Protein AF-0000000086529085 (afdb_homodimer)

pLDDT: mean 93.52, std 12.47, range [33.03, 98.88]

Foldseek 3Di:
DPPPPPPPPPPVVLLLLLLQQQLVQCLVQNLVRRDPVSSCVSRVDDPVVCCVRQNDSVSSPVSSVLVLLVVLLVVLLVLCPDDDANLVSLLVNLLVLLVCCADPSVQSFRSLLRCCVVPVVPDVVSVVVSVVSLVSQLVSQLVSLVVCCVVVNFPDDDSSVLSNVSSVLSNVSRVNSSVHDHSVNSNVSSVVNSVNRD/DPPPPPPPPPPVVLLLLLLQQQLVQCLVQNLVRRDPVSSCVSRVDDPVVCCVRQNDSVSSPLSSVLVLLVVLLVVLLVLCPDDDANLVSLLVSLLVLLVCCADPSVQSFRSLLRCCVVPVVPDVVSVVVSVVSLVSQLVSQLVSLVVCCVVVNFPDDDSSVLSNVSSVLSNVSRVNSSVHDHSVNSNVSSVVNSVNRD

InterPro domains:
  IPR001647 DNA-binding HTH domain, TetR-type [PF00440] (22-64)
  IPR001647 DNA-binding HTH domain, TetR-type [PS50977] (12-72)
  IPR009057 Homedomain-like superfamily [SSF46689] (8-86)
  IPR011075 Tetracyclin repressor-like, C-terminal domain [PF16925] (103-173)
  IPR023772 DNA-binding HTH domain, TetR-type, conserved site [PS01081] (30-61)
  IPR036271 Tetracyclin repressor-like, C-terminal domain superfamily [SSF48498] (84-197)

Nearest PDB structures (foldseek):
  6nsr-assembly1_B  TM=8.463E-01  e=3.121E-08  Pseudomonas aeruginosa
  6nsm-assembly1_B  TM=8.639E-01  e=7.058E-08  Pseudomonas aeruginosa UCBPP-PA14
  3eup-assembly1_B  TM=8.330E-01  e=4.738E-07  Cytophaga hutchinsonii ATCC 33406
  3qbm-assembly1_B  TM=8.470E-01  e=2.316E-06  Chloroflexus aurantiacus J-10-fl
  3on4-assembly2_H  TM=8.375E-01  e=5.101E-04  Legionella pneumophila subsp. pneumophila str. Philadelphia 1

Organism: NCBI:txid488447

Solvent-accessible surface area (backbone atoms only — not comparable to full-atom values): 20339 Å² total; per-residue (Å²): 129,83,76,74,78,74,81,69,77,55,71,65,57,50,48,52,50,39,24,52,32,37,34,55,42,37,58,74,43,33,72,74,52,43,45,69,70,52,41,28,68,53,44,71,42,52,72,68,55,49,35,72,73,40,57,47,72,66,48,39,47,52,51,16,49,50,51,53,51,50,54,53,49,49,55,46,50,54,39,54,66,46,87,75,55,49,67,58,21,51,50,52,42,48,49,50,49,36,57,47,11,19,65,70,48,0,28,68,39,48,60,65,60,38,47,39,60,72,34,15,67,82,31,66,66,52,18,50,52,47,34,50,49,55,50,49,52,22,48,52,44,20,52,40,44,48,52,18,35,75,74,64,71,21,65,88,64,66,37,63,50,55,15,45,46,51,48,20,36,50,48,8,41,32,58,51,6,27,43,65,44,49,62,68,58,40,51,48,34,46,58,56,57,54,56,72,47,98,130,81,76,74,81,73,81,69,77,56,70,67,58,50,49,51,51,39,26,52,30,36,33,54,41,38,58,75,42,35,73,75,52,43,44,70,70,52,42,27,67,53,46,70,41,54,72,68,56,48,34,72,73,41,56,46,72,66,50,39,48,51,50,16,48,50,52,54,51,49,54,52,49,50,54,45,50,54,39,54,65,46,88,75,55,49,67,57,20,52,49,50,42,48,49,51,49,38,57,46,12,20,63,71,48,0,28,68,40,48,60,64,59,37,48,39,61,72,34,15,67,85,30,65,67,53,17,50,52,47,35,50,48,54,50,49,52,22,47,53,44,20,53,41,43,48,53,19,34,75,73,64,72,21,66,88,65,67,37,64,51,54,15,45,46,52,48,19,36,50,48,8,41,33,58,52,6,28,43,64,42,51,62,68,58,40,50,50,37,48,58,57,58,54,55,73,49,97

Secondary structure (DSSP, 8-state):
----------HHHHHHHHHHHHHHHHHHH-TTT--HHHHHHHHT--HHHHHHHHSSHHHHHHHHHHHHHHHHHHHHHHHHTSSS-HHHHHHHHHHHHHHTTSHHHHHH--HHHHHHHHHTTT-HHHHHHHHHHHHHHHHHHHHHHHHHHHTTSS-SS-HHHHHHHHHHHHHHHHHHHTTT--HHHHHHHHHHHHGGG-/----------HHHHHHHHHHHHHHHHHHH-TTT--HHHHHHHHT--HHHHHHHHSSHHHHHHHHHHHHHHHHHHHHHHHHTSSS-HHHHHHHHHHHHHHTTSHHHHHH--HHHHHHHHHTTT-HHHHHHHHHHHHHHHHHHHHHHHHHHHTTSS-SS-HHHHHHHHHHHHHHHHHHHTTT--HHHHHHHHHHHHGGG-

Structure (mmCIF, N/CA/C/O backbone):
data_AF-0000000086529085-model_v1
#
loop_
_entity.id
_entity.type
_entity.pdbx_description
1 polymer 'TetR family transcriptional regulator'
#
loop_
_atom_site.group_PDB
_atom_site.id
_atom_site.type_symbol
_atom_site.label_atom_id
_atom_site.label_alt_id
_atom_site.label_comp_id
_atom_site.label_asym_id
_atom_site.label_entity_id
_atom_site.label_seq_id
_atom_site.pdbx_PDB_ins_code
_atom_site.Cartn_x
_atom_site.Cartn_y
_atom_site.Cartn_z
_atom_site.occupancy
_atom_site.B_iso_or_equiv
_atom_site.auth_seq_id
_atom_site.auth_comp_id
_atom_site.auth_asym_id
_atom_site.auth_atom_id
_atom_site.pdbx_PDB_model_num
ATOM 1 N N . MET A 1 1 ? 53.938 12.156 20.516 1 33.03 1 MET A N 1
ATOM 2 C CA . MET A 1 1 ? 53.531 12.164 19.109 1 33.03 1 MET A CA 1
ATOM 3 C C . MET A 1 1 ? 52.156 12.789 18.953 1 33.03 1 MET A C 1
ATOM 5 O O . MET A 1 1 ? 51.25 12.523 19.734 1 33.03 1 MET A O 1
ATOM 9 N N . ALA A 1 2 ? 52.031 14.008 18.297 1 38.19 2 ALA A N 1
ATOM 10 C CA . ALA A 1 2 ? 50.781 14.766 18.156 1 38.19 2 ALA A CA 1
ATOM 11 C C . ALA A 1 2 ? 49.656 13.883 17.594 1 38.19 2 ALA A C 1
ATOM 13 O O . ALA A 1 2 ? 49.906 12.992 16.781 1 38.19 2 ALA A O 1
ATOM 14 N N . ASN A 1 3 ? 48.5 13.609 18.266 1 39.66 3 ASN A N 1
ATOM 15 C CA . ASN A 1 3 ? 47.344 12.883 17.812 1 39.66 3 ASN A CA 1
ATOM 16 C C . ASN A 1 3 ? 46.906 13.336 16.422 1 39.66 3 ASN A C 1
ATOM 18 O O . ASN A 1 3 ? 46.625 14.523 16.203 1 39.66 3 ASN A O 1
ATOM 22 N N . PRO A 1 4 ? 47.312 12.766 15.25 1 43.22 4 PRO A N 1
ATOM 23 C CA . PRO A 1 4 ? 47 13.328 13.93 1 43.22 4 PRO A CA 1
ATOM 24 C C . PRO A 1 4 ? 45.594 13.906 13.859 1 43.22 4 PRO A C 1
ATOM 26 O O . PRO A 1 4 ? 44.688 13.477 14.602 1 43.22 4 PRO A O 1
ATOM 29 N N . ALA A 1 5 ? 45.375 15.109 13.656 1 41.62 5 ALA A N 1
ATOM 30 C CA . ALA A 1 5 ? 44.156 15.891 13.445 1 41.62 5 ALA A CA 1
ATOM 31 C C . ALA A 1 5 ? 43.125 15.094 12.633 1 41.62 5 ALA A C 1
ATOM 33 O O . ALA A 1 5 ? 43.469 14.5 11.602 1 41.62 5 ALA A O 1
ATOM 34 N N . GLY A 1 6 ? 42.125 14.383 13.188 1 42 6 GLY A N 1
ATOM 35 C CA . GLY A 1 6 ? 41.125 13.422 12.695 1 42 6 GLY A CA 1
ATOM 36 C C . GLY A 1 6 ? 40.594 13.773 11.328 1 42 6 GLY A C 1
ATOM 37 O O . GLY A 1 6 ? 40.25 14.938 11.062 1 42 6 GLY A O 1
ATOM 38 N N . VAL A 1 7 ? 41 13.219 10.219 1 45.03 7 VAL A N 1
ATOM 39 C CA . VAL A 1 7 ? 40.5 13.344 8.852 1 45.03 7 VAL A CA 1
ATOM 40 C C . VAL A 1 7 ? 38.969 13.5 8.875 1 45.03 7 VAL A C 1
ATOM 42 O O . VAL A 1 7 ? 38.25 12.609 9.344 1 45.03 7 VAL A O 1
ATOM 45 N N . GLY A 1 8 ? 38.406 14.656 9.039 1 47.47 8 GLY A N 1
ATOM 46 C CA . GLY A 1 8 ? 37 15.008 8.969 1 47.47 8 GLY A CA 1
ATOM 47 C C . GLY A 1 8 ? 36.25 14.242 7.902 1 47.47 8 GLY A C 1
ATOM 48 O O . GLY A 1 8 ? 36.812 13.852 6.883 1 47.47 8 GLY A O 1
ATOM 49 N N . ARG A 1 9 ? 35.25 13.383 8.172 1 54.47 9 ARG A N 1
ATOM 50 C CA . ARG A 1 9 ? 34.406 12.711 7.191 1 54.47 9 ARG A CA 1
ATOM 51 C C . ARG A 1 9 ? 34.156 13.586 5.961 1 54.47 9 ARG A C 1
ATOM 53 O O . ARG A 1 9 ? 33.875 14.773 6.09 1 54.47 9 ARG A O 1
ATOM 60 N N . PRO A 1 10 ? 34.562 13.062 4.68 1 56.53 10 PRO A N 1
ATOM 61 C CA . PRO A 1 10 ? 34.312 13.844 3.469 1 56.53 10 PRO A CA 1
ATOM 62 C C . PRO A 1 10 ? 32.906 14.383 3.391 1 56.53 10 PRO A C 1
ATOM 64 O O . PRO A 1 10 ? 31.969 13.766 3.936 1 56.53 10 PRO A O 1
ATOM 67 N N . ARG A 1 11 ? 32.719 15.57 2.949 1 61.91 11 ARG A N 1
ATOM 68 C CA . ARG A 1 11 ? 31.469 16.328 2.795 1 61.91 11 ARG A CA 1
ATOM 69 C C . ARG A 1 11 ? 30.359 15.445 2.232 1 61.91 11 ARG A C 1
ATOM 71 O O . ARG A 1 11 ? 29.203 15.555 2.65 1 61.91 11 ARG A O 1
ATOM 78 N N . GLU A 1 12 ? 30.719 14.547 1.349 1 62.16 12 GLU A N 1
ATOM 79 C CA . GLU A 1 12 ? 29.734 13.648 0.754 1 62.16 12 GLU A CA 1
ATOM 80 C C . GLU A 1 12 ? 29.188 12.664 1.788 1 62.16 12 GLU A C 1
ATOM 82 O O . GLU A 1 12 ? 27.984 12.383 1.808 1 62.16 12 GLU A O 1
ATOM 87 N N . PHE A 1 13 ? 30.016 12.164 2.59 1 64.12 13 PHE A N 1
ATOM 88 C CA . PHE A 1 13 ? 29.594 11.242 3.639 1 64.12 13 PHE A CA 1
ATOM 89 C C . PHE A 1 13 ? 28.656 11.938 4.625 1 64.12 13 PHE A C 1
ATOM 91 O O . PHE A 1 13 ? 27.641 11.375 5.02 1 64.12 13 PHE A O 1
ATOM 98 N N . GLU A 1 14 ? 28.953 13.125 4.648 1 77.31 14 GLU A N 1
ATOM 99 C CA . GLU A 1 14 ? 28.156 13.906 5.59 1 77.31 14 GLU A CA 1
ATOM 100 C C . GLU A 1 14 ? 26.75 14.164 5.051 1 77.31 14 GLU A C 1
ATOM 102 O O . GLU A 1 14 ? 25.781 14.102 5.793 1 77.31 14 GLU A O 1
ATOM 107 N N . LEU A 1 15 ? 26.75 14.211 3.713 1 85.62 15 LEU A N 1
ATOM 108 C CA . LEU A 1 15 ? 25.453 14.5 3.117 1 85.62 15 LEU A CA 1
ATOM 109 C C . LEU A 1 15 ? 24.578 13.25 3.109 1 85.62 15 LEU A C 1
ATOM 111 O O . LEU A 1 15 ? 23.359 13.344 3.322 1 85.62 15 LEU A O 1
ATOM 115 N N . GLU A 1 16 ? 25.25 12.133 2.893 1 91.75 16 GLU A N 1
ATOM 116 C CA . GLU A 1 16 ? 24.5 10.875 2.92 1 91.75 16 GLU A CA 1
ATOM 117 C C . GLU A 1 16 ? 23.969 10.578 4.32 1 91.75 16 GLU A C 1
ATOM 119 O O . GLU A 1 16 ? 22.844 10.117 4.484 1 91.75 16 GLU A O 1
ATOM 124 N N . ASP A 1 17 ? 24.781 10.844 5.27 1 93.25 17 ASP A N 1
ATOM 125 C CA . ASP A 1 17 ? 24.344 10.641 6.652 1 93.25 17 ASP A CA 1
ATOM 126 C C . ASP A 1 17 ? 23.172 11.547 7 1 93.25 17 ASP A C 1
ATOM 128 O O . ASP A 1 17 ? 22.219 11.117 7.664 1 93.25 17 ASP A O 1
ATOM 132 N N . ALA A 1 18 ? 23.312 12.758 6.543 1 92.88 18 ALA A N 1
ATOM 133 C CA . ALA A 1 18 ? 22.234 13.711 6.789 1 92.88 18 ALA A CA 1
ATOM 134 C C . ALA A 1 18 ? 20.938 13.258 6.109 1 92.88 18 ALA A C 1
ATOM 136 O O . ALA A 1 18 ? 19.859 13.359 6.691 1 92.88 18 ALA A O 1
ATOM 137 N N . ALA A 1 19 ? 21.109 12.766 4.93 1 95.44 19 ALA A N 1
ATOM 138 C CA . ALA A 1 19 ? 19.938 12.266 4.199 1 95.44 19 ALA A CA 1
ATOM 139 C C . ALA A 1 19 ? 19.328 11.055 4.898 1 95.44 19 ALA A C 1
ATOM 141 O O . ALA A 1 19 ? 18.094 10.922 4.965 1 95.44 19 ALA A O 1
ATOM 142 N N . ARG A 1 20 ? 20.141 10.227 5.453 1 96.75 20 ARG A N 1
ATOM 143 C CA . ARG A 1 20 ? 19.656 9.055 6.18 1 96.75 20 ARG A CA 1
ATOM 144 C C . ARG A 1 20 ? 18.953 9.461 7.465 1 96.75 20 ARG A C 1
ATOM 146 O O . ARG A 1 20 ? 17.922 8.883 7.824 1 96.75 20 ARG A O 1
ATOM 153 N N . ASP A 1 21 ? 19.531 10.398 8.086 1 96.69 21 ASP A N 1
ATOM 154 C CA . ASP A 1 21 ? 18.875 10.906 9.289 1 96.69 21 ASP A CA 1
ATOM 155 C C . ASP A 1 21 ? 17.531 11.539 8.961 1 96.69 21 ASP A C 1
ATOM 157 O O . ASP A 1 21 ? 16.547 11.344 9.688 1 96.69 21 ASP A O 1
ATOM 161 N N . ALA A 1 22 ? 17.516 12.305 7.887 1 97.19 22 ALA A N 1
ATOM 162 C CA . ALA A 1 22 ? 16.25 12.906 7.449 1 97.19 22 ALA A CA 1
ATOM 163 C C . ALA A 1 22 ? 15.242 11.836 7.055 1 97.19 22 ALA A C 1
ATOM 165 O O . ALA A 1 22 ? 14.039 12.008 7.258 1 97.19 22 ALA A O 1
ATOM 166 N N . MET A 1 23 ? 15.727 10.766 6.461 1 98 23 MET A N 1
ATOM 167 C CA . MET A 1 23 ? 14.891 9.625 6.094 1 98 23 MET A CA 1
ATOM 168 C C . MET A 1 23 ? 14.062 9.148 7.281 1 98 23 MET A C 1
ATOM 170 O O . MET A 1 23 ? 12.859 8.922 7.152 1 98 23 MET A O 1
ATOM 174 N N . ALA A 1 24 ? 14.695 9.039 8.422 1 97.69 24 ALA A N 1
ATOM 175 C CA . ALA A 1 24 ? 14.008 8.57 9.617 1 97.69 24 ALA A CA 1
ATOM 176 C C . ALA A 1 24 ? 12.898 9.539 10.023 1 97.69 24 ALA A C 1
ATOM 178 O O . ALA A 1 24 ? 11.82 9.109 10.453 1 97.69 24 ALA A O 1
ATOM 179 N N . VAL A 1 25 ? 13.125 10.828 9.875 1 97.38 25 VAL A N 1
ATOM 180 C CA . VAL A 1 25 ? 12.148 11.844 10.234 1 97.38 25 VAL A CA 1
ATOM 181 C C . VAL A 1 25 ? 10.945 11.758 9.297 1 97.38 25 VAL A C 1
ATOM 183 O O . VAL A 1 25 ? 9.797 11.719 9.75 1 97.38 25 VAL A O 1
ATOM 186 N N . PHE A 1 26 ? 11.234 11.68 7.961 1 97.5 26 PHE A N 1
ATOM 187 C CA . PHE A 1 26 ? 10.156 11.562 6.984 1 97.5 26 PHE A CA 1
ATOM 188 C C . PHE A 1 26 ? 9.391 10.258 7.18 1 97.5 26 PHE A C 1
ATOM 190 O O . PHE A 1 26 ? 8.18 10.211 6.988 1 97.5 26 PHE A O 1
ATOM 197 N N . TRP A 1 27 ? 10.117 9.242 7.551 1 96.88 27 TRP A N 1
ATOM 198 C CA . TRP A 1 27 ? 9.523 7.922 7.746 1 96.88 27 TRP A CA 1
ATOM 199 C C . TRP A 1 27 ? 8.555 7.934 8.922 1 96.88 27 TRP A C 1
ATOM 201 O O . TRP A 1 27 ? 7.473 7.34 8.852 1 96.88 27 TRP A O 1
ATOM 211 N N . ASP A 1 28 ? 8.852 8.664 9.938 1 94 28 ASP A N 1
ATOM 212 C CA . ASP A 1 28 ? 8.07 8.672 11.164 1 94 28 ASP A CA 1
ATOM 213 C C . ASP A 1 28 ? 6.906 9.656 11.07 1 94 28 ASP A C 1
ATOM 215 O O . ASP A 1 28 ? 5.828 9.406 11.602 1 94 28 ASP A O 1
ATOM 219 N N . HIS A 1 29 ? 7.113 10.742 10.273 1 94.19 29 HIS A N 1
ATOM 220 C CA . HIS A 1 29 ? 6.148 11.828 10.367 1 94.19 29 HIS A CA 1
ATOM 221 C C . HIS A 1 29 ? 5.402 12.016 9.047 1 94.19 29 HIS A C 1
ATOM 223 O O . HIS A 1 29 ? 4.371 12.688 9 1 94.19 29 HIS A O 1
ATOM 229 N N . GLY A 1 30 ? 5.945 11.383 8 1 95.38 30 GLY A N 1
ATOM 230 C CA . GLY A 1 30 ? 5.465 11.766 6.684 1 95.38 30 GLY A CA 1
ATOM 231 C C . GLY A 1 30 ? 6.059 13.07 6.184 1 95.38 30 GLY A C 1
ATOM 232 O O . GLY A 1 30 ? 6.805 13.734 6.902 1 95.38 30 GLY A O 1
ATOM 233 N N . TYR A 1 31 ? 5.781 13.391 4.949 1 96.5 31 TYR A N 1
ATOM 234 C CA . TYR A 1 31 ? 6.297 14.625 4.359 1 96.5 31 TYR A CA 1
ATOM 235 C C . TYR A 1 31 ? 5.594 15.844 4.945 1 96.5 31 TYR A C 1
ATOM 237 O O . TYR A 1 31 ? 6.25 16.781 5.414 1 96.5 31 TYR A O 1
ATOM 245 N N . GLU A 1 32 ? 4.293 15.805 4.93 1 92.88 32 GLU A N 1
ATOM 246 C CA . GLU A 1 32 ? 3.533 16.953 5.418 1 92.88 32 GLU A CA 1
ATOM 247 C C . GLU A 1 32 ? 3.674 17.109 6.93 1 92.88 32 GLU A C 1
ATOM 249 O O . GLU A 1 32 ? 3.689 18.219 7.449 1 92.88 32 GLU A O 1
ATOM 254 N N . GLY A 1 33 ? 3.877 16.031 7.59 1 93.31 33 GLY A N 1
ATOM 255 C CA . GLY A 1 33 ? 3.936 16.047 9.039 1 93.31 33 GLY A CA 1
ATOM 256 C C . GLY A 1 33 ? 5.305 16.422 9.578 1 93.31 33 GLY A C 1
ATOM 257 O O . GLY A 1 33 ? 5.438 16.812 10.742 1 93.31 33 GLY A O 1
ATOM 258 N N . ALA A 1 34 ? 6.289 16.266 8.75 1 95.75 34 ALA A N 1
ATOM 259 C CA . ALA A 1 34 ? 7.641 16.625 9.172 1 95.75 34 ALA A CA 1
ATOM 260 C C . ALA A 1 34 ? 7.867 18.125 9.07 1 95.75 34 ALA A C 1
ATOM 262 O O . ALA A 1 34 ? 7.754 18.703 7.988 1 95.75 34 ALA A O 1
ATOM 263 N N . SER A 1 35 ? 8.25 18.75 10.203 1 95.19 35 SER A N 1
ATOM 264 C CA . SER A 1 35 ? 8.555 20.172 10.211 1 95.19 35 SER A CA 1
ATOM 265 C C . SER A 1 35 ? 10.062 20.406 10.109 1 95.19 35 SER A C 1
ATOM 267 O O . SER A 1 35 ? 10.859 19.484 10.258 1 95.19 35 SER A O 1
ATOM 269 N N . LEU A 1 36 ? 10.367 21.625 9.797 1 94.88 36 LEU A N 1
ATOM 270 C CA . LEU A 1 36 ? 11.781 21.984 9.75 1 94.88 36 LEU A CA 1
ATOM 271 C C . LEU A 1 36 ? 12.445 21.75 11.102 1 94.88 36 LEU A C 1
ATOM 273 O O . LEU A 1 36 ? 13.531 21.172 11.164 1 94.88 36 LEU A O 1
ATOM 277 N N . PRO A 1 37 ? 11.781 22.125 12.258 1 96.62 37 PRO A N 1
ATOM 278 C CA . PRO A 1 37 ? 12.375 21.781 13.555 1 96.62 37 PRO A CA 1
ATOM 279 C C . PRO A 1 37 ? 12.586 20.281 13.734 1 96.62 37 PRO A C 1
ATOM 281 O O . PRO A 1 37 ? 13.602 19.859 14.289 1 96.62 37 PRO A O 1
ATOM 284 N N . ASP A 1 38 ? 11.688 19.453 13.273 1 96.75 38 ASP A N 1
ATOM 285 C CA . ASP A 1 38 ? 11.852 18 13.328 1 96.75 38 ASP A CA 1
ATOM 286 C C . ASP A 1 38 ? 13.094 17.562 12.562 1 96.75 38 ASP A C 1
ATOM 288 O O . ASP A 1 38 ? 13.867 16.734 13.039 1 96.75 38 ASP A O 1
ATOM 292 N N . LEU A 1 39 ? 13.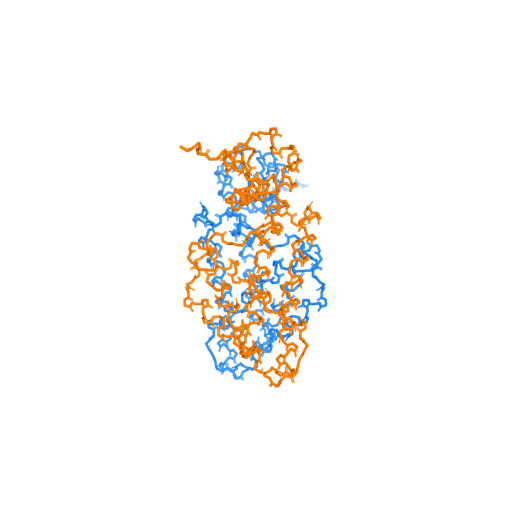266 18.109 11.32 1 97 39 LEU A N 1
ATOM 293 C CA . LEU A 1 39 ? 14.391 17.75 10.461 1 97 39 LEU A CA 1
ATOM 294 C C . LEU A 1 39 ? 15.711 18.219 11.07 1 97 39 LEU A C 1
ATOM 296 O O . LEU A 1 39 ? 16.719 17.5 11.016 1 97 39 LEU A O 1
ATOM 300 N N . MET A 1 40 ? 15.648 19.422 11.633 1 96.06 40 MET A N 1
ATOM 301 C CA . MET A 1 40 ? 16.859 19.938 12.281 1 96.06 40 MET A CA 1
ATOM 302 C C . MET A 1 40 ? 17.234 19.062 13.477 1 96.06 40 MET A C 1
ATOM 304 O O . MET A 1 40 ? 18.406 18.703 13.625 1 96.06 40 MET A O 1
ATOM 308 N N . ALA A 1 41 ? 16.312 18.75 14.312 1 96.62 41 ALA A N 1
ATOM 309 C CA . ALA A 1 41 ? 16.547 17.906 15.484 1 96.62 41 ALA A CA 1
ATOM 310 C C . ALA A 1 41 ? 17.031 16.516 15.062 1 96.62 41 ALA A C 1
ATOM 312 O O . ALA A 1 41 ? 17.969 15.977 15.664 1 96.62 41 ALA A O 1
ATOM 313 N N . GLY A 1 42 ? 16.5 15.992 14.039 1 95.56 42 GLY A N 1
ATOM 314 C CA . GLY A 1 42 ? 16.828 14.648 13.586 1 95.56 42 GLY A CA 1
ATOM 315 C C . GLY A 1 42 ? 18.188 14.555 12.906 1 95.56 42 GLY A C 1
ATOM 316 O O . GLY A 1 42 ? 18.859 13.523 12.984 1 95.56 42 GLY A O 1
ATOM 317 N N . THR A 1 43 ? 18.547 15.602 12.227 1 94.44 43 THR A N 1
ATOM 318 C CA . THR A 1 43 ? 19.797 15.555 11.461 1 94.44 43 THR A CA 1
ATOM 319 C C . THR A 1 43 ? 20.938 16.156 12.266 1 94.44 43 THR A C 1
ATOM 321 O O . THR A 1 43 ? 22.109 15.93 11.938 1 94.44 43 THR A O 1
ATOM 324 N N . GLY A 1 44 ? 20.578 17 13.156 1 93.62 44 GLY A N 1
ATOM 325 C CA . GLY A 1 44 ? 21.594 17.734 13.898 1 93.62 44 GLY A CA 1
ATOM 326 C C . GLY A 1 44 ? 22.172 18.906 13.125 1 93.62 44 GLY A C 1
ATOM 327 O O . GLY A 1 44 ? 23.219 19.438 13.484 1 93.62 44 GLY A O 1
ATOM 328 N N . LEU A 1 45 ? 21.516 19.281 12.062 1 93.19 45 LEU A N 1
ATOM 329 C CA . LEU A 1 45 ? 21.984 20.375 11.211 1 93.19 45 LEU A CA 1
ATOM 330 C C . LEU A 1 45 ? 21.156 21.641 11.422 1 93.19 45 LEU A C 1
ATOM 332 O O . LEU A 1 45 ? 19.969 21.547 11.75 1 93.19 45 LEU A O 1
ATOM 336 N N . SER A 1 46 ? 21.844 22.734 11.195 1 93.12 46 SER A N 1
ATOM 337 C CA . SER A 1 46 ? 21.125 24 11.219 1 93.12 46 SER A CA 1
ATOM 338 C C . SER A 1 46 ? 20.281 24.172 9.953 1 93.12 46 SER A C 1
ATOM 340 O O . SER A 1 46 ? 20.484 23.484 8.961 1 93.12 46 SER A O 1
ATOM 342 N N . ARG A 1 47 ? 19.344 25.078 10.016 1 90.81 47 ARG A N 1
ATOM 343 C CA . ARG A 1 47 ? 18.516 25.406 8.859 1 90.81 47 ARG A CA 1
ATOM 344 C C . ARG A 1 47 ? 19.375 25.781 7.66 1 90.81 47 ARG A C 1
ATOM 346 O O . ARG A 1 47 ? 19.172 25.266 6.559 1 90.81 47 ARG A O 1
ATOM 353 N N . GLY A 1 48 ? 20.359 26.641 7.871 1 90.5 48 GLY A N 1
ATOM 354 C CA . GLY A 1 48 ? 21.25 27.078 6.805 1 90.5 48 GLY A CA 1
ATOM 355 C C . GLY A 1 48 ? 22.031 25.938 6.168 1 90.5 48 GLY A C 1
ATOM 356 O O . GLY A 1 48 ? 22.156 25.875 4.945 1 90.5 48 GLY A O 1
ATOM 357 N N . SER A 1 49 ? 22.469 25.031 6.953 1 90.38 49 SER A N 1
ATOM 358 C CA . SER A 1 49 ? 23.219 23.875 6.465 1 90.38 49 SER A CA 1
ATOM 359 C C . SER A 1 49 ? 22.344 22.953 5.625 1 90.38 49 SER A C 1
ATOM 361 O O . SER A 1 49 ? 22.781 22.453 4.59 1 90.38 49 SER A O 1
ATOM 363 N N . LEU A 1 50 ? 21.078 22.719 6.062 1 90.75 50 LEU A N 1
ATOM 364 C CA . LEU A 1 50 ? 20.141 21.859 5.332 1 90.75 50 LEU A CA 1
ATOM 365 C C . LEU A 1 50 ? 19.844 22.438 3.955 1 90.75 50 LEU A C 1
ATOM 367 O O . LEU A 1 50 ? 19.875 21.719 2.951 1 90.75 50 LEU A O 1
ATOM 371 N N . TYR A 1 51 ? 19.641 23.688 3.941 1 87.06 51 TYR A N 1
ATOM 372 C CA . TYR A 1 51 ? 19.25 24.344 2.697 1 87.06 51 TYR A CA 1
ATOM 373 C C . TYR A 1 51 ? 20.438 24.469 1.755 1 87.06 51 TYR A C 1
ATOM 375 O O . TYR A 1 51 ? 20.297 24.391 0.535 1 87.06 51 TYR A O 1
ATOM 383 N N . LYS A 1 52 ? 21.594 24.719 2.287 1 90.56 52 LYS A N 1
ATOM 384 C CA . LYS A 1 52 ? 22.797 24.766 1.468 1 90.56 52 LYS A CA 1
ATOM 385 C C . LYS A 1 52 ? 23.094 23.406 0.838 1 90.56 52 LYS A C 1
ATOM 387 O O . LYS A 1 52 ? 23.484 23.328 -0.326 1 90.56 52 LYS A O 1
ATOM 392 N N . ALA A 1 53 ? 22.812 22.438 1.618 1 90 53 ALA A N 1
ATOM 393 C CA . ALA A 1 53 ? 23.172 21.094 1.186 1 90 53 ALA A CA 1
ATOM 394 C C . ALA A 1 53 ? 22.109 20.516 0.26 1 90 53 ALA A C 1
ATOM 396 O O . ALA A 1 53 ? 22.422 19.828 -0.711 1 90 53 ALA A O 1
ATOM 397 N N . PHE A 1 54 ? 20.781 20.781 0.542 1 93 54 PHE A N 1
ATOM 398 C CA . PHE A 1 54 ? 19.766 20.031 -0.163 1 93 54 PHE A CA 1
ATOM 399 C C . PHE A 1 54 ? 18.797 20.969 -0.875 1 93 54 PHE A C 1
ATOM 401 O O . PHE A 1 54 ? 18 20.531 -1.711 1 93 54 PHE A O 1
ATOM 408 N N . GLY A 1 55 ? 18.922 22.188 -0.577 1 92.44 55 GLY A N 1
ATOM 409 C CA . GLY A 1 55 ? 18.016 23.141 -1.187 1 92.44 55 GLY A CA 1
ATOM 410 C C . GLY A 1 55 ? 16.734 23.344 -0.399 1 92.44 55 GLY A C 1
ATOM 411 O O . GLY A 1 55 ? 16.562 24.375 0.262 1 92.44 55 GLY A O 1
ATOM 412 N N . ASP A 1 56 ? 15.766 22.469 -0.518 1 94.19 56 ASP A N 1
ATOM 413 C CA . ASP A 1 56 ? 14.508 22.594 0.208 1 94.19 56 ASP A CA 1
ATOM 414 C C . ASP A 1 56 ? 14.047 21.25 0.757 1 94.19 56 ASP A C 1
ATOM 416 O O . ASP A 1 56 ? 14.742 20.234 0.603 1 94.19 56 ASP A O 1
ATOM 420 N N . LYS A 1 57 ? 12.992 21.281 1.449 1 95.38 57 LYS A N 1
ATOM 421 C CA . LYS A 1 57 ? 12.461 20.094 2.107 1 95.38 57 LYS A CA 1
ATOM 422 C C . LYS A 1 57 ? 12.211 18.969 1.102 1 95.38 57 LYS A C 1
ATOM 424 O O . LYS A 1 57 ? 12.523 17.812 1.367 1 95.38 57 LYS A O 1
ATOM 429 N N . LYS A 1 58 ? 11.672 19.297 -0.038 1 96.56 58 LYS A N 1
ATOM 430 C CA . LYS A 1 58 ? 11.367 18.312 -1.065 1 96.56 58 LYS A CA 1
ATOM 431 C C . LYS A 1 58 ? 12.641 17.656 -1.588 1 96.56 58 LYS A C 1
ATOM 433 O O . LYS A 1 58 ? 12.703 16.422 -1.717 1 96.56 58 LYS A O 1
ATOM 438 N N . ALA A 1 59 ? 13.578 18.422 -1.869 1 96.25 59 ALA A N 1
ATOM 439 C CA . ALA A 1 59 ? 14.844 17.891 -2.363 1 96.25 59 ALA A CA 1
ATOM 440 C C . ALA A 1 59 ? 15.484 16.953 -1.337 1 96.25 59 ALA A C 1
ATOM 442 O O . ALA A 1 59 ? 16.078 15.938 -1.698 1 96.25 59 ALA A O 1
ATOM 443 N N . LEU A 1 60 ? 15.422 17.375 -0.043 1 96.19 60 LEU A N 1
ATOM 444 C CA . LEU A 1 60 ? 15.93 16.531 1.029 1 96.19 60 LEU A CA 1
ATOM 445 C C . LEU A 1 60 ? 15.172 15.203 1.074 1 96.19 60 LEU A C 1
ATOM 447 O O . LEU A 1 60 ? 15.789 14.148 1.216 1 96.19 60 LEU A O 1
ATOM 451 N N . LEU A 1 61 ? 13.883 15.227 0.937 1 97.69 61 LEU A N 1
ATOM 452 C CA . LEU A 1 61 ? 13.086 14.008 0.892 1 97.69 61 LEU A CA 1
ATOM 453 C C . LEU A 1 61 ? 13.516 13.117 -0.267 1 97.69 61 LEU A C 1
ATOM 455 O O . LEU A 1 61 ? 13.68 11.906 -0.1 1 97.69 61 LEU A O 1
ATOM 459 N N . LEU A 1 62 ? 13.664 13.719 -1.438 1 97.75 62 LEU A N 1
ATOM 460 C CA . LEU A 1 62 ? 14.016 12.938 -2.621 1 97.75 62 LEU A CA 1
ATOM 461 C C . LEU A 1 62 ? 15.367 12.266 -2.447 1 97.75 62 LEU A C 1
ATOM 463 O O . LEU A 1 62 ? 15.555 11.117 -2.857 1 97.75 62 LEU A O 1
ATOM 467 N N . ALA A 1 63 ? 16.25 12.945 -1.807 1 96.81 63 ALA A N 1
ATOM 468 C CA . ALA A 1 63 ? 17.562 12.352 -1.522 1 96.81 63 ALA A CA 1
ATOM 469 C C . ALA A 1 63 ? 17.422 11.172 -0.568 1 96.81 63 ALA A C 1
ATOM 471 O O . ALA A 1 63 ? 18.031 10.117 -0.779 1 96.81 63 ALA A O 1
ATOM 472 N N . ALA A 1 64 ? 16.672 11.352 0.488 1 97.56 64 ALA A N 1
ATOM 473 C CA . ALA A 1 64 ? 16.406 10.289 1.455 1 97.56 64 ALA A CA 1
ATOM 474 C C . ALA A 1 64 ? 15.727 9.102 0.792 1 97.56 64 ALA A C 1
ATOM 476 O O . ALA A 1 64 ? 16.094 7.949 1.024 1 97.56 64 ALA A O 1
ATOM 477 N N . LEU A 1 65 ? 14.781 9.391 -0.043 1 98.25 65 LEU A N 1
ATOM 478 C CA . LEU A 1 65 ? 14 8.375 -0.734 1 98.25 65 LEU A CA 1
ATOM 479 C C . LEU A 1 65 ? 14.867 7.582 -1.702 1 98.25 65 LEU A C 1
ATOM 481 O O . LEU A 1 65 ? 14.766 6.355 -1.772 1 98.25 65 LEU A O 1
ATOM 485 N N . ASP A 1 66 ? 15.711 8.258 -2.434 1 98 66 ASP A N 1
ATOM 486 C CA . ASP A 1 66 ? 16.641 7.602 -3.355 1 98 66 ASP A CA 1
ATOM 487 C C . ASP A 1 66 ? 17.547 6.629 -2.617 1 98 66 ASP A C 1
ATOM 489 O O . ASP A 1 66 ? 17.781 5.512 -3.086 1 98 66 ASP A O 1
ATOM 493 N N . LEU A 1 67 ? 18.047 7.074 -1.463 1 97.75 67 LEU A N 1
ATOM 494 C CA . LEU A 1 67 ? 18.906 6.215 -0.666 1 97.75 67 LEU A CA 1
ATOM 495 C C . LEU A 1 67 ? 18.156 4.973 -0.194 1 97.75 67 LEU A C 1
ATOM 497 O O . LEU A 1 67 ? 18.672 3.857 -0.305 1 97.75 67 LEU A O 1
ATOM 501 N N . TYR A 1 68 ? 17 5.184 0.325 1 98.5 68 TYR A N 1
ATOM 502 C CA . TYR A 1 68 ? 16.172 4.086 0.813 1 98.5 68 TYR A CA 1
ATOM 503 C C . TYR A 1 68 ? 15.922 3.062 -0.286 1 98.5 68 TYR A C 1
ATOM 505 O O . TYR A 1 68 ? 16.094 1.86 -0.075 1 98.5 68 TYR A O 1
ATOM 513 N N . MET A 1 69 ? 15.508 3.516 -1.459 1 98.5 69 MET A N 1
ATOM 514 C CA . MET A 1 69 ? 15.141 2.65 -2.576 1 98.5 69 MET A CA 1
ATOM 515 C C . MET A 1 69 ? 16.375 1.938 -3.137 1 98.5 69 MET A C 1
ATOM 517 O O . MET A 1 69 ? 16.312 0.754 -3.473 1 98.5 69 MET A O 1
ATOM 521 N N . ALA A 1 70 ? 17.484 2.662 -3.213 1 98.19 70 ALA A N 1
ATOM 522 C CA . ALA A 1 70 ? 18.734 2.053 -3.688 1 98.19 70 ALA A CA 1
ATOM 523 C C . ALA A 1 70 ? 19.156 0.902 -2.781 1 98.19 70 ALA A C 1
ATOM 525 O O . ALA A 1 70 ? 19.547 -0.162 -3.262 1 98.19 70 ALA A O 1
ATOM 526 N N . ASP A 1 71 ? 19.062 1.11 -1.472 1 98.06 71 ASP A N 1
ATOM 527 C CA . ASP A 1 71 ? 19.422 0.073 -0.507 1 98.06 71 ASP A CA 1
ATOM 528 C C . ASP A 1 71 ? 18.516 -1.151 -0.667 1 98.06 71 ASP A C 1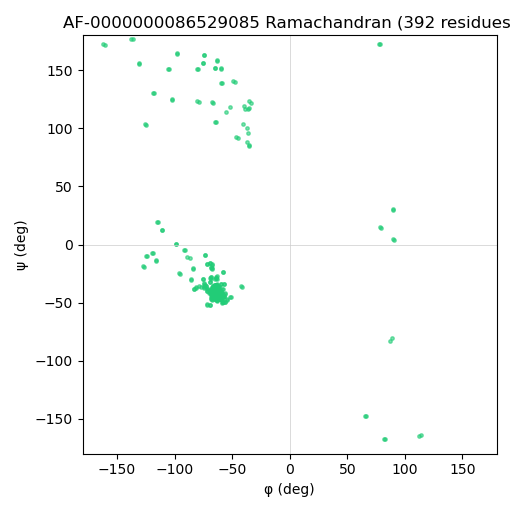
ATOM 530 O O . ASP A 1 71 ? 19 -2.287 -0.627 1 98.06 71 ASP A O 1
ATOM 534 N N . GLY A 1 72 ? 17.203 -0.933 -0.819 1 98.44 72 GLY A N 1
ATOM 535 C CA . GLY A 1 72 ? 16.266 -2.027 -1.001 1 98.44 72 GLY A CA 1
ATOM 536 C C . GLY A 1 72 ? 16.5 -2.807 -2.281 1 98.44 72 GLY A C 1
ATOM 537 O O . GLY A 1 72 ? 16.469 -4.039 -2.275 1 98.44 72 GLY A O 1
ATOM 538 N N . LEU A 1 73 ? 16.734 -2.072 -3.379 1 98.75 73 LEU A N 1
ATOM 539 C CA . LEU A 1 73 ? 16.984 -2.709 -4.668 1 98.75 73 LEU A CA 1
ATOM 540 C C . LEU A 1 73 ? 18.281 -3.52 -4.629 1 98.75 73 LEU A C 1
ATOM 542 O O . LEU A 1 73 ? 18.328 -4.633 -5.16 1 98.75 73 LEU A O 1
ATOM 546 N N . LYS A 1 74 ? 19.297 -2.953 -3.996 1 98.75 74 LYS A N 1
ATOM 547 C CA . LYS A 1 74 ? 20.562 -3.664 -3.881 1 98.75 74 LYS A CA 1
ATOM 548 C C . LYS A 1 74 ? 20.406 -4.953 -3.082 1 98.75 74 LYS A C 1
ATOM 550 O O . LYS A 1 74 ? 20.938 -5.996 -3.459 1 98.75 74 LYS A O 1
ATOM 555 N N . ALA A 1 75 ? 19.703 -4.891 -1.95 1 98.75 75 ALA A N 1
ATOM 556 C CA . ALA A 1 75 ? 19.469 -6.078 -1.131 1 98.75 75 ALA A CA 1
ATOM 557 C C . ALA A 1 75 ? 18.75 -7.16 -1.931 1 98.75 75 ALA A C 1
ATOM 559 O O . ALA A 1 75 ? 19.125 -8.336 -1.864 1 98.75 75 ALA A O 1
ATOM 560 N N . THR A 1 76 ? 17.734 -6.754 -2.729 1 98.81 76 THR A N 1
ATOM 561 C CA . THR A 1 76 ? 17 -7.707 -3.545 1 98.81 76 THR A CA 1
ATOM 562 C C . THR A 1 76 ? 17.875 -8.289 -4.641 1 98.81 76 THR A C 1
ATOM 564 O O . THR A 1 76 ? 17.891 -9.5 -4.859 1 98.81 76 THR A O 1
ATOM 567 N N . ALA A 1 77 ? 18.625 -7.43 -5.316 1 98.88 77 ALA A N 1
ATOM 568 C CA . ALA A 1 77 ? 19.531 -7.875 -6.371 1 98.88 77 ALA A CA 1
ATOM 569 C C . ALA A 1 77 ? 20.547 -8.875 -5.836 1 98.88 77 ALA A C 1
ATOM 571 O O . ALA A 1 77 ? 20.828 -9.891 -6.477 1 98.88 77 ALA A O 1
ATOM 572 N N . ASP A 1 78 ? 21.094 -8.586 -4.652 1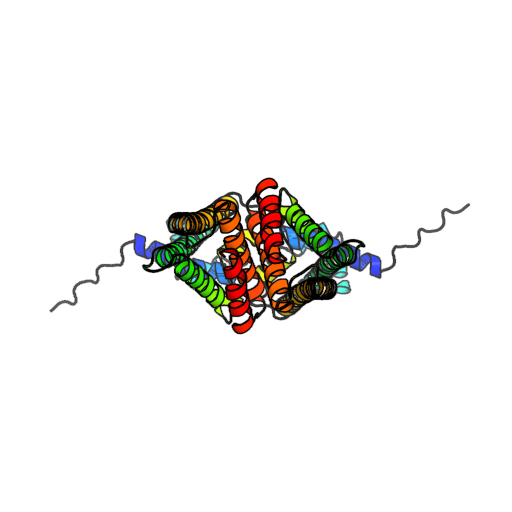 98.81 78 ASP A N 1
ATOM 573 C CA . ASP A 1 78 ? 22.094 -9.461 -4.035 1 98.81 78 ASP A CA 1
ATOM 574 C C . ASP A 1 78 ? 21.5 -10.844 -3.748 1 98.81 78 ASP A C 1
ATOM 576 O O . ASP A 1 78 ? 22.141 -11.859 -4.008 1 98.81 78 ASP A O 1
ATOM 580 N N . ILE A 1 79 ? 20.297 -10.898 -3.256 1 98.81 79 ILE A N 1
ATOM 581 C CA . ILE A 1 79 ? 19.656 -12.164 -2.918 1 98.81 79 ILE A CA 1
ATOM 582 C C . ILE A 1 79 ? 19.375 -12.953 -4.191 1 98.81 79 ILE A C 1
ATOM 584 O O . ILE A 1 79 ? 19.625 -14.156 -4.262 1 98.81 79 ILE A O 1
ATOM 588 N N . LEU A 1 80 ? 18.859 -12.266 -5.25 1 98.69 80 LEU A N 1
ATOM 589 C CA . LEU A 1 80 ? 18.438 -12.93 -6.477 1 98.69 80 LEU A CA 1
ATOM 590 C C . LEU A 1 80 ? 19.641 -13.43 -7.273 1 98.69 80 LEU A C 1
ATOM 592 O O . LEU A 1 80 ? 19.484 -14.266 -8.164 1 98.69 80 LEU A O 1
ATOM 596 N N . SER A 1 81 ? 20.844 -12.898 -6.945 1 97.5 81 SER A N 1
ATOM 597 C CA . SER A 1 81 ? 22.047 -13.266 -7.676 1 97.5 81 SER A CA 1
ATOM 598 C C . SER A 1 81 ? 22.844 -14.328 -6.926 1 97.5 81 SER A C 1
ATOM 600 O O . SER A 1 81 ? 23.922 -14.742 -7.371 1 97.5 81 SER A O 1
ATOM 602 N N . GLN A 1 82 ? 22.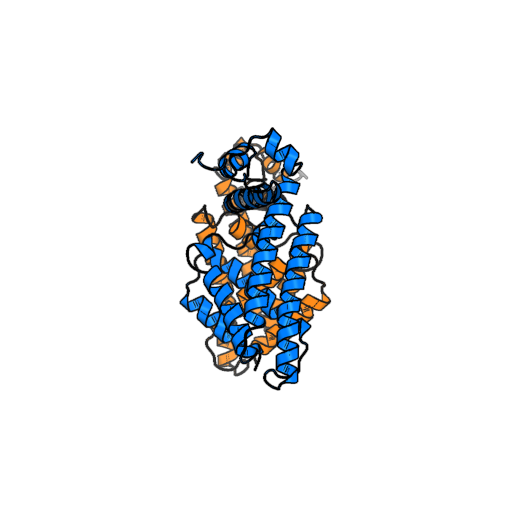391 -14.758 -5.809 1 96.31 82 GLN A N 1
ATOM 603 C CA . GLN A 1 82 ? 23.094 -15.758 -5.012 1 96.31 82 GLN A CA 1
ATOM 604 C C . GLN A 1 82 ? 23.156 -17.094 -5.746 1 96.31 82 GLN A C 1
ATOM 606 O O . GLN A 1 82 ? 22.281 -17.422 -6.547 1 96.31 82 GLN A O 1
ATOM 611 N N . PRO A 1 83 ? 24.203 -17.891 -5.457 1 95.44 83 PRO A N 1
ATOM 612 C CA . PRO A 1 83 ? 24.266 -19.219 -6.039 1 95.44 83 PRO A CA 1
ATOM 613 C C . PRO A 1 83 ? 23.109 -20.125 -5.586 1 95.44 83 PRO A C 1
ATOM 615 O O . PRO A 1 83 ? 22.5 -19.875 -4.539 1 95.44 83 PRO A O 1
ATOM 618 N N . GLY A 1 84 ? 22.828 -21.109 -6.324 1 96.19 84 GLY A N 1
ATOM 619 C CA . GLY A 1 84 ? 21.703 -22 -6.051 1 96.19 84 GLY A CA 1
ATOM 620 C C . GLY A 1 84 ? 20.609 -21.922 -7.094 1 96.19 84 GLY A C 1
ATOM 621 O O . GLY A 1 84 ? 20.828 -21.422 -8.203 1 96.19 84 GLY A O 1
ATOM 622 N N . THR A 1 85 ? 19.453 -22.438 -6.746 1 97.38 85 THR A N 1
ATOM 623 C CA . THR A 1 85 ? 18.359 -22.391 -7.707 1 97.38 85 THR A CA 1
ATOM 624 C C . THR A 1 85 ? 17.688 -21.031 -7.707 1 97.38 85 THR A C 1
ATOM 626 O O . THR A 1 85 ? 17.688 -20.328 -6.691 1 97.38 85 THR A O 1
ATOM 629 N N . VAL A 1 86 ? 17.156 -20.656 -8.812 1 97.81 86 VAL A N 1
ATOM 630 C CA . VAL A 1 86 ? 16.453 -19.391 -8.969 1 97.81 86 VAL A CA 1
ATOM 631 C C . VAL A 1 86 ? 15.234 -19.359 -8.047 1 97.81 86 VAL A C 1
ATOM 633 O O . VAL A 1 86 ? 14.953 -18.328 -7.418 1 97.81 86 VAL A O 1
ATOM 636 N N . LYS A 1 87 ? 14.547 -20.438 -7.891 1 97.62 87 LYS A N 1
ATOM 637 C CA . LYS A 1 87 ? 13.367 -20.516 -7.027 1 97.62 87 LYS A CA 1
ATOM 638 C C . LYS A 1 87 ? 13.742 -20.25 -5.574 1 97.62 87 LYS A C 1
ATOM 640 O O . LYS A 1 87 ? 13.031 -19.516 -4.871 1 97.62 87 LYS A O 1
ATOM 645 N N . ALA A 1 88 ? 14.875 -20.797 -5.141 1 98.06 88 ALA A N 1
ATOM 646 C CA . ALA A 1 88 ? 15.336 -20.547 -3.775 1 98.06 88 ALA A CA 1
ATOM 647 C C . ALA A 1 88 ? 15.664 -19.078 -3.559 1 98.06 88 ALA A C 1
ATOM 649 O O . ALA A 1 88 ? 15.359 -18.516 -2.502 1 98.06 88 ALA A O 1
ATOM 650 N N . ALA A 1 89 ? 16.297 -18.469 -4.543 1 98.62 89 ALA A N 1
ATOM 651 C CA . ALA A 1 89 ? 16.641 -17.047 -4.445 1 98.62 89 ALA A CA 1
ATOM 652 C C . ALA A 1 89 ? 15.398 -16.172 -4.375 1 98.62 89 ALA A C 1
ATOM 654 O O . ALA A 1 89 ? 15.336 -15.234 -3.58 1 98.62 89 ALA A O 1
ATOM 655 N N . ILE A 1 90 ? 14.391 -16.5 -5.203 1 98.69 90 ILE A N 1
ATOM 656 C CA . ILE A 1 90 ? 13.148 -15.742 -5.188 1 98.69 90 ILE A CA 1
ATOM 657 C C . ILE A 1 90 ? 12.445 -15.922 -3.844 1 98.69 90 ILE A C 1
ATOM 659 O O . ILE A 1 90 ? 11.961 -14.953 -3.254 1 98.69 90 ILE A O 1
ATOM 663 N N . ARG A 1 91 ? 12.445 -17.125 -3.363 1 98.56 91 ARG A N 1
ATOM 664 C CA . ARG A 1 91 ? 11.852 -17.375 -2.053 1 98.56 91 ARG A CA 1
ATOM 665 C C . ARG A 1 91 ? 12.555 -16.562 -0.967 1 98.56 91 ARG A C 1
ATOM 667 O O . ARG A 1 91 ? 11.906 -15.969 -0.112 1 98.56 91 ARG A O 1
ATOM 674 N N . ASP A 1 92 ? 13.867 -16.578 -1.002 1 98.75 92 ASP A N 1
ATOM 675 C CA . ASP A 1 92 ? 14.633 -15.844 -0.003 1 98.75 92 ASP A CA 1
ATOM 676 C C . ASP A 1 92 ? 14.336 -14.344 -0.07 1 98.75 92 ASP A C 1
ATOM 678 O O . ASP A 1 92 ? 14.281 -13.672 0.96 1 98.75 92 ASP A O 1
ATOM 682 N N . SER A 1 93 ? 14.211 -13.852 -1.251 1 98.88 93 SER A N 1
ATOM 683 C CA . SER A 1 93 ? 13.852 -12.445 -1.423 1 98.88 93 SER A CA 1
ATOM 684 C C . SER A 1 93 ? 12.477 -12.148 -0.824 1 98.88 93 SER A C 1
ATOM 686 O O . SER A 1 93 ? 12.312 -11.164 -0.1 1 98.88 93 SER A O 1
ATOM 688 N N . LEU A 1 94 ? 11.477 -13.023 -1.099 1 98.81 94 LEU A N 1
ATOM 689 C CA . LEU A 1 94 ? 10.133 -12.836 -0.556 1 98.81 94 LEU A CA 1
ATOM 690 C C . LEU A 1 94 ? 10.141 -12.961 0.963 1 98.81 94 LEU A C 1
ATOM 692 O O . LEU A 1 94 ? 9.398 -12.258 1.653 1 98.81 94 LEU A O 1
ATOM 696 N N . LEU A 1 95 ? 10.977 -13.836 1.502 1 98.81 95 LEU A N 1
ATOM 697 C CA . LEU A 1 95 ? 11.094 -14 2.947 1 98.81 95 LEU A CA 1
ATOM 698 C C . LEU A 1 95 ? 11.672 -12.742 3.592 1 98.81 95 LEU A C 1
ATOM 700 O O . LEU A 1 95 ? 11.289 -12.375 4.703 1 98.81 95 LEU A O 1
ATOM 704 N N . ARG A 1 96 ? 12.617 -12.141 2.938 1 98.81 96 ARG A N 1
ATOM 705 C CA . ARG A 1 96 ? 13.109 -10.859 3.434 1 98.81 96 ARG A CA 1
ATOM 706 C C . ARG A 1 96 ? 11.984 -9.844 3.549 1 98.81 96 ARG A C 1
ATOM 708 O O . ARG A 1 96 ? 11.859 -9.156 4.566 1 98.81 96 ARG A O 1
ATOM 715 N N . TYR A 1 97 ? 11.141 -9.75 2.549 1 98.81 97 TYR A N 1
ATOM 716 C CA . TYR A 1 97 ? 10.031 -8.797 2.588 1 98.81 97 TYR A CA 1
ATOM 717 C C . TYR A 1 97 ? 8.992 -9.219 3.623 1 98.81 97 TYR A C 1
ATOM 719 O O . TYR A 1 97 ? 8.359 -8.367 4.25 1 98.81 97 TYR A O 1
ATOM 727 N N . ALA A 1 98 ? 8.844 -10.547 3.812 1 98.81 98 ALA A N 1
ATOM 728 C CA . ALA A 1 98 ? 7.984 -11.016 4.895 1 98.81 98 ALA A CA 1
ATOM 729 C C . ALA A 1 98 ? 8.484 -10.523 6.25 1 98.81 98 ALA A C 1
ATOM 731 O O . ALA A 1 98 ? 7.711 -10.023 7.066 1 98.81 98 ALA A O 1
ATOM 732 N N . ARG A 1 99 ? 9.773 -10.586 6.465 1 98.31 99 ARG A N 1
ATOM 733 C CA . ARG A 1 99 ? 10.375 -10.133 7.715 1 98.31 99 ARG A CA 1
ATOM 734 C C . ARG A 1 99 ? 10.211 -8.625 7.891 1 98.31 99 ARG A C 1
ATOM 736 O O . ARG A 1 99 ? 9.969 -8.148 9 1 98.31 99 ARG A O 1
ATOM 743 N N . LEU A 1 100 ? 10.281 -7.938 6.809 1 98.5 100 LEU A N 1
ATOM 744 C CA . LEU A 1 100 ? 10.109 -6.488 6.836 1 98.5 100 LEU A CA 1
ATOM 745 C C . LEU A 1 100 ? 8.648 -6.117 7.055 1 98.5 100 LEU A C 1
ATOM 747 O O . LEU A 1 100 ? 8.32 -4.949 7.27 1 98.5 100 LEU A O 1
ATOM 751 N N . SER A 1 101 ? 7.758 -7.117 6.996 1 98.62 101 SER A N 1
ATOM 752 C CA . SER A 1 101 ? 6.324 -6.848 7.047 1 98.62 101 SER A CA 1
ATOM 753 C C . SER A 1 101 ? 5.715 -7.348 8.352 1 98.62 101 SER A C 1
ATOM 755 O O . SER A 1 101 ? 4.492 -7.453 8.477 1 98.62 101 SER A O 1
ATOM 757 N N . VAL A 1 102 ? 6.523 -7.711 9.367 1 98.38 102 VAL A N 1
ATOM 758 C CA . VAL A 1 102 ? 5.996 -8.188 10.641 1 98.38 102 VAL A CA 1
ATOM 759 C C . VAL A 1 102 ? 6.672 -7.453 11.797 1 98.38 102 VAL A C 1
ATOM 761 O O . VAL A 1 102 ? 7.742 -6.859 11.617 1 98.38 102 VAL A O 1
ATOM 764 N N . GLY A 1 103 ? 5.988 -7.398 12.945 1 97.38 103 GLY A N 1
ATOM 765 C CA . GLY A 1 103 ? 6.555 -6.758 14.117 1 97.38 103 GLY A CA 1
ATOM 766 C C . GLY A 1 103 ? 6.758 -5.266 13.945 1 97.38 103 GLY A C 1
ATOM 767 O O . GLY A 1 103 ? 5.957 -4.598 13.289 1 97.38 103 GLY A O 1
ATOM 768 N N . GLU A 1 104 ? 7.77 -4.754 14.578 1 97.06 104 GLU A N 1
ATOM 769 C CA . GLU A 1 104 ? 8.039 -3.318 14.539 1 97.06 104 GLU A CA 1
ATOM 770 C C . GLU A 1 104 ? 8.375 -2.855 13.125 1 97.06 104 GLU A C 1
ATOM 772 O O . GLU A 1 104 ? 7.949 -1.779 12.703 1 97.06 104 GLU A O 1
ATOM 777 N N . ALA A 1 105 ? 9.109 -3.697 12.43 1 97.25 105 ALA A N 1
ATOM 778 C CA . ALA A 1 105 ? 9.445 -3.361 11.047 1 97.25 105 ALA A CA 1
ATOM 779 C C . ALA A 1 105 ? 8.188 -3.25 10.188 1 97.25 105 ALA A C 1
ATOM 781 O O . ALA A 1 105 ? 8.07 -2.342 9.359 1 97.25 105 ALA A O 1
ATOM 782 N N . GLY A 1 106 ? 7.262 -4.176 10.406 1 97.94 106 GLY A N 1
ATOM 783 C CA . GLY A 1 106 ? 5.996 -4.137 9.688 1 97.94 106 GLY A CA 1
ATOM 784 C C . GLY A 1 106 ? 5.172 -2.904 10.008 1 97.94 106 GLY A C 1
ATOM 785 O O . GLY A 1 106 ? 4.625 -2.27 9.102 1 97.94 106 GLY A O 1
ATOM 786 N N . ARG A 1 107 ? 5.16 -2.562 11.234 1 96.94 107 ARG A N 1
ATOM 787 C CA . ARG A 1 107 ? 4.383 -1.402 11.664 1 96.94 107 ARG A CA 1
ATOM 788 C C . ARG A 1 107 ? 4.973 -0.113 11.102 1 96.94 107 ARG A C 1
ATOM 790 O O . ARG A 1 107 ? 4.234 0.813 10.75 1 96.94 107 ARG A O 1
ATOM 797 N N . ARG A 1 108 ? 6.301 -0.071 11.055 1 96.88 108 ARG A N 1
ATOM 798 C CA . ARG A 1 108 ? 6.938 1.1 10.469 1 96.88 108 ARG A CA 1
ATOM 799 C C . ARG A 1 108 ? 6.625 1.2 8.977 1 96.88 108 ARG A C 1
ATOM 801 O O . ARG A 1 108 ? 6.414 2.297 8.453 1 96.88 108 ARG A O 1
ATOM 808 N N . GLY A 1 109 ? 6.637 0.034 8.289 1 97.81 109 GLY A N 1
ATOM 809 C CA . GLY A 1 109 ? 6.219 -0.039 6.898 1 97.81 109 GLY A CA 1
ATOM 810 C C . GLY A 1 109 ? 7.312 0.354 5.926 1 97.81 109 GLY A C 1
ATOM 811 O O . GLY A 1 109 ? 8.484 0.417 6.297 1 97.81 109 GLY A O 1
ATOM 812 N N . CYS A 1 110 ? 6.973 0.557 4.746 1 98.38 110 CYS A N 1
ATOM 813 C CA . CYS A 1 110 ? 7.867 0.874 3.641 1 98.38 110 CYS A CA 1
ATOM 814 C C . CYS A 1 110 ? 7.832 2.363 3.318 1 98.38 110 CYS A C 1
ATOM 816 O O . CYS A 1 110 ? 6.777 2.904 2.984 1 98.38 110 CYS A O 1
ATOM 818 N N . LEU A 1 111 ? 8.953 3.033 3.322 1 98.5 111 LEU A N 1
ATOM 819 C CA . LEU A 1 111 ? 9 4.465 3.051 1 98.5 111 LEU A CA 1
ATOM 820 C C . LEU A 1 111 ? 8.562 4.766 1.623 1 98.5 111 LEU A C 1
ATOM 822 O O . LEU A 1 111 ? 7.883 5.766 1.375 1 98.5 111 LEU A O 1
ATOM 826 N N . ALA A 1 112 ? 8.961 3.885 0.677 1 98.5 112 ALA A N 1
ATOM 827 C CA . ALA A 1 112 ? 8.562 4.102 -0.712 1 98.5 112 ALA A CA 1
ATOM 828 C C . ALA A 1 112 ? 7.047 4.051 -0.862 1 98.5 112 ALA A C 1
ATOM 830 O O . ALA A 1 112 ? 6.457 4.891 -1.55 1 98.5 112 ALA A O 1
ATOM 831 N N . VAL A 1 113 ? 6.375 3.072 -0.203 1 98.5 113 VAL A N 1
ATOM 832 C CA . VAL A 1 113 ? 4.918 2.986 -0.242 1 98.5 113 VAL A CA 1
ATOM 833 C C . VAL A 1 113 ? 4.312 4.207 0.442 1 98.5 113 VAL A C 1
ATOM 835 O O . VAL A 1 113 ? 3.346 4.789 -0.058 1 98.5 113 VAL A O 1
ATOM 838 N N . ALA A 1 114 ? 4.914 4.598 1.555 1 98.06 114 ALA A N 1
ATOM 839 C CA . ALA A 1 114 ? 4.414 5.75 2.303 1 98.06 114 ALA A CA 1
ATOM 840 C C . ALA A 1 114 ? 4.445 7.012 1.449 1 98.06 114 ALA A C 1
ATOM 842 O O . ALA A 1 114 ? 3.453 7.742 1.372 1 98.06 114 ALA A O 1
ATOM 843 N N . MET A 1 115 ? 5.562 7.285 0.759 1 98.12 115 MET A N 1
ATOM 844 C CA . MET A 1 115 ? 5.699 8.508 -0.024 1 98.12 115 MET A CA 1
ATOM 845 C C . MET A 1 115 ? 4.871 8.438 -1.301 1 98.12 115 MET A C 1
ATOM 847 O O . MET A 1 115 ? 4.34 9.453 -1.76 1 98.12 115 MET A O 1
ATOM 851 N N . THR A 1 116 ? 4.785 7.219 -1.89 1 98.44 116 THR A N 1
ATOM 852 C CA . THR A 1 116 ? 3.91 7.035 -3.041 1 98.44 116 THR A CA 1
ATOM 853 C C . THR A 1 116 ? 2.469 7.391 -2.688 1 98.44 116 THR A C 1
ATOM 855 O O . THR A 1 116 ? 1.827 8.18 -3.387 1 98.44 116 THR A O 1
ATOM 858 N N . THR A 1 117 ? 2.004 6.84 -1.589 1 97.38 117 THR A N 1
ATOM 859 C CA . THR A 1 117 ? 0.619 7.027 -1.174 1 97.38 117 THR A CA 1
ATOM 860 C C . THR A 1 117 ? 0.357 8.484 -0.802 1 97.38 117 THR A C 1
ATOM 862 O O . THR A 1 117 ? -0.699 9.031 -1.125 1 97.38 117 THR A O 1
ATOM 865 N N . GLU A 1 118 ? 1.315 9.133 -0.222 1 96.94 118 GLU A N 1
ATOM 866 C CA . GLU A 1 118 ? 1.13 10.492 0.295 1 96.94 118 GLU A CA 1
ATOM 867 C C . GLU A 1 118 ? 1.263 11.523 -0.816 1 96.94 118 GLU A C 1
ATOM 869 O O . GLU A 1 118 ? 0.521 12.508 -0.846 1 96.94 118 GLU A O 1
ATOM 874 N N . LEU A 1 119 ? 2.221 11.297 -1.826 1 97.25 119 LEU A N 1
ATOM 875 C CA . LEU A 1 119 ? 2.639 12.469 -2.596 1 97.25 119 LEU A CA 1
ATOM 876 C C . LEU A 1 119 ? 2.498 12.211 -4.09 1 97.25 119 LEU A C 1
ATOM 878 O O . LEU A 1 119 ? 2.502 13.148 -4.891 1 97.25 119 LEU A O 1
ATOM 882 N N . ALA A 1 120 ? 2.408 10.945 -4.52 1 97.38 120 ALA A N 1
ATOM 883 C CA . ALA A 1 120 ? 2.555 10.633 -5.941 1 97.38 120 ALA A CA 1
ATOM 884 C C . ALA A 1 120 ? 1.494 11.344 -6.773 1 97.38 120 ALA A C 1
ATOM 886 O O . ALA A 1 120 ? 1.767 11.781 -7.895 1 97.38 120 ALA A O 1
ATOM 887 N N . ALA A 1 121 ? 0.32 11.516 -6.25 1 95.5 121 ALA A N 1
ATOM 888 C CA . ALA A 1 121 ? -0.785 12.109 -7 1 95.5 121 ALA A CA 1
ATOM 889 C C . ALA A 1 121 ? -0.525 13.586 -7.293 1 95.5 121 ALA A C 1
ATOM 891 O O . ALA A 1 121 ? -0.977 14.109 -8.312 1 95.5 121 ALA A O 1
ATOM 892 N N . ARG A 1 122 ? 0.241 14.281 -6.445 1 94.69 122 ARG A N 1
ATOM 893 C CA . ARG A 1 122 ? 0.356 15.727 -6.59 1 94.69 122 ARG A CA 1
ATOM 894 C C . ARG A 1 122 ? 1.801 16.141 -6.852 1 94.69 122 ARG A C 1
ATOM 896 O O . ARG A 1 122 ? 2.082 17.312 -7.109 1 94.69 122 ARG A O 1
ATOM 903 N N . ASP A 1 123 ? 2.713 15.211 -6.754 1 96.81 123 ASP A N 1
ATOM 904 C CA . ASP A 1 123 ? 4.129 15.484 -6.98 1 96.81 123 ASP A CA 1
ATOM 905 C C . ASP A 1 123 ? 4.703 14.555 -8.047 1 96.81 123 ASP A C 1
ATOM 907 O O . ASP A 1 123 ? 5.082 13.422 -7.75 1 96.81 123 ASP A O 1
ATOM 911 N N . PRO A 1 124 ? 4.883 15.039 -9.211 1 96.25 124 PRO A N 1
ATOM 912 C CA . PRO A 1 124 ? 5.332 14.195 -10.312 1 96.25 124 PRO A CA 1
ATOM 913 C C . PRO A 1 124 ? 6.727 13.617 -10.078 1 96.25 124 PRO A C 1
ATOM 915 O O . PRO A 1 124 ? 7.043 12.531 -10.586 1 96.25 124 PRO A O 1
ATOM 918 N N . ASP A 1 125 ? 7.559 14.297 -9.312 1 97.56 125 ASP A N 1
ATOM 919 C CA . ASP A 1 125 ? 8.898 13.789 -9.047 1 97.56 125 ASP A CA 1
ATOM 920 C C . ASP A 1 125 ? 8.844 12.539 -8.172 1 97.56 125 ASP A C 1
ATOM 922 O O . ASP A 1 125 ? 9.547 11.562 -8.43 1 97.56 125 ASP A O 1
ATOM 926 N N . VAL A 1 126 ? 8.016 12.594 -7.133 1 98 126 VAL A N 1
ATOM 927 C CA . VAL A 1 126 ? 7.855 11.43 -6.266 1 98 126 VAL A CA 1
ATOM 928 C C . VAL A 1 126 ? 7.234 10.281 -7.055 1 98 126 VAL A C 1
ATOM 930 O O . VAL A 1 126 ? 7.691 9.141 -6.961 1 98 126 VAL A O 1
ATOM 933 N N . ALA A 1 127 ? 6.238 10.594 -7.898 1 97.75 127 ALA A N 1
ATOM 934 C CA . ALA A 1 127 ? 5.586 9.578 -8.719 1 97.75 127 ALA A CA 1
ATOM 935 C C . ALA A 1 127 ? 6.586 8.891 -9.641 1 97.75 127 ALA A C 1
ATOM 937 O O . ALA A 1 127 ? 6.609 7.66 -9.742 1 97.75 127 ALA A O 1
ATOM 938 N N . GLU A 1 128 ? 7.367 9.656 -10.258 1 97.75 128 GLU A N 1
ATOM 939 C CA . GLU A 1 128 ? 8.344 9.117 -11.211 1 97.75 128 GLU A CA 1
ATOM 940 C C . GLU A 1 128 ? 9.391 8.266 -10.5 1 97.75 128 GLU A C 1
ATOM 942 O O . GLU A 1 128 ? 9.727 7.176 -10.961 1 97.75 128 GLU A O 1
ATOM 947 N N . ARG A 1 129 ? 9.891 8.719 -9.391 1 98.06 129 ARG A N 1
ATOM 948 C CA . ARG A 1 129 ? 10.961 8.031 -8.68 1 98.06 129 ARG A CA 1
ATOM 949 C C . ARG A 1 129 ? 10.477 6.707 -8.102 1 98.06 129 ARG A C 1
ATOM 951 O O . ARG A 1 129 ? 11.125 5.672 -8.258 1 98.06 129 ARG A O 1
ATOM 958 N N . THR A 1 130 ? 9.344 6.766 -7.473 1 98.56 130 THR A N 1
ATOM 959 C CA . THR A 1 130 ? 8.836 5.531 -6.883 1 98.56 130 THR A CA 1
ATOM 960 C C . THR A 1 130 ? 8.359 4.566 -7.969 1 98.56 130 THR A C 1
ATOM 962 O O . THR A 1 130 ? 8.578 3.357 -7.871 1 98.56 130 THR A O 1
ATOM 965 N N . GLY A 1 131 ? 7.723 5.117 -9.031 1 98.44 131 GLY A N 1
ATOM 966 C CA . GLY A 1 131 ? 7.375 4.277 -10.164 1 98.44 131 GLY A CA 1
ATOM 967 C C . GLY A 1 131 ? 8.57 3.574 -10.773 1 98.44 131 GLY A C 1
ATOM 968 O O . GLY A 1 131 ? 8.508 2.383 -11.086 1 98.44 131 GLY A O 1
ATOM 969 N N . ARG A 1 132 ? 9.625 4.297 -10.938 1 98.12 132 ARG A N 1
ATOM 970 C CA . ARG A 1 132 ? 10.859 3.729 -11.461 1 98.12 132 ARG A CA 1
ATOM 971 C C . ARG A 1 132 ? 11.398 2.646 -10.531 1 98.12 132 ARG A C 1
ATOM 973 O O . ARG A 1 132 ? 11.914 1.626 -10.992 1 98.12 132 ARG A O 1
ATOM 980 N N . MET A 1 133 ? 11.312 2.902 -9.266 1 98.12 133 MET A N 1
ATOM 981 C CA . MET A 1 133 ? 11.773 1.909 -8.297 1 98.12 133 MET A CA 1
ATOM 982 C C . MET A 1 133 ? 10.961 0.624 -8.414 1 98.12 133 MET A C 1
ATOM 984 O O . MET A 1 133 ? 11.523 -0.472 -8.43 1 98.12 133 MET A O 1
ATOM 988 N N . PHE A 1 134 ? 9.633 0.688 -8.516 1 98.56 134 PHE A N 1
ATOM 989 C CA . PHE A 1 134 ? 8.797 -0.496 -8.664 1 98.56 134 PHE A CA 1
ATOM 990 C C . PHE A 1 134 ? 9.133 -1.24 -9.945 1 98.56 134 PHE A C 1
ATOM 992 O O . PHE A 1 134 ? 9.188 -2.471 -9.961 1 98.56 134 PHE A O 1
ATOM 999 N N . ARG A 1 135 ? 9.398 -0.504 -11 1 98.5 135 ARG A N 1
ATOM 1000 C CA . ARG A 1 135 ? 9.766 -1.122 -12.266 1 98.5 135 ARG A CA 1
ATOM 1001 C C . ARG A 1 135 ? 11.125 -1.811 -12.172 1 98.5 135 ARG A C 1
ATOM 1003 O O . ARG A 1 135 ? 11.32 -2.891 -12.734 1 98.5 135 ARG A O 1
ATOM 1010 N N . ARG A 1 136 ? 12.031 -1.181 -11.508 1 98.75 136 ARG A N 1
ATOM 1011 C CA . ARG A 1 136 ? 13.344 -1.791 -11.328 1 98.75 136 ARG A CA 1
ATOM 1012 C C . ARG A 1 136 ? 13.25 -3.07 -10.5 1 98.75 136 ARG A C 1
ATOM 1014 O O . ARG A 1 136 ? 13.898 -4.07 -10.82 1 98.75 136 ARG A O 1
ATOM 1021 N N . LEU A 1 137 ? 12.469 -3.031 -9.445 1 98.88 137 LEU A N 1
ATOM 1022 C CA . LEU A 1 137 ? 12.227 -4.23 -8.648 1 98.88 137 LEU A CA 1
ATOM 1023 C C . LEU A 1 137 ? 11.633 -5.34 -9.508 1 98.88 137 LEU A C 1
ATOM 1025 O O . LEU A 1 137 ? 12.07 -6.492 -9.438 1 98.88 137 LEU A O 1
ATOM 1029 N N . GLN A 1 138 ? 10.688 -4.965 -10.336 1 98.81 138 GLN A N 1
ATOM 1030 C CA . GLN A 1 138 ? 10.078 -5.906 -11.266 1 98.81 138 GLN A CA 1
ATOM 1031 C C . GLN A 1 138 ? 11.117 -6.5 -12.219 1 98.81 138 GLN A C 1
ATOM 1033 O O . GLN A 1 138 ? 11.109 -7.703 -12.477 1 98.81 138 GLN A O 1
ATOM 1038 N N . GLN A 1 139 ? 12.008 -5.676 -12.672 1 98.88 139 GLN A N 1
ATOM 1039 C CA . GLN A 1 139 ? 13.031 -6.129 -13.609 1 98.88 139 GLN A CA 1
ATOM 1040 C C . GLN A 1 139 ? 13.992 -7.109 -12.945 1 98.88 139 GLN A C 1
ATOM 1042 O O . GLN A 1 139 ? 14.477 -8.047 -13.586 1 98.88 139 GLN A O 1
ATOM 1047 N N . LEU A 1 140 ? 14.281 -6.855 -11.703 1 98.88 140 LEU A N 1
ATOM 1048 C CA . LEU A 1 140 ? 15.125 -7.805 -10.977 1 98.88 140 LEU A CA 1
ATOM 1049 C C . LEU A 1 140 ? 14.461 -9.18 -10.914 1 98.88 140 LEU A C 1
ATOM 1051 O O . LEU A 1 140 ? 15.102 -10.195 -11.195 1 98.88 140 LEU A O 1
ATOM 1055 N N . TYR A 1 141 ? 13.18 -9.242 -10.578 1 98.81 141 TYR A N 1
ATOM 1056 C CA . TYR A 1 141 ? 12.461 -10.516 -10.531 1 98.81 141 TYR A CA 1
ATOM 1057 C C . TYR A 1 141 ? 12.336 -11.125 -11.914 1 98.81 141 TYR A C 1
ATOM 1059 O O . TYR A 1 141 ? 12.484 -12.336 -12.086 1 98.81 141 TYR A O 1
ATOM 1067 N N . ALA A 1 142 ? 12.008 -10.266 -12.938 1 98.75 142 ALA A N 1
ATOM 1068 C CA . ALA A 1 142 ? 11.875 -10.766 -14.305 1 98.75 142 ALA A CA 1
ATOM 1069 C C . ALA A 1 142 ? 13.172 -11.422 -14.773 1 98.75 142 ALA A C 1
ATOM 1071 O O . ALA A 1 142 ? 13.148 -12.477 -15.406 1 98.75 142 ALA A O 1
ATOM 1072 N N . GLY A 1 143 ? 14.289 -10.75 -14.469 1 98.69 143 GLY A N 1
ATOM 1073 C CA . GLY A 1 143 ? 15.578 -11.328 -14.812 1 98.69 143 GLY A CA 1
ATOM 1074 C C . GLY A 1 143 ? 15.805 -12.688 -14.172 1 98.69 143 GLY A C 1
ATOM 1075 O O . GLY A 1 143 ? 16.297 -13.609 -14.82 1 98.69 143 GLY A O 1
ATOM 1076 N N . ALA A 1 144 ? 15.5 -12.828 -12.898 1 98.62 144 ALA A N 1
ATOM 1077 C CA . ALA A 1 144 ? 15.609 -14.109 -12.203 1 98.62 144 ALA A CA 1
ATOM 1078 C C . ALA A 1 144 ? 14.688 -15.148 -12.828 1 98.62 144 ALA A C 1
ATOM 1080 O O . ALA A 1 144 ? 15.094 -16.297 -13.047 1 98.62 144 ALA A O 1
ATOM 1081 N N . ILE A 1 145 ? 13.438 -14.789 -13.156 1 98.44 145 ILE A N 1
ATOM 1082 C CA . ILE A 1 145 ? 12.445 -15.703 -13.727 1 98.44 145 ILE A CA 1
ATOM 1083 C C . ILE A 1 145 ? 12.938 -16.219 -15.078 1 98.44 145 ILE A C 1
ATOM 1085 O O . ILE A 1 145 ? 12.836 -17.406 -15.375 1 98.44 145 ILE A O 1
ATOM 1089 N N . VAL A 1 146 ? 13.5 -15.32 -15.906 1 98.44 146 VAL A N 1
ATOM 1090 C CA . VAL A 1 146 ? 14.031 -15.703 -17.203 1 98.44 146 VAL A CA 1
ATOM 1091 C C . VAL A 1 146 ? 15.133 -16.75 -17.031 1 98.44 146 VAL A C 1
ATOM 1093 O O . VAL A 1 146 ? 15.172 -17.75 -17.766 1 98.44 146 VAL A O 1
ATOM 1096 N N . ARG A 1 147 ? 16.031 -16.547 -16.062 1 97.88 147 ARG A N 1
ATOM 1097 C CA . ARG A 1 147 ? 17.078 -17.516 -15.797 1 97.88 147 ARG A CA 1
ATOM 1098 C C . ARG A 1 147 ? 16.5 -18.859 -15.375 1 97.88 147 ARG A C 1
ATOM 1100 O O . ARG A 1 147 ? 16.969 -19.906 -15.805 1 97.88 147 ARG A O 1
ATOM 1107 N N . GLY A 1 148 ? 15.477 -18.797 -14.508 1 97.69 148 GLY A N 1
ATOM 1108 C CA . GLY A 1 148 ? 14.812 -20.016 -14.086 1 97.69 148 GLY A CA 1
ATOM 1109 C C . GLY A 1 148 ? 14.117 -20.734 -15.219 1 97.69 148 GLY A C 1
ATOM 1110 O O . GLY A 1 148 ? 14.086 -21.969 -15.25 1 97.69 148 GLY A O 1
ATOM 1111 N N . GLN A 1 149 ? 13.523 -19.984 -16.156 1 97.75 149 GLN A N 1
ATOM 1112 C CA . GLN A 1 149 ? 12.891 -20.578 -17.328 1 97.75 149 GLN A CA 1
ATOM 1113 C C . GLN A 1 149 ? 13.922 -21.219 -18.25 1 97.75 149 GLN A C 1
ATOM 1115 O O . GLN A 1 149 ? 13.711 -22.328 -18.75 1 97.75 149 GLN A O 1
ATOM 1120 N N . ALA A 1 150 ? 15.07 -20.562 -18.422 1 97.25 150 ALA A N 1
ATOM 1121 C CA . ALA A 1 150 ? 16.156 -21.062 -19.266 1 97.25 150 ALA A CA 1
ATOM 1122 C C . ALA A 1 150 ? 16.719 -22.375 -18.719 1 97.25 150 ALA A C 1
ATOM 1124 O O . ALA A 1 150 ? 17.094 -23.266 -19.484 1 97.25 150 ALA A O 1
ATOM 1125 N N . SER A 1 151 ? 16.75 -22.562 -17.406 1 96.25 151 SER A N 1
ATOM 1126 C CA . SER A 1 151 ? 17.312 -23.75 -16.766 1 96.25 151 SER A CA 1
ATOM 1127 C C . SER A 1 151 ? 16.25 -24.828 -16.609 1 96.25 151 SER A C 1
ATOM 1129 O O . SER A 1 151 ? 16.547 -25.953 -16.188 1 96.25 151 SER A O 1
ATOM 1131 N N . GLY A 1 152 ? 14.977 -24.484 -16.844 1 96.44 152 GLY A N 1
ATOM 1132 C CA . GLY A 1 152 ? 13.891 -25.438 -16.734 1 96.44 152 GLY A CA 1
ATOM 1133 C C . GLY A 1 152 ? 13.281 -25.484 -15.344 1 96.44 152 GLY A C 1
ATOM 1134 O O . GLY A 1 152 ? 12.336 -26.25 -15.102 1 96.44 152 GLY A O 1
ATOM 1135 N N . GLU A 1 153 ? 13.734 -24.594 -14.367 1 95.94 153 GLU A N 1
ATOM 1136 C CA . GLU A 1 153 ? 13.234 -24.547 -13 1 95.94 153 GLU A CA 1
ATOM 1137 C C . GLU A 1 153 ? 11.828 -23.953 -12.945 1 95.94 153 GLU A C 1
ATOM 1139 O O . GLU A 1 153 ? 11.031 -24.297 -12.07 1 95.94 153 GLU A O 1
ATOM 1144 N N . ILE A 1 154 ? 11.617 -22.984 -13.812 1 96.69 154 ILE A N 1
ATOM 1145 C CA . ILE A 1 154 ? 10.344 -22.281 -13.875 1 96.69 154 ILE A CA 1
ATOM 1146 C C . ILE A 1 154 ? 9.695 -22.5 -15.242 1 96.69 154 ILE A C 1
ATOM 1148 O O . ILE A 1 154 ? 10.367 -22.391 -16.266 1 96.69 154 ILE A O 1
ATOM 1152 N N . ALA A 1 155 ? 8.453 -22.875 -15.227 1 93.75 155 ALA A N 1
ATOM 1153 C CA . ALA A 1 155 ? 7.73 -23.125 -16.469 1 93.75 155 ALA A CA 1
ATOM 1154 C C . ALA A 1 155 ? 7.688 -21.859 -17.344 1 93.75 155 ALA A C 1
ATOM 1156 O O . ALA A 1 155 ? 7.66 -20.75 -16.828 1 93.75 155 ALA A O 1
ATOM 1157 N N . GLU A 1 156 ? 7.625 -22.047 -18.625 1 94 156 GLU A N 1
ATOM 1158 C CA . GLU A 1 156 ? 7.559 -20.938 -19.562 1 94 156 GLU A CA 1
ATOM 1159 C C . GLU A 1 156 ? 6.242 -20.172 -19.422 1 94 156 GLU A C 1
ATOM 1161 O O . GLU A 1 156 ? 5.164 -20.766 -19.484 1 94 156 GLU A O 1
ATOM 1166 N N . GLN A 1 157 ? 6.434 -18.969 -19.156 1 93.31 157 GLN A N 1
ATOM 1167 C CA . GLN A 1 157 ? 5.328 -18.016 -19.062 1 93.31 157 GLN A CA 1
ATOM 1168 C C . GLN A 1 157 ? 5.824 -16.578 -19.203 1 93.31 157 GLN A C 1
ATOM 1170 O O . GLN A 1 157 ? 7.031 -16.344 -19.297 1 93.31 157 GLN A O 1
ATOM 1175 N N . ASP A 1 158 ? 4.93 -15.648 -19.297 1 97 158 ASP A N 1
ATOM 1176 C CA . ASP A 1 158 ? 5.328 -14.242 -19.406 1 97 158 ASP A CA 1
ATOM 1177 C C . ASP A 1 158 ? 6.047 -13.766 -18.156 1 97 158 ASP A C 1
ATOM 1179 O O . ASP A 1 158 ? 5.422 -13.555 -17.109 1 97 158 ASP A O 1
ATOM 1183 N N . GLU A 1 159 ? 7.367 -13.617 -18.25 1 98.06 159 GLU A N 1
ATOM 1184 C CA . GLU A 1 159 ? 8.195 -13.289 -17.094 1 98.06 159 GLU A CA 1
ATOM 1185 C C . GLU A 1 159 ? 7.855 -11.906 -16.531 1 98.06 159 GLU A C 1
ATOM 1187 O O . GLU A 1 159 ? 8.016 -11.656 -15.344 1 98.06 159 GLU A O 1
ATOM 1192 N N . GLN A 1 160 ? 7.379 -10.961 -17.375 1 98.19 160 GLN A N 1
ATOM 1193 C CA . GLN A 1 160 ? 7.043 -9.617 -16.922 1 98.19 160 GLN A CA 1
ATOM 1194 C C . GLN A 1 160 ? 5.773 -9.625 -16.078 1 98.19 160 GLN A C 1
ATOM 1196 O O . GLN A 1 160 ? 5.695 -8.938 -15.055 1 98.19 160 GLN A O 1
ATOM 1201 N N . VAL A 1 161 ? 4.836 -10.414 -16.516 1 97.81 161 VAL A N 1
ATOM 1202 C CA . VAL A 1 161 ? 3.584 -10.508 -15.766 1 97.81 161 VAL A CA 1
ATOM 1203 C C . VAL A 1 161 ? 3.834 -11.18 -14.414 1 97.81 161 VAL A C 1
ATOM 1205 O O . VAL A 1 161 ? 3.346 -10.711 -13.383 1 97.81 161 VAL A O 1
ATOM 1208 N N . LEU A 1 162 ? 4.617 -12.258 -14.453 1 97.56 162 LEU A N 1
ATOM 1209 C CA . LEU A 1 162 ? 4.93 -12.961 -13.219 1 97.56 162 LEU A CA 1
ATOM 1210 C C . LEU A 1 162 ? 5.711 -12.07 -12.266 1 97.56 162 LEU A C 1
ATOM 1212 O O . LEU A 1 162 ? 5.461 -12.07 -11.055 1 97.56 162 LEU A O 1
ATOM 1216 N N . ALA A 1 163 ? 6.668 -11.312 -12.773 1 98.62 163 ALA A N 1
ATOM 1217 C CA . ALA A 1 163 ? 7.465 -10.398 -11.953 1 98.62 163 ALA A CA 1
ATOM 1218 C C . ALA A 1 163 ? 6.586 -9.312 -11.336 1 98.62 163 ALA A C 1
ATOM 1220 O O . ALA A 1 163 ? 6.742 -8.977 -10.156 1 98.62 163 ALA A O 1
ATOM 1221 N N . ARG A 1 164 ? 5.684 -8.734 -12.133 1 98.31 164 ARG A N 1
ATOM 1222 C CA . ARG A 1 164 ? 4.77 -7.723 -11.609 1 98.31 164 ARG A CA 1
ATOM 1223 C C . ARG A 1 164 ? 3.893 -8.297 -10.508 1 98.31 164 ARG A C 1
ATOM 1225 O O . ARG A 1 164 ? 3.611 -7.621 -9.516 1 98.31 164 ARG A O 1
ATOM 1232 N N . LEU A 1 165 ? 3.459 -9.531 -10.734 1 98.12 165 LEU A N 1
ATOM 1233 C CA . LEU A 1 165 ? 2.678 -10.219 -9.711 1 98.12 165 LEU A CA 1
ATOM 1234 C C . LEU A 1 165 ? 3.457 -10.312 -8.406 1 98.12 165 LEU A C 1
ATOM 1236 O O . LEU A 1 165 ? 2.916 -10.039 -7.332 1 98.12 165 LEU A O 1
ATOM 1240 N N . LEU A 1 166 ? 4.734 -10.68 -8.461 1 98.62 166 LEU A N 1
ATOM 1241 C CA . LEU A 1 166 ? 5.562 -10.781 -7.27 1 98.62 166 LEU A CA 1
ATOM 1242 C C . LEU A 1 166 ? 5.738 -9.422 -6.602 1 98.62 166 LEU A C 1
ATOM 1244 O O . LEU A 1 166 ? 5.676 -9.312 -5.375 1 98.62 166 LEU A O 1
ATOM 1248 N N . VAL A 1 167 ? 5.938 -8.359 -7.398 1 98.75 167 VAL A N 1
ATOM 1249 C CA . VAL A 1 167 ? 6.09 -7.016 -6.844 1 98.75 167 VAL A CA 1
ATOM 1250 C C . VAL A 1 167 ? 4.793 -6.59 -6.16 1 98.75 167 VAL A C 1
ATOM 1252 O O . VAL A 1 167 ? 4.82 -6.004 -5.078 1 98.75 167 VAL A O 1
ATOM 1255 N N . CYS A 1 168 ? 3.656 -6.887 -6.766 1 98.44 168 CYS A N 1
ATOM 1256 C CA . CYS A 1 168 ? 2.367 -6.586 -6.152 1 98.44 168 CYS A CA 1
ATOM 1257 C C . CYS A 1 168 ? 2.215 -7.305 -4.82 1 98.44 168 CYS A C 1
ATOM 1259 O O . CYS A 1 168 ? 1.73 -6.723 -3.848 1 98.44 168 CYS A O 1
ATOM 1261 N N . GLN A 1 169 ? 2.627 -8.547 -4.82 1 98.44 169 GLN A N 1
ATOM 1262 C CA . GLN A 1 169 ? 2.561 -9.305 -3.574 1 98.44 169 GLN A CA 1
ATOM 1263 C C . GLN A 1 169 ? 3.434 -8.672 -2.496 1 98.44 169 GLN A C 1
ATOM 1265 O O . GLN A 1 169 ? 3.008 -8.531 -1.347 1 98.44 169 GLN A O 1
ATOM 1270 N N . VAL A 1 170 ? 4.621 -8.266 -2.869 1 98.75 170 VAL A N 1
ATOM 1271 C CA . VAL A 1 170 ? 5.547 -7.621 -1.942 1 98.75 170 VAL A CA 1
ATOM 1272 C C . VAL A 1 170 ? 4.91 -6.355 -1.369 1 98.75 170 VAL A C 1
ATOM 1274 O O . VAL A 1 170 ? 4.879 -6.168 -0.151 1 98.75 170 VAL A O 1
ATOM 1277 N N . GLU A 1 171 ? 4.398 -5.535 -2.256 1 98.75 171 GLU A N 1
ATOM 1278 C CA . GLU A 1 171 ? 3.812 -4.281 -1.791 1 98.75 171 GLU A CA 1
ATOM 1279 C C . GLU A 1 171 ? 2.572 -4.535 -0.938 1 98.75 171 GLU A C 1
ATOM 1281 O O . GLU A 1 171 ? 2.324 -3.82 0.034 1 98.75 171 GLU A O 1
ATOM 1286 N N . GLY A 1 172 ? 1.789 -5.551 -1.304 1 98.69 172 GLY A N 1
ATOM 1287 C CA . GLY A 1 172 ? 0.661 -5.938 -0.472 1 98.69 172 GLY A CA 1
ATOM 1288 C C . GLY A 1 172 ? 1.071 -6.387 0.918 1 98.69 172 GLY A C 1
ATOM 1289 O O . GLY A 1 172 ? 0.42 -6.039 1.905 1 98.69 172 GLY A O 1
ATOM 1290 N N . MET A 1 173 ? 2.158 -7.164 1.011 1 98.75 173 MET A N 1
ATOM 1291 C CA . MET A 1 173 ? 2.682 -7.59 2.307 1 98.75 173 MET A CA 1
ATOM 1292 C C . MET A 1 173 ? 3.078 -6.383 3.154 1 98.75 173 MET A C 1
ATOM 1294 O O . MET A 1 173 ? 2.789 -6.34 4.352 1 98.75 173 MET A O 1
ATOM 1298 N N . ARG A 1 174 ? 3.711 -5.426 2.496 1 98.69 174 ARG A N 1
ATOM 1299 C CA . ARG A 1 174 ? 4.16 -4.242 3.221 1 98.69 174 ARG A CA 1
ATOM 1300 C C . ARG A 1 174 ? 2.973 -3.439 3.748 1 98.69 174 ARG A C 1
ATOM 1302 O O . ARG A 1 174 ? 3.027 -2.893 4.852 1 98.69 174 ARG A O 1
ATOM 1309 N N . VAL A 1 175 ? 1.87 -3.371 2.998 1 98.69 175 VAL A N 1
ATOM 1310 C CA . VAL A 1 175 ? 0.667 -2.664 3.422 1 98.69 175 VAL A CA 1
ATOM 1311 C C . VAL A 1 175 ? 0.01 -3.408 4.582 1 98.69 175 VAL A C 1
ATOM 1313 O O . VAL A 1 175 ? -0.257 -2.822 5.633 1 98.69 175 VAL A O 1
ATOM 1316 N N . LEU A 1 176 ? -0.231 -4.711 4.414 1 98.44 176 LEU A N 1
ATOM 1317 C CA . LEU A 1 176 ? -0.894 -5.496 5.449 1 98.44 176 LEU A CA 1
ATOM 1318 C C . LEU A 1 176 ? -0.044 -5.555 6.715 1 98.44 176 LEU A C 1
ATOM 1320 O O . LEU A 1 176 ? -0.578 -5.59 7.828 1 98.44 176 LEU A O 1
ATOM 1324 N N . GLY A 1 177 ? 1.235 -5.59 6.535 1 98.44 177 GLY A N 1
ATOM 1325 C CA . GLY A 1 177 ? 2.146 -5.656 7.668 1 98.44 177 GLY A CA 1
ATOM 1326 C C . GLY A 1 177 ? 1.982 -4.5 8.633 1 98.44 177 GLY A C 1
ATOM 1327 O O . GLY A 1 177 ? 2.287 -4.633 9.82 1 98.44 177 GLY A O 1
ATOM 1328 N N . LYS A 1 178 ? 1.472 -3.398 8.18 1 98.31 178 LYS A N 1
ATOM 1329 C CA . LYS A 1 178 ? 1.297 -2.207 9.008 1 98.31 178 LYS A CA 1
ATOM 1330 C C . LYS A 1 178 ? 0.247 -2.438 10.086 1 98.31 178 LYS A C 1
ATOM 1332 O O . LYS A 1 178 ? 0.17 -1.681 11.055 1 98.31 178 LYS A O 1
ATOM 1337 N N . THR A 1 179 ? -0.555 -3.445 9.898 1 97.25 179 THR A N 1
ATOM 1338 C CA . THR A 1 179 ? -1.685 -3.605 10.805 1 97.25 179 THR A CA 1
ATOM 1339 C C . THR A 1 179 ? -1.538 -4.883 11.625 1 97.25 179 THR A C 1
ATOM 1341 O O . THR A 1 179 ? -2.531 -5.449 12.086 1 97.25 179 THR A O 1
ATOM 1344 N N . GLY A 1 180 ? -0.329 -5.434 11.727 1 95.06 180 GLY A N 1
ATOM 1345 C CA . GLY A 1 180 ? -0.004 -6.457 12.711 1 95.06 180 GLY A CA 1
ATOM 1346 C C . GLY A 1 180 ? -0.248 -7.867 12.203 1 95.06 180 GLY A C 1
ATOM 1347 O O . GLY A 1 180 ? -0.57 -8.766 12.984 1 95.06 180 GLY A O 1
ATOM 1348 N N . VAL A 1 181 ? -0.137 -8.117 10.953 1 96.5 181 VAL A N 1
ATOM 1349 C CA . VAL A 1 181 ? -0.18 -9.477 10.43 1 96.5 181 VAL A CA 1
ATOM 1350 C C . VAL A 1 181 ? 0.929 -10.312 11.062 1 96.5 181 VAL A C 1
ATOM 1352 O O . VAL A 1 181 ? 2.057 -9.844 11.227 1 96.5 181 VAL A O 1
ATOM 1355 N N . SER A 1 182 ? 0.65 -11.562 11.422 1 97.88 182 SER A N 1
ATOM 1356 C CA . SER A 1 182 ? 1.608 -12.406 12.133 1 97.88 182 SER A CA 1
ATOM 1357 C C . SER A 1 182 ? 2.699 -12.914 11.195 1 97.88 182 SER A C 1
ATOM 1359 O O . SER A 1 182 ? 2.498 -12.992 9.984 1 97.88 182 SER A O 1
ATOM 1361 N N . GLU A 1 183 ? 3.818 -13.234 11.82 1 98.12 183 GLU A N 1
ATOM 1362 C CA . GLU A 1 183 ? 4.91 -13.828 11.055 1 98.12 183 GLU A CA 1
ATOM 1363 C C . GLU A 1 183 ? 4.469 -15.133 10.391 1 98.12 183 GLU A C 1
ATOM 1365 O O . GLU A 1 183 ? 4.801 -15.391 9.234 1 98.12 183 GLU A O 1
ATOM 1370 N N . ALA A 1 184 ? 3.729 -15.938 11.086 1 98.38 184 ALA A N 1
ATOM 1371 C CA . ALA A 1 184 ? 3.242 -17.203 10.555 1 98.38 184 ALA A CA 1
ATOM 1372 C C . ALA A 1 184 ? 2.383 -16.984 9.312 1 98.38 184 ALA A C 1
ATOM 1374 O O . ALA A 1 184 ? 2.516 -17.703 8.32 1 98.38 184 ALA A O 1
ATOM 1375 N N . ASP A 1 185 ? 1.519 -16.016 9.367 1 98 185 ASP A N 1
ATOM 1376 C CA . ASP A 1 185 ? 0.65 -15.711 8.234 1 98 185 ASP A CA 1
ATOM 1377 C C . ASP A 1 185 ? 1.461 -15.227 7.035 1 98 185 ASP A C 1
ATOM 1379 O O . ASP A 1 185 ? 1.17 -15.594 5.895 1 98 185 ASP A O 1
ATOM 1383 N N . MET A 1 186 ? 2.514 -14.422 7.277 1 98.38 186 MET A N 1
ATOM 1384 C CA . MET A 1 186 ? 3.344 -13.906 6.191 1 98.38 186 MET A CA 1
ATOM 1385 C C . MET A 1 186 ? 4.148 -15.031 5.543 1 98.38 186 MET A C 1
ATOM 1387 O O . MET A 1 186 ? 4.312 -15.055 4.32 1 98.38 186 MET A O 1
ATOM 1391 N N . LEU A 1 187 ? 4.641 -15.953 6.371 1 98.38 187 LEU A N 1
ATOM 1392 C CA . LEU A 1 187 ? 5.402 -17.078 5.844 1 98.38 187 LEU A CA 1
ATOM 1393 C C . LEU A 1 187 ? 4.516 -17.984 4.996 1 98.38 187 LEU A C 1
ATOM 1395 O O . LEU A 1 187 ? 4.938 -18.453 3.936 1 98.38 187 LEU A O 1
ATOM 1399 N N . ALA A 1 188 ? 3.293 -18.203 5.449 1 98.12 188 ALA A N 1
ATOM 1400 C CA . ALA A 1 188 ? 2.344 -19 4.672 1 98.12 188 ALA A CA 1
ATOM 1401 C C . ALA A 1 188 ? 2.041 -18.328 3.334 1 98.12 188 ALA A C 1
ATOM 1403 O O . ALA A 1 188 ? 1.872 -19 2.318 1 98.12 188 ALA A O 1
ATOM 1404 N N . LEU A 1 189 ? 1.973 -17.047 3.359 1 97.69 189 LEU A N 1
ATOM 1405 C CA . LEU A 1 189 ? 1.739 -16.281 2.141 1 97.69 189 LEU A CA 1
ATOM 1406 C C . LEU A 1 189 ? 2.895 -16.438 1.161 1 97.69 189 LEU A C 1
ATOM 1408 O O . LEU A 1 189 ? 2.676 -16.641 -0.035 1 97.69 189 LEU A O 1
ATOM 1412 N N . VAL A 1 190 ? 4.113 -16.359 1.667 1 98.5 190 VAL A N 1
ATOM 1413 C CA . VAL A 1 190 ? 5.289 -16.547 0.824 1 98.5 190 VAL A CA 1
ATOM 1414 C C . VAL A 1 190 ? 5.262 -17.953 0.206 1 98.5 190 VAL A C 1
ATOM 1416 O O . VAL A 1 190 ? 5.469 -18.109 -1 1 98.5 190 VAL A O 1
ATOM 1419 N N . ASP A 1 191 ? 4.953 -18.953 1.021 1 97.69 191 ASP A N 1
ATOM 1420 C CA . ASP A 1 191 ? 4.906 -20.328 0.54 1 97.69 191 ASP A CA 1
ATOM 1421 C C . ASP A 1 191 ? 3.873 -20.484 -0.573 1 97.69 191 ASP A C 1
ATOM 1423 O O . ASP A 1 191 ? 4.137 -21.141 -1.583 1 97.69 191 ASP A O 1
ATOM 1427 N N . ARG A 1 192 ? 2.777 -19.891 -0.387 1 96.06 192 ARG A N 1
ATOM 1428 C CA . ARG A 1 192 ? 1.729 -19.984 -1.396 1 96.06 192 ARG A CA 1
ATOM 1429 C C . ARG A 1 192 ? 2.111 -19.219 -2.66 1 96.06 192 ARG A C 1
ATOM 1431 O O . ARG A 1 192 ? 1.837 -19.672 -3.773 1 96.06 192 ARG A O 1
ATOM 1438 N N . THR A 1 193 ? 2.701 -18.016 -2.504 1 97.25 193 THR A N 1
ATOM 1439 C CA . THR A 1 193 ? 3.148 -17.219 -3.639 1 97.25 193 THR A CA 1
ATOM 1440 C C . THR A 1 193 ? 4.137 -18.016 -4.496 1 97.25 193 THR A C 1
ATOM 1442 O O . THR A 1 193 ? 4.086 -17.953 -5.727 1 97.25 193 THR A O 1
ATOM 1445 N N . MET A 1 194 ? 4.953 -18.859 -3.848 1 96.5 194 MET A N 1
ATOM 1446 C CA . MET A 1 194 ? 5.984 -19.609 -4.551 1 96.5 194 MET A CA 1
ATOM 1447 C C . MET A 1 194 ? 5.355 -20.641 -5.48 1 96.5 194 MET A C 1
ATOM 1449 O O . MET A 1 194 ? 5.992 -21.094 -6.441 1 96.5 194 MET A O 1
ATOM 1453 N N . ARG A 1 195 ? 4.156 -20.984 -5.234 1 92 195 ARG A N 1
ATOM 1454 C CA . ARG A 1 195 ? 3.492 -21.984 -6.074 1 92 195 ARG A CA 1
ATOM 1455 C C . ARG A 1 195 ? 3.227 -21.422 -7.469 1 92 195 ARG A C 1
ATOM 1457 O O . ARG A 1 195 ? 2.963 -22.188 -8.406 1 92 195 ARG A O 1
ATOM 1464 N N . PHE A 1 196 ? 3.297 -20.094 -7.688 1 86.81 196 PHE A N 1
ATOM 1465 C CA . PHE A 1 196 ? 3.141 -19.469 -9 1 86.81 196 PHE A CA 1
ATOM 1466 C C . PHE A 1 196 ? 4.32 -19.812 -9.906 1 86.81 196 PHE A C 1
ATOM 1468 O O . PHE A 1 196 ? 4.234 -19.672 -11.125 1 86.81 196 PHE A O 1
ATOM 1475 N N . LEU A 1 197 ? 5.406 -20.219 -9.297 1 89.38 197 LEU A N 1
ATOM 1476 C CA . LEU A 1 197 ? 6.605 -20.484 -10.086 1 89.38 197 LEU A CA 1
ATOM 1477 C C . LEU A 1 197 ? 6.656 -21.938 -10.523 1 89.38 197 LEU A C 1
ATOM 1479 O O . LEU A 1 197 ? 7.559 -22.344 -11.266 1 89.38 197 LEU A O 1
ATOM 1483 N N . ASP A 1 198 ? 5.676 -22.766 -10.055 1 83.75 198 ASP A N 1
ATOM 1484 C CA . ASP A 1 198 ? 5.625 -24.172 -10.438 1 83.75 198 ASP A CA 1
ATOM 1485 C C . ASP A 1 198 ? 4.957 -24.344 -11.797 1 83.75 198 ASP A C 1
ATOM 1487 O O . ASP A 1 198 ? 4.07 -23.562 -12.164 1 83.75 198 ASP A O 1
ATOM 1491 N N . MET B 1 1 ? -51.281 26.625 -4.934 1 33.5 1 MET B N 1
ATOM 1492 C CA . MET B 1 1 ? -51.031 25.453 -4.082 1 33.5 1 MET B CA 1
ATOM 1493 C C . MET B 1 1 ? -49.656 25.562 -3.42 1 33.5 1 MET B C 1
ATOM 1495 O O . MET B 1 1 ? -48.656 25.891 -4.074 1 33.5 1 MET B O 1
ATOM 1499 N N . ALA B 1 2 ? -49.562 25.797 -2.078 1 38.06 2 ALA B N 1
ATOM 1500 C CA . ALA B 1 2 ? -48.344 26.141 -1.35 1 38.06 2 ALA B CA 1
ATOM 1501 C C . ALA B 1 2 ? -47.25 25.109 -1.567 1 38.06 2 ALA B C 1
ATOM 1503 O O . ALA B 1 2 ? -47.531 23.906 -1.678 1 38.06 2 ALA B O 1
ATOM 1504 N N . ASN B 1 3 ? -46.094 25.328 -2.197 1 39.28 3 ASN B N 1
ATOM 1505 C CA . ASN B 1 3 ? -44.969 24.438 -2.344 1 39.28 3 ASN B CA 1
ATOM 1506 C C . ASN B 1 3 ? -44.625 23.734 -1.031 1 39.28 3 ASN B C 1
ATOM 1508 O O . ASN B 1 3 ? -44.344 24.391 -0.024 1 39.28 3 ASN B O 1
ATOM 1512 N N . PRO B 1 4 ? -45.125 22.531 -0.67 1 43.78 4 PRO B N 1
ATOM 1513 C CA . PRO B 1 4 ? -44.938 21.953 0.667 1 43.78 4 PRO B CA 1
ATOM 1514 C C . PRO B 1 4 ? -43.531 22.203 1.231 1 43.78 4 PRO B C 1
ATOM 1516 O O . PRO B 1 4 ? -42.594 22.375 0.47 1 43.78 4 PRO B O 1
ATOM 1519 N N . ALA B 1 5 ? -43.312 22.812 2.252 1 41.84 5 ALA B N 1
ATOM 1520 C CA . ALA B 1 5 ? -42.125 23.109 3.051 1 41.84 5 ALA B CA 1
ATOM 1521 C C . ALA B 1 5 ? -41.156 21.938 3.074 1 41.84 5 ALA B C 1
ATOM 1523 O O . ALA B 1 5 ? -41.562 20.812 3.404 1 41.84 5 ALA B O 1
ATOM 1524 N N . GLY B 1 6 ? -40.156 21.688 2.172 1 42.59 6 GLY B N 1
ATOM 1525 C CA . GLY B 1 6 ? -39.281 20.594 1.81 1 42.59 6 GLY B CA 1
ATOM 1526 C C . GLY B 1 6 ? -38.75 19.844 3.01 1 42.59 6 GLY B C 1
ATOM 1527 O O . GLY B 1 6 ? -38.375 20.453 4.016 1 42.59 6 GLY B O 1
ATOM 1528 N N . VAL B 1 7 ? -39.188 18.672 3.387 1 45.5 7 VAL B N 1
ATOM 1529 C CA . VAL B 1 7 ? -38.688 17.766 4.434 1 45.5 7 VAL B CA 1
ATOM 1530 C C . VAL B 1 7 ? -37.188 17.828 4.52 1 45.5 7 VAL B C 1
ATOM 1532 O O . VAL B 1 7 ? -36.469 17.516 3.555 1 45.5 7 VAL B O 1
ATOM 1535 N N . GLY B 1 8 ? -36.562 18.719 5.227 1 48.09 8 GLY B N 1
ATOM 1536 C CA . GLY B 1 8 ? -35.156 18.859 5.52 1 48.09 8 GLY B CA 1
ATOM 1537 C C . GLY B 1 8 ? -34.438 17.531 5.684 1 48.09 8 GLY B C 1
ATOM 1538 O O . GLY B 1 8 ? -35.062 16.547 6.082 1 48.09 8 GLY B O 1
ATOM 1539 N N . ARG B 1 9 ? -33.469 17.141 4.887 1 55.5 9 ARG B N 1
ATOM 1540 C CA . ARG B 1 9 ? -32.688 15.922 5.059 1 55.5 9 ARG B CA 1
ATOM 1541 C C . ARG B 1 9 ? -32.469 15.617 6.535 1 55.5 9 ARG B C 1
ATOM 1543 O O . ARG B 1 9 ? -32.094 16.5 7.312 1 55.5 9 ARG B O 1
ATOM 1550 N N . PRO B 1 10 ? -32.906 14.328 7.027 1 57.44 10 PRO B N 1
ATOM 1551 C CA . PRO B 1 10 ? -32.656 13.961 8.422 1 57.44 10 PRO B CA 1
ATOM 1552 C C . PRO B 1 10 ? -31.203 14.203 8.844 1 57.44 10 PRO B C 1
ATOM 1554 O O . PRO B 1 10 ? -30.297 14.133 8.008 1 57.44 10 PRO B O 1
ATOM 1557 N N . ARG B 1 11 ? -30.969 14.672 10.016 1 63.28 11 ARG B N 1
ATOM 1558 C CA . ARG B 1 11 ? -29.703 15 10.648 1 63.28 11 ARG B CA 1
ATOM 1559 C C . ARG B 1 11 ? -28.641 13.93 10.352 1 63.28 11 ARG B C 1
ATOM 1561 O O . ARG B 1 11 ? -27.484 14.25 10.117 1 63.28 11 ARG B O 1
ATOM 1568 N N . GLU B 1 12 ? -29.062 12.695 10.297 1 65.06 12 GLU B N 1
ATOM 1569 C CA . GLU B 1 12 ? -28.141 11.602 10.016 1 65.06 12 GLU B CA 1
ATOM 1570 C C . GLU B 1 12 ? -27.641 11.664 8.578 1 65.06 12 GLU B C 1
ATOM 1572 O O . GLU B 1 12 ? -26.453 11.422 8.328 1 65.06 12 GLU B O 1
ATOM 1577 N N . PHE B 1 13 ? -28.469 11.984 7.703 1 66.94 13 PHE B N 1
ATOM 1578 C CA . PHE B 1 13 ? -28.078 12.102 6.305 1 66.94 13 PHE B CA 1
ATOM 1579 C C . PHE B 1 13 ? -27.078 13.242 6.117 1 66.94 13 PHE B C 1
ATOM 1581 O O . PHE B 1 13 ? -26.078 13.094 5.402 1 66.94 13 PHE B O 1
ATOM 1588 N N . GLU B 1 14 ? -27.297 14.086 6.965 1 78.12 14 GLU B N 1
ATOM 1589 C CA . GLU B 1 14 ? -26.438 15.258 6.871 1 78.12 14 GLU B CA 1
ATOM 1590 C C . GLU B 1 14 ? -25.031 14.953 7.395 1 78.12 14 GLU B C 1
ATOM 1592 O O . GLU B 1 14 ? -24.031 15.391 6.809 1 78.12 14 GLU B O 1
ATOM 1597 N N . LEU B 1 15 ? -25.078 14.023 8.344 1 85.81 15 LEU B N 1
ATOM 1598 C CA . LEU B 1 15 ? -23.781 13.695 8.93 1 85.81 15 LEU B CA 1
ATOM 1599 C C . LEU B 1 15 ? -22.969 12.797 7.996 1 85.81 15 LEU B C 1
ATOM 1601 O O . LEU B 1 15 ? -21.75 12.945 7.883 1 85.81 15 LEU B O 1
ATOM 1605 N N . GLU B 1 16 ? -23.703 11.93 7.344 1 91.88 16 GLU B N 1
ATOM 1606 C CA . GLU B 1 16 ? -23.031 11.055 6.387 1 91.88 16 GLU B CA 1
ATOM 1607 C C . GLU B 1 16 ? -22.5 11.852 5.199 1 91.88 16 GLU B C 1
ATOM 1609 O O . GLU B 1 16 ? -21.391 11.586 4.719 1 91.88 16 GLU B O 1
ATOM 1614 N N . ASP B 1 17 ? -23.25 12.766 4.762 1 93.38 17 ASP B N 1
ATOM 1615 C CA . ASP B 1 17 ? -22.812 13.609 3.664 1 93.38 17 ASP B CA 1
ATOM 1616 C C . ASP B 1 17 ? -21.562 14.414 4.059 1 93.38 17 ASP B C 1
ATOM 1618 O O . ASP B 1 17 ? -20.641 14.555 3.27 1 93.38 17 ASP B O 1
ATOM 1622 N N . ALA B 1 18 ? -21.641 14.906 5.262 1 93 18 ALA B N 1
ATOM 1623 C CA . ALA B 1 18 ? -20.5 15.672 5.762 1 93 18 ALA B CA 1
ATOM 1624 C C . ALA B 1 18 ? -19.25 14.789 5.859 1 93 18 ALA B C 1
ATOM 1626 O O . ALA B 1 18 ? -18.156 15.227 5.512 1 93 18 ALA B O 1
ATOM 1627 N N . ALA B 1 19 ? -19.484 13.594 6.312 1 95.56 19 ALA B N 1
ATOM 1628 C CA . ALA B 1 19 ? -18.375 12.656 6.418 1 95.56 19 ALA B CA 1
ATOM 1629 C C . ALA B 1 19 ? -17.812 12.32 5.039 1 95.56 19 ALA B C 1
ATOM 1631 O O . ALA B 1 19 ? -16.594 12.203 4.867 1 95.56 19 ALA B O 1
ATOM 1632 N N . ARG B 1 20 ? -18.656 12.211 4.062 1 96.81 20 ARG B N 1
ATOM 1633 C CA . ARG B 1 20 ? -18.234 11.93 2.697 1 96.81 20 ARG B CA 1
ATOM 1634 C C . ARG B 1 20 ? -17.469 13.109 2.109 1 96.81 20 ARG B C 1
ATOM 1636 O O . ARG B 1 20 ? -16.469 12.914 1.41 1 96.81 20 ARG B O 1
ATOM 1643 N N . ASP B 1 21 ? -17.953 14.227 2.385 1 96.75 21 ASP B N 1
ATOM 1644 C CA . ASP B 1 21 ? -17.25 15.414 1.929 1 96.75 21 ASP B CA 1
ATOM 1645 C C . ASP B 1 21 ? -15.875 15.516 2.58 1 96.75 21 ASP B C 1
ATOM 1647 O O . ASP B 1 21 ? -14.891 15.859 1.918 1 96.75 21 ASP B O 1
ATOM 1651 N N . ALA B 1 22 ? -15.844 15.242 3.873 1 97.25 22 ALA B N 1
ATOM 1652 C CA . ALA B 1 22 ? -14.562 15.258 4.578 1 97.25 22 ALA B CA 1
ATOM 1653 C C . ALA B 1 22 ? -13.625 14.18 4.035 1 97.25 22 ALA B C 1
ATOM 1655 O O . ALA B 1 22 ? -12.406 14.375 3.994 1 97.25 22 ALA B O 1
ATOM 1656 N N . MET B 1 23 ? -14.195 13.055 3.664 1 98.06 23 MET B N 1
ATOM 1657 C CA . MET B 1 23 ? -13.445 11.961 3.059 1 98.06 23 MET B CA 1
ATOM 1658 C C . MET B 1 23 ? -12.617 12.453 1.877 1 98.06 23 MET B C 1
ATOM 1660 O O . MET B 1 23 ? -11.43 12.133 1.762 1 98.06 23 MET B O 1
ATOM 1664 N N . ALA B 1 24 ? -13.219 13.258 1.043 1 97.75 24 ALA B N 1
ATOM 1665 C CA . ALA B 1 24 ? -12.531 13.781 -0.134 1 97.75 24 ALA B CA 1
ATOM 1666 C C . ALA B 1 24 ? -11.352 14.664 0.266 1 97.75 24 ALA B C 1
ATOM 1668 O O . ALA B 1 24 ? -10.297 14.625 -0.366 1 97.75 24 ALA B O 1
ATOM 1669 N N . VAL B 1 25 ? -11.508 15.438 1.321 1 97.44 25 VAL B N 1
ATOM 1670 C CA . VAL B 1 25 ? -10.453 16.328 1.792 1 97.44 25 VAL B CA 1
ATOM 1671 C C . VAL B 1 25 ? -9.289 15.516 2.334 1 97.44 25 VAL B C 1
ATOM 1673 O O . VAL B 1 25 ? -8.133 15.758 1.97 1 97.44 25 VAL B O 1
ATOM 1676 N N . PHE B 1 26 ? -9.617 14.5 3.191 1 97.5 26 PHE B N 1
ATOM 1677 C CA . PHE B 1 26 ? -8.57 13.641 3.736 1 97.5 26 PHE B CA 1
ATOM 1678 C C . PHE B 1 26 ? -7.887 12.852 2.627 1 97.5 26 PHE B C 1
ATOM 1680 O O . PHE B 1 26 ? -6.676 12.617 2.686 1 97.5 26 PHE B O 1
ATOM 1687 N N . TRP B 1 27 ? -8.656 12.484 1.655 1 96.94 27 TRP B N 1
ATOM 1688 C CA . TRP B 1 27 ? -8.141 11.703 0.538 1 96.94 27 TRP B CA 1
ATOM 1689 C C . TRP B 1 27 ? -7.145 12.516 -0.281 1 96.94 27 TRP B C 1
ATOM 1691 O O . TRP B 1 27 ? -6.105 12 -0.696 1 96.94 27 TRP B O 1
ATOM 1701 N N . ASP B 1 28 ? -7.375 13.766 -0.424 1 94.19 28 ASP B N 1
ATOM 1702 C CA . ASP B 1 28 ? -6.562 14.633 -1.271 1 94.19 28 ASP B CA 1
ATOM 1703 C C . ASP B 1 28 ? -5.344 15.156 -0.513 1 94.19 28 ASP B C 1
ATOM 1705 O O . ASP B 1 28 ? -4.262 15.305 -1.09 1 94.19 28 ASP B O 1
ATOM 1709 N N . HIS B 1 29 ? -5.5 15.32 0.823 1 94.38 29 HIS B N 1
ATOM 1710 C CA . HIS B 1 29 ? -4.473 16.062 1.536 1 94.38 29 HIS B CA 1
ATOM 1711 C C . HIS B 1 29 ? -3.75 15.18 2.547 1 94.38 29 HIS B C 1
ATOM 1713 O O . HIS B 1 29 ? -2.68 15.539 3.041 1 94.38 29 HIS B O 1
ATOM 1719 N N . GLY B 1 30 ? -4.355 14.016 2.809 1 95.5 30 GLY B N 1
ATOM 1720 C CA . GLY B 1 30 ? -3.887 13.273 3.969 1 95.5 30 GLY B CA 1
ATOM 1721 C C . GLY B 1 30 ? -4.41 13.828 5.281 1 95.5 30 GLY B C 1
ATOM 1722 O O . GLY B 1 30 ? -5.082 14.859 5.301 1 95.5 30 GLY B O 1
ATOM 1723 N N . TYR B 1 31 ? -4.145 13.125 6.348 1 96.62 31 TYR B N 1
ATOM 1724 C CA . TYR B 1 31 ? -4.598 13.562 7.668 1 96.62 31 TYR B CA 1
ATOM 1725 C C . TYR B 1 31 ? -3.811 14.773 8.141 1 96.62 31 TYR B C 1
ATOM 1727 O O . TYR B 1 31 ? -4.395 15.789 8.531 1 96.62 31 TYR B O 1
ATOM 1735 N N . GLU B 1 32 ? -2.51 14.664 8.102 1 93.12 32 GLU B N 1
ATOM 1736 C CA . GLU B 1 32 ? -1.668 15.75 8.586 1 93.12 32 GLU B CA 1
ATOM 1737 C C . GLU B 1 32 ? -1.763 16.969 7.672 1 93.12 32 GLU B C 1
ATOM 1739 O O . GLU B 1 32 ? -1.702 18.109 8.141 1 93.12 32 GLU B O 1
ATOM 1744 N N . GLY B 1 33 ? -2.012 16.734 6.449 1 93.38 33 GLY B N 1
ATOM 1745 C CA . GLY B 1 33 ? -2.031 17.812 5.473 1 93.38 33 GLY B CA 1
ATOM 1746 C C . GLY B 1 33 ? -3.359 18.547 5.418 1 93.38 33 GLY B C 1
ATOM 1747 O O . GLY B 1 33 ? -3.436 19.672 4.922 1 93.38 33 GLY B O 1
ATOM 1748 N N . ALA B 1 34 ? -4.387 17.891 5.883 1 95.88 34 ALA B N 1
ATOM 1749 C CA . ALA B 1 34 ? -5.703 18.516 5.891 1 95.88 34 ALA B CA 1
ATOM 1750 C C . ALA B 1 34 ? -5.84 19.484 7.066 1 95.88 34 ALA B C 1
ATOM 1752 O O . ALA B 1 34 ? -5.715 19.078 8.227 1 95.88 34 ALA B O 1
ATOM 1753 N N . SER B 1 35 ? -6.152 20.75 6.758 1 95.19 35 SER B N 1
ATOM 1754 C CA . SER B 1 35 ? -6.367 21.75 7.801 1 95.19 35 SER B CA 1
ATOM 1755 C C . SER B 1 35 ? -7.855 21.922 8.094 1 95.19 35 SER B C 1
ATOM 1757 O O . SER B 1 35 ? -8.703 21.453 7.336 1 95.19 35 SER B O 1
ATOM 1759 N N . LEU B 1 36 ? -8.094 22.531 9.203 1 94.94 36 LEU B N 1
ATOM 1760 C CA . LEU B 1 36 ? -9.484 22.828 9.539 1 94.94 36 LEU B CA 1
ATOM 1761 C C . LEU B 1 36 ? -10.125 23.703 8.469 1 94.94 36 LEU B C 1
ATOM 1763 O O . LEU B 1 36 ? -11.242 23.422 8.023 1 94.94 36 LEU B O 1
ATOM 1767 N N . PRO B 1 37 ? -9.414 24.766 7.938 1 96.69 37 PRO B N 1
ATOM 1768 C CA . PRO B 1 37 ? -9.992 25.516 6.824 1 96.69 37 PRO B CA 1
ATOM 1769 C C . PRO B 1 37 ? -10.289 24.641 5.609 1 96.69 37 PRO B C 1
ATOM 1771 O O . PRO B 1 37 ? -11.32 24.828 4.949 1 96.69 37 PRO B O 1
ATOM 1774 N N . ASP B 1 38 ? -9.453 23.688 5.285 1 96.88 38 ASP B N 1
ATOM 1775 C CA . ASP B 1 38 ? -9.711 22.75 4.191 1 96.88 38 ASP B CA 1
ATOM 1776 C C . ASP B 1 38 ? -11 21.969 4.426 1 96.88 38 ASP B C 1
ATOM 1778 O O . ASP B 1 38 ? -11.805 21.797 3.512 1 96.88 38 ASP B O 1
ATOM 1782 N N . LEU B 1 39 ? -11.172 21.453 5.672 1 97.06 39 LEU B N 1
ATOM 1783 C CA . LEU B 1 39 ? -12.336 20.641 6.02 1 97.06 39 LEU B CA 1
ATOM 1784 C C . LEU B 1 39 ? -13.609 21.484 5.992 1 97.06 39 LEU B C 1
ATOM 1786 O O . LEU B 1 39 ? -14.648 21.016 5.527 1 97.06 39 LEU B O 1
ATOM 1790 N N . MET B 1 40 ? -13.461 22.703 6.496 1 96.12 40 MET B N 1
ATOM 1791 C CA . MET B 1 40 ? -14.617 23.609 6.461 1 96.12 40 MET B CA 1
ATOM 1792 C C . MET B 1 40 ? -15.023 23.906 5.027 1 96.12 40 MET B C 1
ATOM 1794 O O . MET B 1 40 ? -16.203 23.844 4.684 1 96.12 40 MET B O 1
ATOM 1798 N N . ALA B 1 41 ? -14.094 24.25 4.191 1 96.62 41 ALA B N 1
ATOM 1799 C CA . ALA B 1 41 ? -14.352 24.547 2.785 1 96.62 41 ALA B CA 1
ATOM 1800 C C . ALA B 1 41 ? -14.938 23.328 2.066 1 96.62 41 ALA B C 1
ATOM 1802 O O . ALA B 1 41 ? -15.883 23.453 1.286 1 96.62 41 ALA B O 1
ATOM 1803 N N . GLY B 1 42 ? -14.461 22.188 2.361 1 95.69 42 GLY B N 1
ATOM 1804 C CA . GLY B 1 42 ? -14.883 20.969 1.691 1 95.69 42 GLY B CA 1
ATOM 1805 C C . GLY B 1 42 ? -16.25 20.5 2.123 1 95.69 42 GLY B C 1
ATOM 1806 O O . GLY B 1 42 ? -16.984 19.891 1.335 1 95.69 42 GLY B O 1
ATOM 1807 N N . THR B 1 43 ? -16.578 20.734 3.361 1 94.56 43 THR B N 1
ATOM 1808 C CA . THR B 1 43 ? -17.828 20.219 3.883 1 94.56 43 THR B CA 1
ATOM 1809 C C . THR B 1 43 ? -18.922 21.281 3.811 1 94.56 43 THR B C 1
ATOM 1811 O O . THR B 1 43 ? -20.109 20.953 3.896 1 94.56 43 THR B O 1
ATOM 1814 N N . GLY B 1 44 ? -18.484 22.469 3.801 1 93.75 44 GLY B N 1
ATOM 1815 C CA . GLY B 1 44 ? -19.422 23.578 3.863 1 93.75 44 GLY B CA 1
ATOM 1816 C C . GLY B 1 44 ? -19.953 23.844 5.262 1 93.75 44 GLY B C 1
ATOM 1817 O O . GLY B 1 44 ? -20.969 24.531 5.434 1 93.75 44 GLY B O 1
ATOM 1818 N N . LEU B 1 45 ? -19.312 23.281 6.246 1 93.25 45 LEU B N 1
ATOM 1819 C CA . LEU B 1 45 ? -19.734 23.438 7.633 1 93.25 45 LEU B CA 1
ATOM 1820 C C . LEU B 1 45 ? -18.812 24.391 8.391 1 93.25 45 LEU B C 1
ATOM 1822 O O . LEU B 1 45 ? -17.641 24.5 8.07 1 93.25 45 LEU B O 1
ATOM 1826 N N . SER B 1 46 ? -19.453 25.016 9.375 1 93.19 46 SER B N 1
ATOM 1827 C CA . SER B 1 46 ? -18.641 25.844 10.273 1 93.19 46 SER B CA 1
ATOM 1828 C C . SER B 1 46 ? -17.828 24.984 11.234 1 93.19 46 SER B C 1
ATOM 1830 O O . SER B 1 46 ? -18.109 23.797 11.406 1 93.19 46 SER B O 1
ATOM 1832 N N . ARG B 1 47 ? -16.859 25.578 11.82 1 90.81 47 ARG B N 1
ATOM 1833 C CA . ARG B 1 47 ? -16.031 24.906 12.82 1 90.81 47 ARG B CA 1
ATOM 1834 C C . ARG B 1 47 ? -16.906 24.328 13.938 1 90.81 47 ARG B C 1
ATOM 1836 O O . ARG B 1 47 ? -16.75 23.156 14.305 1 90.81 47 ARG B O 1
ATOM 1843 N N . GLY B 1 48 ? -17.828 25.125 14.453 1 90.56 48 GLY B N 1
ATOM 1844 C CA . GLY B 1 48 ? -18.719 24.688 15.523 1 90.56 48 GLY B CA 1
ATOM 1845 C C . GLY B 1 48 ? -19.578 23.5 15.141 1 90.56 48 GLY B C 1
ATOM 1846 O O . GLY B 1 48 ? -19.75 22.562 15.93 1 90.56 48 GLY B O 1
ATOM 1847 N N . SER B 1 49 ? -20.047 23.5 13.953 1 90.31 49 SER B N 1
ATOM 1848 C CA . SER B 1 49 ? -20.875 22.406 13.461 1 90.31 49 SER B CA 1
ATOM 1849 C C . SER B 1 49 ? -20.078 21.109 13.336 1 90.31 49 SER B C 1
ATOM 1851 O O . SER B 1 49 ? -20.578 20.031 13.68 1 90.31 49 SER B O 1
ATOM 1853 N N . LEU B 1 50 ? -18.828 21.188 12.82 1 90.69 50 LEU B N 1
ATOM 1854 C CA . LEU B 1 50 ? -17.969 20.031 12.664 1 90.69 50 LEU B CA 1
ATOM 1855 C C . LEU B 1 50 ? -17.656 19.391 14.016 1 90.69 50 LEU B C 1
ATOM 1857 O O . LEU B 1 50 ? -17.766 18.172 14.172 1 90.69 50 LEU B O 1
ATOM 1861 N N . TYR B 1 51 ? -17.375 20.203 14.93 1 87.12 51 TYR B N 1
ATOM 1862 C CA . TYR B 1 51 ? -16.984 19.703 16.25 1 87.12 51 TYR B CA 1
ATOM 1863 C C . TYR B 1 51 ? -18.188 19.172 17.016 1 87.12 51 TYR B C 1
ATOM 1865 O O . TYR B 1 51 ? -18.062 18.219 17.781 1 87.12 51 TYR B O 1
ATOM 1873 N N . LYS B 1 52 ? -19.297 19.812 16.875 1 90.62 52 LYS B N 1
ATOM 1874 C CA . LYS B 1 52 ? -20.531 19.312 17.5 1 90.62 52 LYS B CA 1
ATOM 1875 C C . LYS B 1 52 ? -20.922 17.953 16.938 1 90.62 52 LYS B C 1
ATOM 1877 O O . LYS B 1 52 ? -21.359 17.062 17.688 1 90.62 52 LYS B O 1
ATOM 1882 N N . ALA B 1 53 ? -20.688 17.844 15.68 1 90 53 ALA B N 1
ATOM 1883 C CA . ALA B 1 53 ? -21.141 16.641 15 1 90 53 ALA B CA 1
ATOM 1884 C C . ALA B 1 53 ? -20.141 15.508 15.18 1 90 53 ALA B C 1
ATOM 1886 O O . ALA B 1 53 ? -20.516 14.344 15.336 1 90 53 ALA B O 1
ATOM 1887 N N . PHE B 1 54 ? -18.797 15.812 15.156 1 92.94 54 PHE B N 1
ATOM 1888 C CA . PHE B 1 54 ? -17.828 14.719 15.047 1 92.94 54 PHE B CA 1
ATOM 1889 C C . PHE B 1 54 ? -16.828 14.773 16.188 1 92.94 54 PHE B C 1
ATOM 1891 O O . PHE B 1 54 ? -16.078 13.812 16.422 1 92.94 54 PHE B O 1
ATOM 1898 N N . GLY B 1 55 ? -16.891 15.828 16.891 1 92.31 55 GLY B N 1
ATOM 1899 C CA . GLY B 1 55 ? -15.93 15.984 17.984 1 92.31 55 GLY B CA 1
ATOM 1900 C C . GLY B 1 55 ? -14.625 16.625 17.547 1 92.31 55 GLY B C 1
ATOM 1901 O O . GLY B 1 55 ? -14.391 17.797 17.797 1 92.31 55 GLY B O 1
ATOM 1902 N N . ASP B 1 56 ? -13.703 15.875 17 1 94.12 56 ASP B N 1
ATOM 1903 C CA . ASP B 1 56 ? -12.422 16.422 16.562 1 94.12 56 ASP B CA 1
ATOM 1904 C C . ASP B 1 56 ? -12.031 15.883 15.188 1 94.12 56 ASP B C 1
ATOM 1906 O O . ASP B 1 56 ? -12.797 15.125 14.57 1 94.12 56 ASP B O 1
ATOM 1910 N N . LYS B 1 57 ? -10.961 16.344 14.703 1 95.38 57 LYS B N 1
ATOM 1911 C CA . LYS B 1 57 ? -10.477 15.984 13.367 1 95.38 57 LYS B CA 1
ATOM 1912 C C . LYS B 1 57 ? -10.32 14.477 13.227 1 95.38 57 LYS B C 1
ATOM 1914 O O . LYS B 1 57 ? -10.703 13.898 12.203 1 95.38 57 LYS B O 1
ATOM 1919 N N . LYS B 1 58 ? -9.797 13.844 14.227 1 96.5 58 LYS B N 1
ATOM 1920 C CA . LYS B 1 58 ? -9.586 12.398 14.195 1 96.5 58 LYS B CA 1
ATOM 1921 C C . LYS B 1 58 ? -10.906 11.648 14.102 1 96.5 58 LYS B C 1
ATOM 1923 O O . LYS B 1 58 ? -11.047 10.727 13.289 1 96.5 58 LYS B O 1
ATOM 1928 N N . ALA B 1 59 ? -11.805 12.016 14.875 1 96.25 59 ALA B N 1
ATOM 1929 C CA . ALA B 1 59 ? -13.109 11.367 14.859 1 96.25 59 ALA B CA 1
ATOM 1930 C C . ALA B 1 59 ? -13.781 11.523 13.492 1 96.25 59 ALA B C 1
ATOM 1932 O O . ALA B 1 59 ? -14.445 10.609 13.008 1 96.25 59 ALA B O 1
ATOM 1933 N N . LEU B 1 60 ? -13.656 12.75 12.93 1 96.19 60 LEU B N 1
ATOM 1934 C CA . LEU B 1 60 ? -14.18 12.992 11.594 1 96.19 60 LEU B CA 1
ATOM 1935 C C . LEU B 1 60 ? -13.508 12.086 10.57 1 96.19 60 LEU B C 1
ATOM 1937 O O . LEU B 1 60 ? -14.18 11.5 9.711 1 96.19 60 LEU B O 1
ATOM 1941 N N . LEU B 1 61 ? -12.227 11.922 10.641 1 97.69 61 LEU B N 1
ATOM 1942 C CA . LEU B 1 61 ? -11.5 11.016 9.758 1 97.69 61 LEU B CA 1
ATOM 1943 C C . LEU B 1 61 ? -12.023 9.586 9.906 1 97.69 61 LEU B C 1
ATOM 1945 O O . LEU B 1 61 ? -12.25 8.898 8.906 1 97.69 61 LEU B O 1
ATOM 1949 N N . LEU B 1 62 ? -12.164 9.141 11.148 1 97.75 62 LEU B N 1
ATOM 1950 C CA . LEU B 1 62 ? -12.586 7.77 11.391 1 97.75 62 LEU B CA 1
ATOM 1951 C C . LEU B 1 62 ? -13.977 7.52 10.812 1 97.75 62 LEU B C 1
ATOM 1953 O O . LEU B 1 62 ? -14.242 6.453 10.258 1 97.75 62 LEU B O 1
ATOM 1957 N N . ALA B 1 63 ? -14.805 8.508 10.906 1 96.81 63 ALA B N 1
ATOM 1958 C CA . ALA B 1 63 ? -16.125 8.391 10.305 1 96.81 63 ALA B CA 1
ATOM 1959 C C . ALA B 1 63 ? -16.047 8.273 8.789 1 96.81 63 ALA B C 1
ATOM 1961 O O . ALA B 1 63 ? -16.719 7.445 8.18 1 96.81 63 ALA B O 1
ATOM 1962 N N . ALA B 1 64 ? -15.258 9.133 8.18 1 97.56 64 ALA B N 1
ATOM 1963 C CA . ALA B 1 64 ? -15.039 9.102 6.734 1 97.56 64 ALA B CA 1
ATOM 1964 C C . ALA B 1 64 ? -14.438 7.77 6.297 1 97.56 64 ALA B C 1
ATOM 1966 O O . ALA B 1 64 ? -14.875 7.18 5.301 1 97.56 64 ALA B O 1
ATOM 1967 N N . LEU B 1 65 ? -13.508 7.297 7.062 1 98.25 65 LEU B N 1
ATOM 1968 C CA . LEU B 1 65 ? -12.797 6.055 6.766 1 98.25 65 LEU B CA 1
ATOM 1969 C C . LEU B 1 65 ? -13.742 4.859 6.863 1 98.25 65 LEU B C 1
ATOM 1971 O O . LEU B 1 65 ? -13.711 3.969 6.008 1 98.25 65 LEU B O 1
ATOM 1975 N N . ASP B 1 66 ? -14.562 4.832 7.875 1 98 66 ASP B N 1
ATOM 1976 C CA . ASP B 1 66 ? -15.547 3.768 8.047 1 98 66 ASP B CA 1
ATOM 1977 C C . ASP B 1 66 ? -16.5 3.705 6.852 1 98 66 ASP B C 1
ATOM 1979 O O . ASP B 1 66 ? -16.812 2.621 6.355 1 98 66 ASP B O 1
ATOM 1983 N N . LEU B 1 67 ? -16.938 4.887 6.406 1 97.75 67 LEU B N 1
ATOM 1984 C CA . LEU B 1 67 ? -17.828 4.938 5.258 1 97.75 67 LEU B CA 1
ATOM 1985 C C . LEU B 1 67 ? -17.141 4.398 4.008 1 97.75 67 LEU B C 1
ATOM 1987 O O . LEU B 1 67 ? -17.719 3.594 3.273 1 97.75 67 LEU B O 1
ATOM 1991 N N . TYR B 1 68 ? -15.953 4.852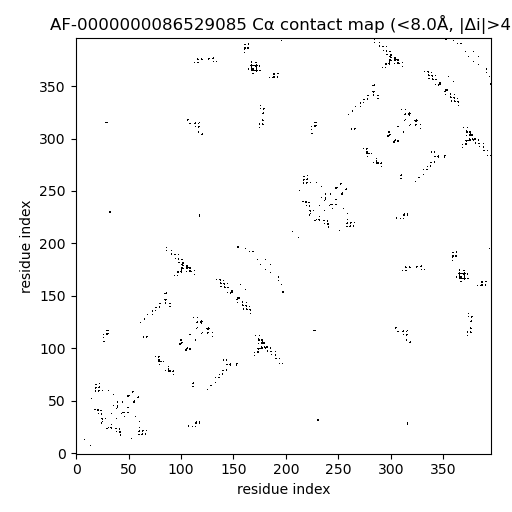 3.777 1 98.5 68 TYR B N 1
ATOM 1992 C CA . TYR B 1 68 ? -15.18 4.418 2.621 1 98.5 68 TYR B CA 1
ATOM 1993 C C . TYR B 1 68 ? -15.023 2.904 2.609 1 98.5 68 TYR B C 1
ATOM 1995 O O . TYR B 1 68 ? -15.258 2.258 1.586 1 98.5 68 TYR B O 1
ATOM 2003 N N . MET B 1 69 ? -14.617 2.328 3.73 1 98.5 69 MET B N 1
ATOM 2004 C CA . MET B 1 69 ? -14.336 0.899 3.842 1 98.5 69 MET B CA 1
ATOM 2005 C C . MET B 1 69 ? -15.617 0.081 3.732 1 98.5 69 MET B C 1
ATOM 2007 O O . MET B 1 69 ? -15.641 -0.971 3.092 1 98.5 69 MET B O 1
ATOM 2011 N N . ALA B 1 70 ? -16.703 0.581 4.348 1 98.19 70 ALA B N 1
ATOM 2012 C CA . ALA B 1 70 ? -17.984 -0.107 4.254 1 98.19 70 ALA B CA 1
ATOM 2013 C C . ALA B 1 70 ? -18.453 -0.197 2.807 1 98.19 70 ALA B C 1
ATOM 2015 O O . ALA B 1 70 ? -18.922 -1.247 2.365 1 98.19 70 ALA B O 1
ATOM 2016 N N . ASP B 1 71 ? -18.312 0.898 2.062 1 98.06 71 ASP B N 1
ATOM 2017 C CA . ASP B 1 71 ? -18.703 0.923 0.656 1 98.06 71 ASP B CA 1
ATOM 2018 C C . ASP B 1 71 ? -17.891 -0.076 -0.158 1 98.06 71 ASP B C 1
ATOM 2020 O O . ASP B 1 71 ? -18.438 -0.787 -1.006 1 98.06 71 ASP B O 1
ATOM 2024 N N . GLY B 1 72 ? -16.562 -0.122 0.075 1 98.44 72 GLY B N 1
ATOM 2025 C CA . GLY B 1 72 ? -15.695 -1.054 -0.628 1 98.44 72 GLY B CA 1
ATOM 2026 C C . GLY B 1 72 ? -16.016 -2.506 -0.324 1 98.44 72 GLY B C 1
ATOM 2027 O O . GLY B 1 72 ? -16.047 -3.34 -1.231 1 98.44 72 GLY B O 1
ATOM 2028 N N . LEU B 1 73 ? -16.234 -2.793 0.965 1 98.75 73 LEU B N 1
ATOM 2029 C CA . LEU B 1 73 ? -16.562 -4.152 1.381 1 98.75 73 LEU B CA 1
ATOM 2030 C C . LEU B 1 73 ? -17.891 -4.598 0.795 1 98.75 73 LEU B C 1
ATOM 2032 O O . LEU B 1 73 ? -18.031 -5.734 0.344 1 98.75 73 LEU B O 1
ATOM 2036 N N . LYS B 1 74 ? -18.859 -3.688 0.801 1 98.81 74 LYS B N 1
ATOM 2037 C CA . LYS B 1 74 ? -20.172 -4.008 0.234 1 98.81 74 LYS B CA 1
ATOM 2038 C C . LYS B 1 74 ? -20.062 -4.309 -1.259 1 98.81 74 LYS B C 1
ATOM 2040 O O . LYS B 1 74 ? -20.672 -5.258 -1.752 1 98.81 74 LYS B O 1
ATOM 2045 N N . ALA B 1 75 ? -19.328 -3.482 -1.998 1 98.75 75 ALA B N 1
ATOM 2046 C CA . ALA B 1 75 ? -19.141 -3.701 -3.43 1 98.75 75 ALA B CA 1
ATOM 2047 C C . ALA B 1 75 ? -18.5 -5.066 -3.695 1 98.75 75 ALA B C 1
ATOM 2049 O O . ALA B 1 75 ? -18.938 -5.793 -4.594 1 98.75 75 ALA B O 1
ATOM 2050 N N . THR B 1 76 ? -17.5 -5.434 -2.881 1 98.81 76 THR B N 1
ATOM 2051 C CA . THR B 1 76 ? -16.828 -6.723 -3.041 1 98.81 76 THR B CA 1
ATOM 2052 C C . THR B 1 76 ? -17.781 -7.867 -2.699 1 98.81 76 THR B C 1
ATOM 2054 O O . THR B 1 76 ? -17.875 -8.852 -3.439 1 98.81 76 THR B O 1
ATOM 2057 N N . ALA B 1 77 ? -18.5 -7.73 -1.591 1 98.88 77 ALA B N 1
ATOM 2058 C CA . ALA B 1 77 ? -19.453 -8.75 -1.176 1 98.88 77 ALA B CA 1
ATOM 2059 C C . ALA B 1 77 ? -20.516 -8.977 -2.25 1 98.88 77 ALA B C 1
ATOM 2061 O O . ALA B 1 77 ? -20.875 -10.125 -2.551 1 98.88 77 ALA B O 1
ATOM 2062 N N . ASP B 1 78 ? -21.016 -7.891 -2.828 1 98.81 78 ASP B N 1
ATOM 2063 C CA . ASP B 1 78 ? -22.047 -7.973 -3.865 1 98.81 78 ASP B CA 1
ATOM 2064 C C . ASP B 1 78 ? -21.531 -8.734 -5.086 1 98.81 78 ASP B C 1
ATOM 2066 O O . ASP B 1 78 ? -22.234 -9.578 -5.637 1 98.81 78 ASP B O 1
ATOM 2070 N N . ILE B 1 79 ? -20.312 -8.484 -5.496 1 98.88 79 ILE B N 1
ATOM 2071 C CA . ILE B 1 79 ? -19.75 -9.125 -6.668 1 98.88 79 ILE B CA 1
ATOM 2072 C C . ILE B 1 79 ? -19.531 -10.617 -6.387 1 98.88 79 ILE B C 1
ATOM 2074 O O . ILE B 1 79 ? -19.859 -11.461 -7.215 1 98.88 79 ILE B O 1
ATOM 2078 N N . LEU B 1 80 ? -19.016 -10.938 -5.172 1 98.69 80 LEU B N 1
ATOM 2079 C CA . LEU B 1 80 ? -18.656 -12.312 -4.836 1 98.69 80 LEU B CA 1
ATOM 2080 C C . LEU B 1 80 ? -19.906 -13.164 -4.633 1 98.69 80 LEU B C 1
ATOM 2082 O O . LEU B 1 80 ? -19.828 -14.398 -4.652 1 98.69 80 LEU B O 1
ATOM 2086 N N . SER B 1 81 ? -21.062 -12.5 -4.434 1 97.56 81 SER B N 1
ATOM 2087 C CA . SER B 1 81 ? -22.312 -13.219 -4.18 1 97.56 81 SER B CA 1
ATOM 2088 C C . SER B 1 81 ? -23.141 -13.336 -5.449 1 97.56 81 SER B C 1
ATOM 2090 O O . SER B 1 81 ? -24.25 -13.867 -5.414 1 97.56 81 SER B O 1
ATOM 2092 N N . GLN B 1 82 ? -22.688 -12.828 -6.535 1 96.44 82 GLN B N 1
ATOM 2093 C CA . GLN B 1 82 ? -23.438 -12.883 -7.789 1 96.44 82 GLN B CA 1
ATOM 2094 C C . GLN B 1 82 ? -23.594 -14.328 -8.266 1 96.44 82 GLN B C 1
ATOM 2096 O O . GLN B 1 82 ? -22.766 -15.18 -7.98 1 96.44 82 GLN B O 1
ATOM 2101 N N . PRO B 1 83 ? -24.672 -14.578 -9.008 1 95.5 83 PRO B N 1
ATOM 2102 C CA . PRO B 1 83 ? -24.844 -15.914 -9.586 1 95.5 83 PRO B CA 1
ATOM 2103 C C . PRO B 1 83 ? -23.734 -16.266 -10.586 1 95.5 83 PRO B C 1
ATOM 2105 O O . PRO B 1 83 ? -23.094 -15.359 -11.141 1 95.5 83 PRO B O 1
ATOM 2108 N N . GLY B 1 84 ? -23.547 -17.5 -10.82 1 96.25 84 GLY B N 1
ATOM 2109 C CA . GLY B 1 84 ? -22.469 -17.969 -11.688 1 96.25 84 GLY B CA 1
ATOM 2110 C C . GLY B 1 84 ? -21.391 -18.734 -10.945 1 96.25 84 GLY B C 1
ATOM 2111 O O . GLY B 1 84 ? -21.609 -19.203 -9.828 1 96.25 84 GLY B O 1
ATOM 2112 N N . THR B 1 85 ? -20.266 -18.906 -11.594 1 97.38 85 THR B N 1
ATOM 2113 C CA . THR B 1 85 ? -19.188 -19.641 -10.945 1 97.38 85 THR B CA 1
ATOM 2114 C C . THR B 1 85 ? -18.438 -18.75 -9.953 1 97.38 85 THR B C 1
ATOM 2116 O O . THR B 1 85 ? -18.375 -17.531 -10.141 1 97.38 85 THR B O 1
ATOM 2119 N N . VAL B 1 86 ? -17.906 -19.344 -8.961 1 97.88 86 VAL B N 1
ATOM 2120 C CA . VAL B 1 86 ? -17.141 -18.641 -7.941 1 97.88 86 VAL B CA 1
ATOM 2121 C C . VAL B 1 86 ? -15.898 -18.016 -8.578 1 97.88 86 VAL B C 1
ATOM 2123 O O . VAL B 1 86 ? -15.539 -16.875 -8.258 1 97.88 86 VAL B O 1
ATOM 2126 N N . LYS B 1 87 ? -15.273 -18.672 -9.492 1 97.69 87 LYS B N 1
ATOM 2127 C CA . LYS B 1 87 ? -14.086 -18.172 -10.172 1 97.69 87 LYS B CA 1
ATOM 2128 C C . LYS B 1 87 ? -14.398 -16.891 -10.945 1 97.69 87 LYS B C 1
ATOM 2130 O O . LYS B 1 87 ? -13.633 -15.93 -10.906 1 97.69 87 LYS B O 1
ATOM 2135 N N . ALA B 1 88 ? -15.555 -16.875 -11.609 1 98.12 88 ALA B N 1
ATOM 2136 C CA . ALA B 1 88 ? -15.961 -15.68 -12.352 1 98.12 88 ALA B CA 1
ATOM 2137 C C . ALA B 1 88 ? -16.203 -14.5 -11.406 1 98.12 88 ALA B C 1
ATOM 2139 O O . ALA B 1 88 ? -15.836 -13.367 -11.719 1 98.12 88 ALA B O 1
ATOM 2140 N N . ALA B 1 89 ? -16.812 -14.773 -10.281 1 98.62 89 ALA B N 1
ATOM 2141 C CA . ALA B 1 89 ? -17.078 -13.727 -9.297 1 98.62 89 ALA B CA 1
ATOM 2142 C C . ALA B 1 89 ? -15.773 -13.156 -8.734 1 98.62 89 ALA B C 1
ATOM 2144 O O . ALA B 1 89 ? -15.633 -11.938 -8.594 1 98.62 89 ALA B O 1
ATOM 2145 N N . ILE B 1 90 ? -14.812 -14.047 -8.43 1 98.75 90 ILE B N 1
ATOM 2146 C CA . ILE B 1 90 ? -13.523 -13.602 -7.918 1 98.75 90 ILE B CA 1
ATOM 2147 C C . ILE B 1 90 ? -12.797 -12.773 -8.984 1 98.75 90 ILE B C 1
ATOM 2149 O O . ILE B 1 90 ? -12.242 -11.719 -8.68 1 98.75 90 ILE B O 1
ATOM 2153 N N . ARG B 1 91 ? -12.852 -13.234 -10.188 1 98.62 91 ARG B N 1
ATOM 2154 C CA . ARG B 1 91 ? -12.25 -12.484 -11.273 1 98.62 91 ARG B CA 1
ATOM 2155 C C . ARG B 1 91 ? -12.875 -11.102 -11.406 1 98.62 91 ARG B C 1
ATOM 2157 O O . ARG B 1 91 ? -12.164 -10.109 -11.562 1 98.62 91 ARG B O 1
ATOM 2164 N N . ASP B 1 92 ? -14.18 -11.047 -11.352 1 98.81 92 ASP B N 1
ATOM 2165 C CA . ASP B 1 92 ? -14.875 -9.766 -11.477 1 98.81 92 ASP B CA 1
ATOM 2166 C C . ASP B 1 92 ? -14.492 -8.82 -10.344 1 98.81 92 ASP B C 1
ATOM 2168 O O . ASP B 1 92 ? -14.367 -7.613 -10.547 1 98.81 92 ASP B O 1
ATOM 2172 N N . SER B 1 93 ? -14.367 -9.359 -9.18 1 98.88 93 SER B N 1
ATOM 2173 C CA . SER B 1 93 ? -13.93 -8.562 -8.047 1 98.88 93 SER B CA 1
ATOM 2174 C C . SER B 1 93 ? -12.531 -8 -8.273 1 98.88 93 SER B C 1
ATOM 2176 O O . SER B 1 93 ? -12.281 -6.812 -8.047 1 98.88 93 SER B O 1
ATOM 2178 N N . LEU B 1 94 ? -11.586 -8.859 -8.758 1 98.88 94 LEU B N 1
ATOM 2179 C CA . LEU B 1 94 ? -10.219 -8.414 -9.023 1 98.88 94 LEU B CA 1
ATOM 2180 C C . LEU B 1 94 ? -10.195 -7.387 -10.148 1 98.88 94 LEU B C 1
ATOM 2182 O O . LEU B 1 94 ? -9.398 -6.449 -10.117 1 98.88 94 LEU B O 1
ATOM 2186 N N . LEU B 1 95 ? -11.062 -7.527 -11.125 1 98.81 95 LEU B N 1
ATOM 2187 C CA . LEU B 1 95 ? -11.156 -6.574 -12.227 1 98.81 95 LEU B CA 1
ATOM 2188 C C . LEU B 1 95 ? -11.641 -5.215 -11.727 1 98.81 95 LEU B C 1
ATOM 2190 O O . LEU B 1 95 ? -11.203 -4.176 -12.227 1 98.81 95 LEU B O 1
ATOM 2194 N N . ARG B 1 96 ? -12.555 -5.223 -10.812 1 98.81 96 ARG B N 1
ATOM 2195 C CA . ARG B 1 96 ? -12.961 -3.963 -10.203 1 98.81 96 ARG B CA 1
ATOM 2196 C C . ARG B 1 96 ? -11.773 -3.256 -9.562 1 98.81 96 ARG B C 1
ATOM 2198 O O . ARG B 1 96 ? -11.578 -2.055 -9.758 1 98.81 96 ARG B O 1
ATOM 2205 N N . TYR B 1 97 ? -10.961 -3.977 -8.844 1 98.81 97 TYR B N 1
ATOM 2206 C CA . TYR B 1 97 ? -9.797 -3.375 -8.203 1 98.81 97 TYR B CA 1
ATOM 2207 C C . TYR B 1 97 ? -8.758 -2.959 -9.234 1 98.81 97 TYR B C 1
ATOM 2209 O O . TYR B 1 97 ? -8.055 -1.964 -9.055 1 98.81 97 TYR B O 1
ATOM 2217 N N . ALA B 1 98 ? -8.68 -3.734 -10.352 1 98.81 98 ALA B N 1
ATOM 2218 C CA . ALA B 1 98 ? -7.816 -3.307 -11.445 1 98.81 98 ALA B CA 1
ATOM 2219 C C . ALA B 1 98 ? -8.25 -1.95 -11.992 1 98.81 98 ALA B C 1
ATOM 2221 O O . ALA B 1 98 ? -7.426 -1.062 -12.203 1 98.81 98 ALA B O 1
ATOM 2222 N N . ARG B 1 99 ? -9.547 -1.753 -12.148 1 98.31 99 ARG B N 1
ATOM 2223 C CA . ARG B 1 99 ? -10.078 -0.492 -12.648 1 98.31 99 ARG B CA 1
ATOM 2224 C C . ARG B 1 99 ? -9.82 0.646 -11.672 1 98.31 99 ARG B C 1
ATOM 2226 O O . ARG B 1 99 ? -9.523 1.771 -12.078 1 98.31 99 ARG B O 1
ATOM 2233 N N . LEU B 1 100 ? -9.875 0.322 -10.43 1 98.5 100 LEU B N 1
ATOM 2234 C CA . LEU B 1 100 ? -9.617 1.312 -9.391 1 98.5 100 LEU B CA 1
ATOM 2235 C C . LEU B 1 100 ? -8.125 1.636 -9.305 1 98.5 100 LEU B C 1
ATOM 2237 O O . LEU B 1 100 ? -7.73 2.568 -8.609 1 98.5 100 LEU B O 1
ATOM 2241 N N . SER B 1 101 ? -7.305 0.862 -10.023 1 98.62 101 SER B N 1
ATOM 2242 C CA . SER B 1 101 ? -5.855 0.997 -9.898 1 98.62 101 SER B CA 1
ATOM 2243 C C . SER B 1 101 ? -5.246 1.578 -11.172 1 98.62 101 SER B C 1
ATOM 2245 O O . SER B 1 101 ? -4.031 1.521 -11.367 1 98.6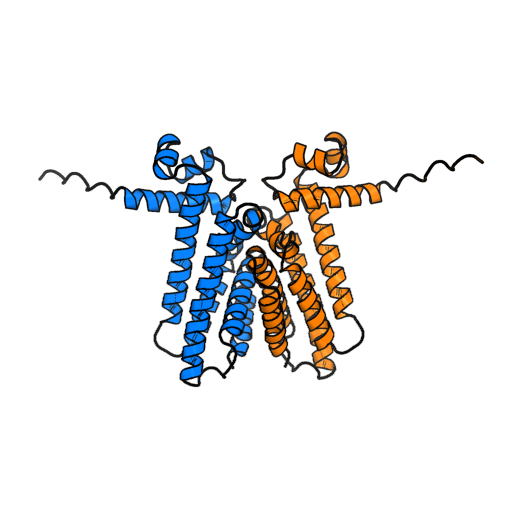2 101 SER B O 1
ATOM 2247 N N . VAL B 1 102 ? -6.047 2.125 -12.109 1 98.38 102 VAL B N 1
ATOM 2248 C CA . VAL B 1 102 ? -5.523 2.699 -13.344 1 98.38 102 VAL B CA 1
ATOM 2249 C C . VAL B 1 102 ? -6.121 4.086 -13.562 1 98.38 102 VAL B C 1
ATOM 2251 O O . VAL B 1 102 ? -7.16 4.422 -12.984 1 98.38 102 VAL B O 1
ATOM 2254 N N . GLY B 1 103 ? -5.398 4.926 -14.312 1 97.31 103 GLY B N 1
ATOM 2255 C CA . GLY B 1 103 ? -5.895 6.254 -14.625 1 97.31 103 GLY B CA 1
ATOM 2256 C C . GLY B 1 103 ? -6.016 7.152 -13.406 1 97.31 103 GLY B C 1
ATOM 2257 O O . GLY B 1 103 ? -5.199 7.078 -12.492 1 97.31 103 GLY B O 1
ATOM 2258 N N . GLU B 1 104 ? -6.98 8.016 -13.438 1 97.06 104 GLU B N 1
ATOM 2259 C CA . GLU B 1 104 ? -7.172 8.977 -12.359 1 97.06 104 GLU B CA 1
ATOM 2260 C C . GLU B 1 104 ? -7.512 8.273 -11.047 1 97.06 104 GLU B C 1
ATOM 2262 O O . GLU B 1 104 ? -7.027 8.656 -9.984 1 97.06 104 GLU B O 1
ATOM 2267 N N . ALA B 1 105 ? -8.32 7.238 -11.164 1 97.19 105 ALA B N 1
ATOM 2268 C CA . ALA B 1 105 ? -8.672 6.473 -9.969 1 97.19 105 ALA B CA 1
ATOM 2269 C C . ALA B 1 105 ? -7.43 5.844 -9.344 1 97.19 105 ALA B C 1
ATOM 2271 O O . ALA B 1 105 ? -7.277 5.852 -8.117 1 97.19 105 ALA B O 1
ATOM 2272 N N . GLY B 1 106 ? -6.555 5.324 -10.195 1 97.88 106 GLY B N 1
ATOM 2273 C CA . GLY B 1 106 ? -5.305 4.754 -9.711 1 97.88 106 GLY B CA 1
ATOM 2274 C C . GLY B 1 106 ? -4.398 5.77 -9.047 1 97.88 106 GLY B C 1
ATOM 2275 O O . GLY B 1 106 ? -3.84 5.504 -7.98 1 97.88 106 GLY B O 1
ATOM 2276 N N . ARG B 1 107 ? -4.328 6.898 -9.633 1 96.94 107 ARG B N 1
ATOM 2277 C CA . ARG B 1 107 ? -3.473 7.949 -9.094 1 96.94 107 ARG B CA 1
ATOM 2278 C C . ARG B 1 107 ? -3.994 8.445 -7.746 1 96.94 107 ARG B C 1
ATOM 2280 O O . ARG B 1 107 ? -3.211 8.773 -6.852 1 96.94 107 ARG B O 1
ATOM 2287 N N . ARG B 1 108 ? -5.32 8.516 -7.645 1 96.88 108 ARG B N 1
ATOM 2288 C CA . ARG B 1 108 ? -5.902 8.914 -6.367 1 96.88 108 ARG B CA 1
ATOM 2289 C C . ARG B 1 108 ? -5.625 7.871 -5.289 1 96.88 108 ARG B C 1
ATOM 2291 O O . ARG B 1 108 ? -5.371 8.219 -4.133 1 96.88 108 ARG B O 1
ATOM 2298 N N . GLY B 1 109 ? -5.715 6.59 -5.676 1 97.81 109 GLY B N 1
ATOM 2299 C CA . GLY B 1 109 ? -5.344 5.492 -4.797 1 97.81 109 GLY B CA 1
ATOM 2300 C C . GLY B 1 109 ? -6.441 5.113 -3.818 1 97.81 109 GLY B C 1
ATOM 2301 O O . GLY B 1 109 ? -7.598 5.504 -3.994 1 97.81 109 GLY B O 1
ATOM 2302 N N . CYS B 1 110 ? -6.117 4.363 -2.877 1 98.38 110 CYS B N 1
ATOM 2303 C CA . CYS B 1 110 ? -7.023 3.824 -1.871 1 98.38 110 CYS B CA 1
ATOM 2304 C C . CYS B 1 110 ? -6.902 4.594 -0.561 1 98.38 110 CYS B C 1
ATOM 2306 O O . CYS B 1 110 ? -5.828 4.645 0.037 1 98.38 110 CYS B O 1
ATOM 2308 N N . LEU B 1 111 ? -7.98 5.117 -0.044 1 98.5 111 LEU B N 1
ATOM 2309 C CA . LEU B 1 111 ? -7.953 5.895 1.191 1 98.5 111 LEU B CA 1
ATOM 2310 C C . LEU B 1 111 ? -7.531 5.023 2.371 1 98.5 111 LEU B C 1
ATOM 2312 O O . LEU B 1 111 ? -6.805 5.477 3.256 1 98.5 111 LEU B O 1
ATOM 2316 N N . ALA B 1 112 ? -8.016 3.758 2.377 1 98.5 112 ALA B N 1
ATOM 2317 C CA . ALA B 1 112 ? -7.641 2.861 3.467 1 98.5 112 ALA B CA 1
ATOM 2318 C C . ALA B 1 112 ? -6.133 2.625 3.494 1 98.5 112 ALA B C 1
ATOM 2320 O O . ALA B 1 112 ? -5.516 2.652 4.562 1 98.5 112 ALA B O 1
ATOM 2321 N N . VAL B 1 113 ? -5.512 2.396 2.312 1 98.5 113 VAL B N 1
ATOM 2322 C CA . VAL B 1 113 ? -4.062 2.223 2.238 1 98.5 113 VAL B CA 1
ATOM 2323 C C . VAL B 1 113 ? -3.365 3.516 2.652 1 98.5 113 VAL B C 1
ATOM 2325 O O . VAL B 1 113 ? -2.377 3.486 3.391 1 98.5 113 VAL B O 1
ATOM 2328 N N . ALA B 1 114 ? -3.916 4.637 2.197 1 98.12 114 ALA B N 1
ATOM 2329 C CA . ALA B 1 114 ? -3.328 5.934 2.516 1 98.12 114 ALA B CA 1
ATOM 2330 C C . ALA B 1 114 ? -3.301 6.168 4.023 1 98.12 114 ALA B C 1
ATOM 2332 O O . ALA B 1 114 ? -2.268 6.543 4.582 1 98.12 114 ALA B O 1
ATOM 2333 N N . MET B 1 115 ? -4.406 5.91 4.727 1 98.12 115 MET B N 1
ATOM 2334 C CA . MET B 1 115 ? -4.492 6.176 6.16 1 98.12 115 MET B CA 1
ATOM 2335 C C . MET B 1 115 ? -3.699 5.141 6.953 1 98.12 115 MET B C 1
ATOM 2337 O O . MET B 1 115 ? -3.115 5.461 7.992 1 98.12 115 MET B O 1
ATOM 2341 N N . THR B 1 116 ? -3.713 3.887 6.457 1 98.44 116 THR B N 1
ATOM 2342 C CA . THR B 1 116 ? -2.879 2.865 7.082 1 98.44 116 THR B CA 1
ATOM 2343 C C . THR B 1 116 ? -1.41 3.279 7.062 1 98.44 116 THR B C 1
ATOM 2345 O O . THR B 1 116 ? -0.74 3.258 8.094 1 98.44 116 THR B O 1
ATOM 2348 N N . THR B 1 117 ? -0.944 3.678 5.902 1 97.38 117 THR B N 1
ATOM 2349 C CA . THR B 1 117 ? 0.461 4.023 5.719 1 97.38 117 THR B CA 1
ATOM 2350 C C . THR B 1 117 ? 0.822 5.27 6.523 1 97.38 117 THR B C 1
ATOM 2352 O O . THR B 1 117 ? 1.902 5.34 7.113 1 97.38 117 THR B O 1
ATOM 2355 N N . GLU B 1 118 ? -0.076 6.195 6.621 1 96.94 118 GLU B N 1
ATOM 2356 C CA . GLU B 1 118 ? 0.204 7.477 7.262 1 96.94 118 GLU B CA 1
ATOM 2357 C C . GLU B 1 118 ? 0.108 7.367 8.781 1 96.94 118 GLU B C 1
ATOM 2359 O O . GLU B 1 118 ? 0.911 7.965 9.5 1 96.94 118 GLU B O 1
ATOM 2364 N N . LEU B 1 119 ? -0.894 6.531 9.328 1 97.31 119 LEU B N 1
ATOM 2365 C CA . LEU B 1 119 ? -1.259 6.781 10.719 1 97.31 119 LEU B CA 1
ATOM 2366 C C . LEU B 1 119 ? -1.167 5.504 11.547 1 97.31 119 LEU B C 1
ATOM 2368 O O . LEU B 1 119 ? -1.127 5.559 12.773 1 97.31 119 LEU B O 1
ATOM 2372 N N . ALA B 1 120 ? -1.176 4.328 10.906 1 97.44 120 ALA B N 1
ATOM 2373 C CA . ALA B 1 120 ? -1.38 3.086 11.648 1 97.44 120 ALA B CA 1
ATOM 2374 C C . ALA B 1 120 ? -0.299 2.893 12.703 1 97.44 120 ALA B C 1
ATOM 2376 O O . ALA B 1 120 ? -0.572 2.383 13.797 1 97.44 120 ALA B O 1
ATOM 2377 N N . ALA B 1 121 ? 0.902 3.324 12.445 1 95.56 121 ALA B N 1
ATOM 2378 C CA . ALA B 1 121 ? 2.021 3.104 13.359 1 95.56 121 ALA B CA 1
ATOM 2379 C C . ALA B 1 121 ? 1.846 3.9 14.648 1 95.56 121 ALA B C 1
ATOM 2381 O O . ALA B 1 121 ? 2.307 3.482 15.711 1 95.56 121 ALA B O 1
ATOM 2382 N N . ARG B 1 122 ? 1.137 5.035 14.602 1 94.75 122 ARG B N 1
ATOM 2383 C CA . ARG B 1 122 ? 1.107 5.91 15.766 1 94.75 122 ARG B CA 1
ATOM 2384 C C . ARG B 1 122 ? -0.315 6.086 16.281 1 94.75 122 ARG B C 1
ATOM 2386 O O . ARG B 1 122 ? -0.53 6.707 17.328 1 94.75 122 ARG B O 1
ATOM 2393 N N . ASP B 1 123 ? -1.276 5.582 15.562 1 96.81 123 ASP B N 1
ATOM 2394 C CA . ASP B 1 123 ? -2.676 5.691 15.961 1 96.81 123 ASP B CA 1
ATOM 2395 C C . ASP B 1 123 ? -3.338 4.316 16.016 1 96.81 123 ASP B C 1
ATOM 2397 O O . ASP B 1 123 ? -3.775 3.787 15 1 96.81 123 ASP B O 1
ATOM 2401 N N . PRO B 1 124 ? -3.521 3.809 17.156 1 96.31 124 PRO B N 1
ATOM 2402 C CA . PRO B 1 124 ? -4.055 2.451 17.297 1 96.31 124 PRO B CA 1
ATOM 2403 C C . PRO B 1 124 ? -5.473 2.316 16.75 1 96.31 124 PRO B C 1
ATOM 2405 O O . PRO B 1 124 ? -5.871 1.232 16.312 1 96.31 124 PRO B O 1
ATOM 2408 N N . ASP B 1 125 ? -6.242 3.387 16.766 1 97.56 125 ASP B N 1
ATOM 2409 C CA . ASP B 1 125 ? -7.602 3.32 16.234 1 97.56 125 ASP B CA 1
ATOM 2410 C C . ASP B 1 125 ? -7.594 3.109 14.727 1 97.56 125 ASP B C 1
ATOM 2412 O O . ASP B 1 125 ? -8.367 2.305 14.203 1 97.56 125 ASP B O 1
ATOM 2416 N N . VAL B 1 126 ? -6.746 3.859 14.047 1 98 126 VAL B N 1
ATOM 2417 C CA . VAL B 1 126 ? -6.629 3.699 12.602 1 98 126 VAL B CA 1
ATOM 2418 C C . VAL B 1 126 ? -6.102 2.305 12.273 1 98 126 VAL B C 1
ATOM 2420 O O . VAL B 1 126 ? -6.621 1.627 11.383 1 98 126 VAL B O 1
ATOM 2423 N N . ALA B 1 127 ? -5.105 1.841 13.055 1 97.81 127 ALA B N 1
ATOM 2424 C CA . ALA B 1 127 ? -4.539 0.512 12.852 1 97.81 127 ALA B CA 1
ATOM 2425 C C . ALA B 1 127 ? -5.602 -0.57 13.008 1 97.81 127 ALA B C 1
ATOM 2427 O O . ALA B 1 127 ? -5.699 -1.477 12.172 1 97.81 127 ALA B O 1
ATOM 2428 N N . GLU B 1 128 ? -6.344 -0.456 14 1 97.75 128 GLU B N 1
ATOM 2429 C CA . GLU B 1 128 ? -7.371 -1.456 14.281 1 97.75 128 GLU B CA 1
ATOM 2430 C C . GLU B 1 128 ? -8.453 -1.45 13.203 1 97.75 128 GLU B C 1
ATOM 2432 O O . GLU B 1 128 ? -8.867 -2.51 12.719 1 97.75 128 GLU B O 1
ATOM 2437 N N . ARG B 1 129 ? -8.898 -0.299 12.789 1 98.06 129 ARG B N 1
ATOM 2438 C CA . ARG B 1 129 ? -10 -0.187 11.828 1 98.06 129 ARG B CA 1
ATOM 2439 C C . ARG B 1 129 ? -9.57 -0.685 10.453 1 98.06 129 ARG B C 1
ATOM 2441 O O . ARG B 1 129 ? -10.289 -1.466 9.82 1 98.06 129 ARG B O 1
ATOM 2448 N N . THR B 1 130 ? -8.43 -0.257 10.039 1 98.56 130 THR B N 1
ATOM 2449 C CA . THR B 1 130 ? -7.988 -0.692 8.719 1 98.56 130 THR B CA 1
ATOM 2450 C C . THR B 1 130 ? -7.598 -2.168 8.734 1 98.56 130 THR B C 1
ATOM 2452 O O . THR B 1 130 ? -7.879 -2.902 7.789 1 98.56 130 THR B O 1
ATOM 2455 N N . GLY B 1 131 ? -6.953 -2.605 9.852 1 98.44 131 GLY B N 1
ATOM 2456 C CA . GLY B 1 131 ? -6.688 -4.027 10 1 98.44 131 GLY B CA 1
ATOM 2457 C C . GLY B 1 131 ? -7.938 -4.879 9.93 1 98.44 131 GLY B C 1
ATOM 2458 O O . GLY B 1 131 ? -7.953 -5.918 9.266 1 98.44 131 GLY B O 1
ATOM 2459 N N . ARG B 1 132 ? -8.945 -4.445 10.594 1 98.12 132 ARG B N 1
ATOM 2460 C CA . ARG B 1 132 ? -10.234 -5.141 10.562 1 98.12 132 ARG B CA 1
ATOM 2461 C C . ARG B 1 132 ? -10.812 -5.16 9.148 1 98.12 132 ARG B C 1
ATOM 2463 O O . ARG B 1 132 ? -11.398 -6.156 8.727 1 98.12 132 ARG B O 1
ATOM 2470 N N . MET B 1 133 ? -10.672 -4.066 8.484 1 98.12 133 MET B N 1
ATOM 2471 C CA . MET B 1 133 ? -11.164 -4.004 7.109 1 98.12 133 MET B CA 1
ATOM 2472 C C . MET B 1 133 ? -10.438 -5.008 6.223 1 98.12 133 MET B C 1
ATOM 2474 O O . MET B 1 133 ? -11.062 -5.727 5.445 1 98.12 133 MET B O 1
ATOM 2478 N N . PHE B 1 134 ? -9.117 -5.113 6.305 1 98.56 134 PHE B N 1
ATOM 2479 C CA . PHE B 1 134 ? -8.359 -6.074 5.512 1 98.56 134 PHE B CA 1
ATOM 2480 C C . PHE B 1 134 ? -8.766 -7.5 5.852 1 98.56 134 PHE B C 1
ATOM 2482 O O . PHE B 1 134 ? -8.898 -8.344 4.957 1 98.56 134 PHE B O 1
ATOM 2489 N N . ARG B 1 135 ? -9.023 -7.762 7.105 1 98.5 135 ARG B N 1
ATOM 2490 C CA . ARG B 1 135 ? -9.461 -9.086 7.527 1 98.5 135 ARG B CA 1
ATOM 2491 C C . ARG B 1 135 ? -10.852 -9.398 6.992 1 98.5 135 ARG B C 1
ATOM 2493 O O . ARG B 1 135 ? -11.125 -10.531 6.594 1 98.5 135 ARG B O 1
ATOM 2500 N N . ARG B 1 136 ? -11.703 -8.422 7.023 1 98.75 136 ARG B N 1
ATOM 2501 C CA . ARG B 1 136 ? -13.047 -8.633 6.492 1 98.75 136 ARG B CA 1
ATOM 2502 C C . ARG B 1 136 ? -13.008 -8.898 4.992 1 98.75 136 ARG B C 1
ATOM 2504 O O . ARG B 1 136 ? -13.719 -9.766 4.488 1 98.75 136 ARG B O 1
ATOM 2511 N N . LEU B 1 137 ? -12.203 -8.141 4.277 1 98.88 137 LEU B N 1
ATOM 2512 C CA . LEU B 1 137 ? -12.008 -8.391 2.852 1 98.88 137 LEU B CA 1
ATOM 2513 C C . LEU B 1 137 ? -11.5 -9.805 2.609 1 98.88 137 LEU B C 1
ATOM 2515 O O . LEU B 1 137 ? -12.008 -10.508 1.73 1 98.88 137 LEU B O 1
ATOM 2519 N N . GLN B 1 138 ? -10.562 -10.219 3.428 1 98.81 138 GLN B N 1
ATOM 2520 C CA . GLN B 1 138 ? -10.023 -11.57 3.355 1 98.81 138 GLN B CA 1
ATOM 2521 C C . GLN B 1 138 ? -11.125 -12.609 3.592 1 98.81 138 GLN B C 1
ATOM 2523 O O . GLN B 1 138 ? -11.195 -13.617 2.889 1 98.81 138 GLN B O 1
ATOM 2528 N N . GLN B 1 139 ? -11.984 -12.328 4.523 1 98.88 139 GLN B N 1
ATOM 2529 C CA . GLN B 1 139 ? -13.062 -13.258 4.855 1 98.88 139 GLN B CA 1
ATOM 2530 C C . GLN B 1 139 ? -14.055 -13.375 3.705 1 98.88 139 GLN B C 1
ATOM 2532 O O . GLN B 1 139 ? -14.617 -14.453 3.469 1 98.88 139 GLN B O 1
ATOM 2537 N N . LEU B 1 140 ? -14.297 -12.289 3.059 1 98.88 140 LEU B N 1
ATOM 2538 C CA . LEU B 1 140 ? -15.172 -12.344 1.893 1 98.88 140 LEU B CA 1
ATOM 2539 C C . LEU B 1 140 ? -14.594 -13.266 0.824 1 98.88 140 LEU B C 1
ATOM 2541 O O . LEU B 1 140 ? -15.305 -14.117 0.285 1 98.88 140 LEU B O 1
ATOM 2545 N N . TYR B 1 141 ? -13.312 -13.141 0.513 1 98.81 141 TYR B N 1
ATOM 2546 C CA . TYR B 1 141 ? -12.672 -14.008 -0.47 1 98.81 141 TYR B CA 1
ATOM 2547 C C . TYR B 1 141 ? -12.617 -15.445 0.02 1 98.81 141 TYR B C 1
ATOM 2549 O O . TYR B 1 141 ? -12.852 -16.375 -0.751 1 98.81 141 TYR B O 1
ATOM 2557 N N . ALA B 1 142 ? -12.266 -15.633 1.335 1 98.81 142 ALA B N 1
ATOM 2558 C CA . ALA B 1 142 ? -12.203 -16.984 1.894 1 98.81 142 ALA B CA 1
ATOM 2559 C C . ALA B 1 142 ? -13.547 -17.703 1.762 1 98.81 142 ALA B C 1
ATOM 2561 O O . ALA B 1 142 ? -13.602 -18.875 1.414 1 98.81 142 ALA B O 1
ATOM 2562 N N . GLY B 1 143 ? -14.617 -16.938 2.076 1 98.69 143 GLY B N 1
ATOM 2563 C CA . GLY B 1 143 ? -15.945 -17.516 1.913 1 98.69 143 GLY B CA 1
ATOM 2564 C C . GLY B 1 143 ? -16.234 -17.953 0.489 1 98.69 143 GLY B C 1
ATOM 2565 O O . GLY B 1 143 ? -16.797 -19.031 0.264 1 98.69 143 GLY B O 1
ATOM 2566 N N . ALA B 1 144 ? -15.906 -17.125 -0.481 1 98.62 144 ALA B N 1
ATOM 2567 C CA . ALA B 1 144 ? -16.078 -17.484 -1.889 1 98.62 144 ALA B CA 1
ATOM 2568 C C . ALA B 1 144 ? -15.234 -18.703 -2.254 1 98.62 144 ALA B C 1
ATOM 2570 O O . ALA B 1 144 ? -15.711 -19.609 -2.936 1 98.62 144 ALA B O 1
ATOM 2571 N N . ILE B 1 145 ? -13.969 -18.781 -1.79 1 98.44 145 ILE B N 1
ATOM 2572 C CA . ILE B 1 145 ? -13.055 -19.859 -2.096 1 98.44 145 ILE B CA 1
ATOM 2573 C C . ILE B 1 145 ? -13.609 -21.172 -1.538 1 98.44 145 ILE B C 1
ATOM 2575 O O . ILE B 1 145 ? -13.586 -22.203 -2.215 1 98.44 145 ILE B O 1
ATOM 2579 N N . VAL B 1 146 ? -14.141 -21.141 -0.315 1 98.44 146 VAL B N 1
ATOM 2580 C CA . VAL B 1 146 ? -14.727 -22.328 0.306 1 98.44 146 VAL B CA 1
ATOM 2581 C C . VAL B 1 146 ? -15.883 -22.844 -0.55 1 98.44 146 VAL B C 1
ATOM 2583 O O . VAL B 1 146 ? -16 -24.047 -0.783 1 98.44 146 VAL B O 1
ATOM 2586 N N . ARG B 1 147 ? -16.734 -21.938 -1.038 1 97.88 147 ARG B N 1
ATOM 2587 C CA . ARG B 1 147 ? -17.844 -22.328 -1.909 1 97.88 147 ARG B CA 1
ATOM 2588 C C . ARG B 1 147 ? -17.312 -22.969 -3.193 1 97.88 147 ARG B C 1
ATOM 2590 O O . ARG B 1 147 ? -17.859 -23.969 -3.662 1 97.88 147 ARG B O 1
ATOM 2597 N N . GLY B 1 148 ? -16.297 -22.359 -3.764 1 97.75 148 GLY B N 1
ATOM 2598 C CA . GLY B 1 148 ? -15.68 -22.906 -4.961 1 97.75 148 GLY B CA 1
ATOM 2599 C C . GLY B 1 148 ? -15.062 -24.281 -4.738 1 97.75 148 GLY B C 1
ATOM 2600 O O . GLY B 1 148 ? -15.094 -25.141 -5.629 1 97.75 148 GLY B O 1
ATOM 2601 N N . GLN B 1 149 ? -14.445 -24.484 -3.553 1 97.81 149 GLN B N 1
ATOM 2602 C CA . GLN B 1 149 ? -13.875 -25.781 -3.203 1 97.81 149 GLN B CA 1
ATOM 2603 C C . GLN B 1 149 ? -14.969 -26.828 -3.025 1 97.81 149 GLN B C 1
ATOM 2605 O O . GLN B 1 149 ? -14.844 -27.953 -3.508 1 97.81 149 GLN B O 1
ATOM 2610 N N . ALA B 1 150 ? -16.094 -26.453 -2.404 1 97.25 150 ALA B N 1
ATOM 2611 C CA . ALA B 1 150 ? -17.219 -27.344 -2.172 1 97.25 150 ALA B CA 1
ATOM 2612 C C . ALA B 1 150 ? -17.844 -27.797 -3.49 1 97.25 150 ALA B C 1
ATOM 2614 O O . ALA B 1 150 ? -18.297 -28.938 -3.611 1 97.25 150 ALA B O 1
ATOM 2615 N N . SER B 1 151 ? -17.875 -26.953 -4.512 1 96.31 151 SER B N 1
ATOM 2616 C CA . SER B 1 151 ? -18.469 -27.25 -5.805 1 96.31 151 SER B CA 1
ATOM 2617 C C . SER B 1 151 ? -17.469 -27.938 -6.734 1 96.31 151 SER B C 1
ATOM 2619 O O . SER B 1 151 ? -17.828 -28.359 -7.832 1 96.31 151 SER B O 1
ATOM 2621 N N . GLY B 1 152 ? -16.188 -27.953 -6.352 1 96.44 152 GLY B N 1
ATOM 2622 C CA . GLY B 1 152 ? -15.141 -28.578 -7.152 1 96.44 152 GLY B CA 1
ATOM 2623 C C . GLY B 1 152 ? -14.5 -27.641 -8.148 1 96.44 152 GLY B C 1
ATOM 2624 O O . GLY B 1 152 ? -13.602 -28.031 -8.891 1 96.44 152 GLY B O 1
ATOM 2625 N N . GLU B 1 153 ? -14.875 -26.297 -8.148 1 96.06 153 GLU B N 1
ATOM 2626 C CA . GLU B 1 153 ? -14.336 -25.281 -9.055 1 96.06 153 GLU B CA 1
ATOM 2627 C C . GLU B 1 153 ? -12.898 -24.922 -8.688 1 96.06 153 GLU B C 1
ATOM 2629 O O . GLU B 1 153 ? -12.102 -24.562 -9.555 1 96.06 153 GLU B O 1
ATOM 2634 N N . ILE B 1 154 ? -12.648 -24.922 -7.398 1 96.75 154 ILE B N 1
ATOM 2635 C CA . ILE B 1 154 ? -11.336 -24.562 -6.867 1 96.75 154 ILE B CA 1
ATOM 2636 C C . ILE B 1 154 ? -10.75 -25.75 -6.109 1 96.75 154 ILE B C 1
ATOM 2638 O O . ILE B 1 154 ? -11.438 -26.391 -5.312 1 96.75 154 ILE B O 1
ATOM 2642 N N . ALA B 1 155 ? -9.523 -26.078 -6.43 1 93.69 155 ALA B N 1
ATOM 2643 C CA . ALA B 1 155 ? -8.852 -27.203 -5.785 1 93.69 155 ALA B CA 1
ATOM 2644 C C . ALA B 1 155 ? -8.758 -26.984 -4.277 1 93.69 155 ALA B C 1
ATOM 2646 O O . ALA B 1 155 ? -8.648 -25.844 -3.811 1 93.69 155 ALA B O 1
ATOM 2647 N N . GLU B 1 156 ? -8.734 -28.047 -3.541 1 93.94 156 GLU B N 1
ATOM 2648 C CA . GLU B 1 156 ? -8.625 -27.984 -2.088 1 93.94 156 GLU B CA 1
ATOM 2649 C C . GLU B 1 156 ? -7.262 -27.453 -1.661 1 93.94 156 GLU B C 1
ATOM 2651 O O . GLU B 1 156 ? -6.227 -27.953 -2.094 1 93.94 156 GLU B O 1
ATOM 2656 N N . GLN B 1 157 ? -7.379 -26.438 -0.937 1 93.25 157 GLN B N 1
ATOM 2657 C CA . GLN B 1 157 ? -6.219 -25.797 -0.328 1 93.25 157 GLN B CA 1
ATOM 2658 C C . GLN B 1 157 ? -6.633 -24.891 0.825 1 93.25 157 GLN B C 1
ATOM 2660 O O . GLN B 1 157 ? -7.824 -24.719 1.099 1 93.25 157 GLN B O 1
ATOM 2665 N N . ASP B 1 158 ? -5.688 -24.375 1.541 1 97 158 ASP B N 1
ATOM 2666 C CA . ASP B 1 158 ? -6 -23.484 2.658 1 97 158 ASP B CA 1
ATOM 2667 C C . ASP B 1 158 ? -6.656 -22.188 2.168 1 97 158 ASP B C 1
ATOM 2669 O O . ASP B 1 158 ? -5.992 -21.328 1.599 1 97 158 ASP B O 1
ATOM 2673 N N . GLU B 1 159 ? -7.969 -22.078 2.373 1 98.06 159 GLU B N 1
ATOM 2674 C CA . GLU B 1 159 ? -8.75 -20.969 1.848 1 98.06 159 GLU B CA 1
ATOM 2675 C C . GLU B 1 159 ? -8.312 -19.641 2.477 1 98.06 159 GLU B C 1
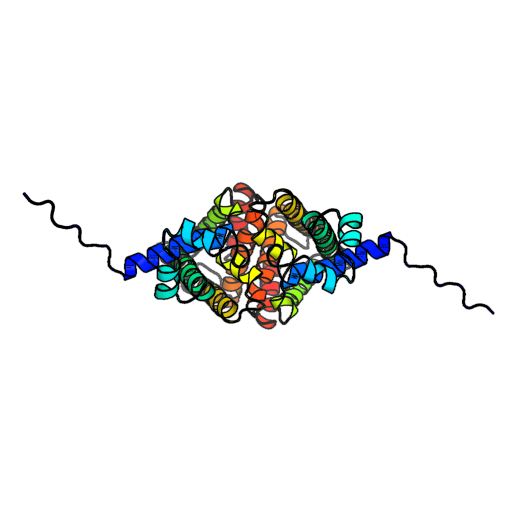ATOM 2677 O O . GLU B 1 159 ? -8.422 -18.594 1.854 1 98.06 159 GLU B O 1
ATOM 2682 N N . GLN B 1 160 ? -7.801 -19.641 3.727 1 98.19 160 GLN B N 1
ATOM 2683 C CA . GLN B 1 160 ? -7.371 -18.422 4.391 1 98.19 160 GLN B CA 1
ATOM 2684 C C . GLN B 1 160 ? -6.082 -17.875 3.781 1 98.19 160 GLN B C 1
ATOM 2686 O O . GLN B 1 160 ? -5.934 -16.672 3.586 1 98.19 160 GLN B O 1
ATOM 2691 N N . VAL B 1 161 ? -5.207 -18.781 3.475 1 97.81 161 VAL B N 1
ATOM 2692 C CA . VAL B 1 161 ? -3.943 -18.375 2.869 1 97.81 161 VAL B CA 1
ATOM 2693 C C . VAL B 1 161 ? -4.195 -17.828 1.465 1 97.81 161 VAL B C 1
ATOM 2695 O O . VAL B 1 161 ? -3.652 -16.797 1.09 1 97.81 161 VAL B O 1
ATOM 2698 N N . LEU B 1 162 ? -5.055 -18.547 0.726 1 97.56 162 LEU B N 1
ATOM 2699 C CA . LEU B 1 162 ? -5.375 -18.094 -0.626 1 97.56 162 LEU B CA 1
ATOM 2700 C C . LEU B 1 162 ? -6.074 -16.75 -0.6 1 97.56 162 LEU B C 1
ATOM 2702 O O . LEU B 1 162 ? -5.793 -15.875 -1.431 1 97.56 16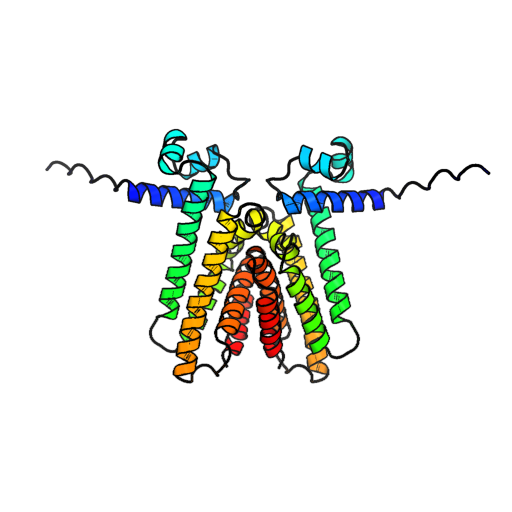2 LEU B O 1
ATOM 2706 N N . ALA B 1 163 ? -6.996 -16.547 0.317 1 98.62 163 ALA B N 1
ATOM 2707 C CA . ALA B 1 163 ? -7.715 -15.281 0.452 1 98.62 163 ALA B CA 1
ATOM 2708 C C . ALA B 1 163 ? -6.758 -14.141 0.802 1 98.62 163 ALA B C 1
ATOM 2710 O O . ALA B 1 163 ? -6.863 -13.047 0.251 1 98.62 163 ALA B O 1
ATOM 2711 N N . ARG B 1 164 ? -5.844 -14.391 1.747 1 98.31 164 ARG B N 1
ATOM 2712 C CA . ARG B 1 164 ? -4.859 -13.375 2.111 1 98.31 164 ARG B CA 1
ATOM 2713 C C . ARG B 1 164 ? -3.984 -13 0.918 1 98.31 164 ARG B C 1
ATOM 2715 O O . ARG B 1 164 ? -3.635 -11.836 0.736 1 98.31 164 ARG B O 1
ATOM 2722 N N . LEU B 1 165 ? -3.625 -14.039 0.155 1 98.12 165 LEU B N 1
ATOM 2723 C CA . LEU B 1 165 ? -2.857 -13.797 -1.062 1 98.12 165 LEU B CA 1
ATOM 2724 C C . LEU B 1 165 ? -3.605 -12.859 -2.002 1 98.12 165 LEU B C 1
ATOM 2726 O O . LEU B 1 165 ? -3.02 -11.922 -2.545 1 98.12 165 LEU B O 1
ATOM 2730 N N . LEU B 1 166 ? -4.902 -13.07 -2.193 1 98.62 166 LEU B N 1
ATOM 2731 C CA . LEU B 1 166 ? -5.707 -12.211 -3.061 1 98.62 166 LEU B CA 1
ATOM 2732 C C . LEU B 1 166 ? -5.777 -10.797 -2.51 1 98.62 166 LEU B C 1
ATOM 2734 O O . LEU B 1 166 ? -5.68 -9.82 -3.264 1 98.62 166 LEU B O 1
ATOM 2738 N N . VAL B 1 167 ? -5.938 -10.648 -1.184 1 98.75 167 VAL B N 1
ATOM 2739 C CA . VAL B 1 167 ? -5.992 -9.32 -0.569 1 98.75 167 VAL B CA 1
ATOM 2740 C C . VAL B 1 167 ? -4.656 -8.609 -0.756 1 98.75 167 VAL B C 1
ATOM 2742 O O . VAL B 1 167 ? -4.617 -7.414 -1.062 1 98.75 167 VAL B O 1
ATOM 2745 N N . CYS B 1 168 ? -3.559 -9.32 -0.597 1 98.5 168 CYS B N 1
ATOM 2746 C CA . CYS B 1 168 ? -2.238 -8.742 -0.827 1 98.5 168 CYS B CA 1
ATOM 2747 C C . CYS B 1 168 ? -2.098 -8.258 -2.266 1 98.5 168 CYS B C 1
ATOM 2749 O O . CYS B 1 168 ? -1.553 -7.18 -2.512 1 98.5 168 CYS B O 1
ATOM 2751 N N . GLN B 1 169 ? -2.576 -9.078 -3.164 1 98.5 169 GLN B N 1
ATOM 2752 C CA . GLN B 1 169 ? -2.525 -8.68 -4.566 1 98.5 169 GLN B CA 1
ATOM 2753 C C . GLN B 1 169 ? -3.328 -7.406 -4.809 1 98.5 169 GLN B C 1
ATOM 2755 O O . GLN B 1 169 ? -2.865 -6.496 -5.5 1 98.5 169 GLN B O 1
ATOM 2760 N N . VAL B 1 170 ? -4.5 -7.332 -4.23 1 98.75 170 VAL B N 1
ATOM 2761 C CA . VAL B 1 170 ? -5.363 -6.16 -4.363 1 98.75 170 VAL B CA 1
ATOM 2762 C C . VAL B 1 170 ? -4.641 -4.922 -3.842 1 98.75 170 VAL B C 1
ATOM 2764 O O . VAL B 1 170 ? -4.566 -3.902 -4.527 1 98.75 170 VAL B O 1
ATOM 2767 N N . GLU B 1 171 ? -4.102 -5.062 -2.652 1 98.75 171 GLU B N 1
ATOM 2768 C CA . GLU B 1 171 ? -3.428 -3.908 -2.064 1 98.75 171 GLU B CA 1
ATOM 2769 C C . GLU B 1 171 ? -2.186 -3.529 -2.865 1 98.75 171 GLU B C 1
ATOM 2771 O O . GLU B 1 171 ? -1.867 -2.346 -3.006 1 98.75 171 GLU B O 1
ATOM 2776 N N . GLY B 1 172 ? -1.475 -4.523 -3.377 1 98.69 172 GLY B N 1
ATOM 2777 C CA . GLY B 1 172 ? -0.352 -4.246 -4.258 1 98.69 172 GLY B CA 1
ATOM 2778 C C . GLY B 1 172 ? -0.752 -3.506 -5.52 1 98.69 172 GLY B C 1
ATOM 2779 O O . GLY B 1 172 ? -0.054 -2.588 -5.957 1 98.69 172 GLY B O 1
ATOM 2780 N N . MET B 1 173 ? -1.887 -3.891 -6.129 1 98.75 173 MET B N 1
ATOM 2781 C CA . MET B 1 173 ? -2.4 -3.197 -7.305 1 98.75 173 MET B CA 1
ATOM 2782 C C . MET B 1 173 ? -2.699 -1.735 -6.988 1 98.75 173 MET B C 1
ATOM 2784 O O . MET B 1 173 ? -2.379 -0.846 -7.777 1 98.75 173 MET B O 1
ATOM 2788 N N . ARG B 1 174 ? -3.289 -1.536 -5.824 1 98.69 174 ARG B N 1
ATOM 2789 C CA . ARG B 1 174 ? -3.646 -0.176 -5.434 1 98.69 174 ARG B CA 1
ATOM 2790 C C . ARG B 1 174 ? -2.4 0.68 -5.234 1 98.69 174 ARG B C 1
ATOM 2792 O O . ARG B 1 174 ? -2.391 1.863 -5.582 1 98.69 174 ARG B O 1
ATOM 2799 N N . VAL B 1 175 ? -1.315 0.114 -4.703 1 98.69 175 VAL B N 1
ATOM 2800 C CA . VAL B 1 175 ? -0.061 0.832 -4.504 1 98.69 175 VAL B CA 1
ATOM 2801 C C . VAL B 1 175 ? 0.582 1.136 -5.855 1 98.69 175 VAL B C 1
ATOM 2803 O O . VAL B 1 175 ? 0.913 2.287 -6.145 1 98.69 175 VAL B O 1
ATOM 2806 N N . LEU B 1 176 ? 0.742 0.117 -6.707 1 98.44 176 LEU B N 1
ATOM 2807 C CA . LEU B 1 176 ? 1.383 0.302 -8.008 1 98.44 176 LEU B CA 1
ATOM 2808 C C . LEU B 1 176 ? 0.568 1.242 -8.883 1 98.44 176 LEU B C 1
ATOM 2810 O O . LEU B 1 176 ? 1.131 1.999 -9.68 1 98.44 176 LEU B O 1
ATOM 2814 N N . GLY B 1 177 ? -0.719 1.171 -8.758 1 98.44 177 GLY B N 1
ATOM 2815 C CA . GLY B 1 177 ? -1.603 2.008 -9.555 1 98.44 177 GLY B CA 1
ATOM 2816 C C . GLY B 1 177 ? -1.343 3.492 -9.375 1 98.44 177 GLY B C 1
ATOM 2817 O O . GLY B 1 177 ? -1.629 4.293 -10.266 1 98.44 177 GLY B O 1
ATOM 2818 N N . LYS B 1 178 ? -0.773 3.873 -8.266 1 98.31 178 LYS B N 1
ATOM 2819 C CA . LYS B 1 178 ? -0.507 5.273 -7.965 1 98.31 178 LYS B CA 1
ATOM 2820 C C . LYS B 1 178 ? 0.56 5.848 -8.891 1 98.31 178 LYS B C 1
ATOM 2822 O O . LYS B 1 178 ? 0.715 7.066 -8.992 1 98.31 178 LYS B O 1
ATOM 2827 N N . THR B 1 179 ? 1.293 4.973 -9.531 1 97.25 179 THR B N 1
ATOM 2828 C CA . THR B 1 179 ? 2.436 5.461 -10.289 1 97.25 179 THR B CA 1
ATOM 2829 C C . THR B 1 179 ? 2.236 5.207 -11.781 1 97.25 179 THR B C 1
ATOM 2831 O O . THR B 1 179 ? 3.205 5.09 -12.539 1 97.25 179 THR B O 1
ATOM 2834 N N . GLY B 1 180 ? 0.994 4.984 -12.227 1 95 180 GLY B N 1
ATOM 2835 C CA . GLY B 1 180 ? 0.636 5.027 -13.633 1 95 180 GLY B CA 1
ATOM 2836 C C . GLY B 1 180 ? 0.785 3.686 -14.328 1 95 180 GLY B C 1
ATOM 2837 O O . GLY B 1 180 ? 1.095 3.629 -15.516 1 95 180 GLY B O 1
ATOM 2838 N N . VAL B 1 181 ? 0.607 2.613 -13.656 1 96.5 181 VAL B N 1
ATOM 2839 C CA . VAL B 1 181 ? 0.557 1.305 -14.297 1 96.5 181 VAL B CA 1
ATOM 2840 C C . VAL B 1 181 ? -0.582 1.271 -15.32 1 96.5 181 VAL B C 1
ATOM 2842 O O . VAL B 1 181 ? -1.675 1.776 -15.055 1 96.5 181 VAL B O 1
ATOM 2845 N N . SER B 1 182 ? -0.36 0.67 -16.484 1 97.81 182 SER B N 1
ATOM 2846 C CA . SER B 1 182 ? -1.349 0.672 -17.562 1 97.81 182 SER B CA 1
ATOM 2847 C C . SER B 1 182 ? -2.49 -0.295 -17.266 1 97.81 182 SER B C 1
ATOM 2849 O O . SER B 1 182 ? -2.318 -1.25 -16.5 1 97.81 182 SER B O 1
ATOM 2851 N N . GLU B 1 183 ? -3.619 0.002 -17.891 1 98.12 183 GLU B N 1
ATOM 2852 C CA . GLU B 1 183 ? -4.758 -0.902 -17.766 1 98.12 183 GLU B CA 1
ATOM 2853 C C . GLU B 1 183 ? -4.414 -2.295 -18.297 1 98.12 183 GLU B C 1
ATOM 2855 O O . GLU B 1 183 ? -4.789 -3.301 -17.688 1 98.12 183 GLU B O 1
ATOM 2860 N N . ALA B 1 184 ? -3.705 -2.369 -19.375 1 98.38 184 ALA B N 1
ATOM 2861 C CA . ALA B 1 184 ? -3.307 -3.65 -19.953 1 98.38 184 ALA B CA 1
ATOM 2862 C C . ALA B 1 184 ? -2.467 -4.461 -18.969 1 98.38 184 ALA B C 1
ATOM 2864 O O . ALA B 1 184 ? -2.666 -5.668 -18.812 1 98.38 184 ALA B O 1
ATOM 2865 N N . ASP B 1 185 ? -1.547 -3.807 -18.312 1 98.06 185 ASP B N 1
ATOM 2866 C CA . ASP B 1 185 ? -0.691 -4.48 -17.344 1 98.06 185 ASP B CA 1
ATOM 2867 C C . ASP B 1 185 ? -1.505 -4.988 -16.156 1 98.06 185 ASP B C 1
ATOM 2869 O O . ASP B 1 185 ? -1.266 -6.09 -15.648 1 98.06 185 ASP B O 1
ATOM 2873 N N . MET B 1 186 ? -2.5 -4.207 -15.703 1 98.38 186 MET B N 1
ATOM 2874 C CA . MET B 1 186 ? -3.326 -4.602 -14.562 1 98.38 186 MET B CA 1
ATOM 2875 C C . MET B 1 186 ? -4.215 -5.789 -14.922 1 98.38 186 MET B C 1
ATOM 2877 O O . MET B 1 186 ? -4.41 -6.691 -14.102 1 98.38 186 MET B O 1
ATOM 2881 N N . LEU B 1 187 ? -4.742 -5.777 -16.141 1 98.44 187 LEU B N 1
ATOM 2882 C CA . LEU B 1 187 ? -5.582 -6.883 -16.594 1 98.44 187 LEU B CA 1
ATOM 2883 C C . LEU B 1 187 ? -4.777 -8.172 -16.703 1 98.44 187 LEU B C 1
ATOM 2885 O O . LEU B 1 187 ? -5.25 -9.242 -16.312 1 98.44 187 LEU B O 1
ATOM 2889 N N . ALA B 1 188 ? -3.551 -8.062 -17.203 1 98.19 188 ALA B N 1
ATOM 2890 C CA . ALA B 1 188 ? -2.674 -9.227 -17.281 1 98.19 188 ALA B CA 1
ATOM 2891 C C . ALA B 1 188 ? -2.367 -9.773 -15.891 1 98.19 188 ALA B C 1
ATOM 2893 O O . ALA B 1 188 ? -2.27 -10.984 -15.695 1 98.19 188 ALA B O 1
ATOM 2894 N N . LEU B 1 189 ? -2.219 -8.891 -14.969 1 97.81 189 LEU B N 1
ATOM 2895 C CA . LEU B 1 189 ? -1.972 -9.273 -13.586 1 97.81 189 LEU B CA 1
ATOM 2896 C C . LEU B 1 189 ? -3.162 -10.039 -13.008 1 97.81 189 LEU B C 1
ATOM 2898 O O . LEU B 1 189 ? -2.988 -11.062 -12.344 1 97.81 189 LEU B O 1
ATOM 2902 N N . VAL B 1 190 ? -4.355 -9.523 -13.258 1 98.56 190 VAL B N 1
ATOM 2903 C CA . VAL B 1 190 ? -5.562 -10.203 -12.789 1 98.56 190 VAL B CA 1
ATOM 2904 C C . VAL B 1 190 ? -5.641 -11.602 -13.391 1 98.56 190 VAL B C 1
ATOM 2906 O O . VAL B 1 190 ? -5.891 -12.578 -12.68 1 98.56 190 VAL B O 1
ATOM 2909 N N . ASP B 1 191 ? -5.379 -11.711 -14.703 1 97.75 191 ASP B N 1
ATOM 2910 C CA . ASP B 1 191 ? -5.43 -13 -15.383 1 97.75 191 ASP B CA 1
ATOM 2911 C C . ASP B 1 191 ? -4.438 -13.984 -14.773 1 97.75 191 ASP B C 1
ATOM 2913 O O . ASP B 1 191 ? -4.766 -15.156 -14.555 1 97.75 191 ASP B O 1
ATOM 2917 N N . ARG B 1 192 ? -3.295 -13.508 -14.477 1 96.12 192 ARG B N 1
ATOM 2918 C CA . ARG B 1 192 ? -2.281 -14.375 -13.883 1 96.12 192 ARG B CA 1
ATOM 2919 C C . ARG B 1 192 ? -2.654 -14.766 -12.453 1 96.12 192 ARG B C 1
ATOM 2921 O O . ARG B 1 192 ? -2.441 -15.906 -12.039 1 96.12 192 ARG B O 1
ATOM 2928 N N . THR B 1 193 ? -3.166 -13.805 -11.672 1 97.31 193 THR B N 1
ATOM 2929 C CA . THR B 1 193 ? -3.596 -14.062 -10.305 1 97.31 193 THR B CA 1
ATOM 2930 C C . THR B 1 193 ? -4.652 -15.164 -10.273 1 97.31 193 THR B C 1
ATOM 2932 O O . THR B 1 193 ? -4.637 -16.016 -9.391 1 97.31 193 THR B O 1
ATOM 2935 N N . MET B 1 194 ? -5.504 -15.211 -11.32 1 96.56 194 MET B N 1
ATOM 2936 C CA . MET B 1 194 ? -6.594 -16.172 -11.375 1 96.56 194 MET B CA 1
ATOM 2937 C C . MET B 1 194 ? -6.055 -17.594 -11.508 1 96.56 194 MET B C 1
ATOM 2939 O O . MET B 1 194 ? -6.738 -18.562 -11.148 1 96.56 194 MET B O 1
ATOM 2943 N N . ARG B 1 195 ? -4.875 -17.719 -11.953 1 92.19 195 ARG B N 1
ATOM 2944 C CA . ARG B 1 195 ? -4.293 -19.047 -12.125 1 92.19 195 ARG B CA 1
ATOM 2945 C C . ARG B 1 195 ? -4.027 -19.719 -10.781 1 92.19 195 ARG B C 1
ATOM 2947 O O . ARG B 1 195 ? -3.836 -20.938 -10.703 1 92.19 195 ARG B O 1
ATOM 2954 N N . PHE B 1 196 ? -4.016 -18.953 -9.641 1 87.06 196 PHE B N 1
ATOM 2955 C CA . PHE B 1 196 ? -3.854 -19.5 -8.305 1 87.06 196 PHE B CA 1
ATOM 2956 C C . PHE B 1 196 ? -5.07 -20.328 -7.91 1 87.06 196 PHE B C 1
ATOM 2958 O O . PHE B 1 196 ? -5.008 -21.125 -6.969 1 87.06 196 PHE B O 1
ATOM 2965 N N . LEU B 1 197 ? -6.164 -20.109 -8.594 1 89.62 197 LEU B N 1
ATOM 2966 C CA . LEU B 1 197 ? -7.395 -20.781 -8.219 1 89.62 197 LEU B CA 1
ATOM 2967 C C . LEU B 1 197 ? -7.543 -22.094 -8.984 1 89.62 197 LEU B C 1
ATOM 2969 O O . LEU B 1 197 ? -8.492 -22.859 -8.75 1 89.62 197 LEU B O 1
ATOM 2973 N N . ASP B 1 198 ? -6.602 -22.375 -9.922 1 84.12 198 ASP B N 1
ATOM 2974 C CA . ASP B 1 198 ? -6.648 -23.625 -10.688 1 84.12 198 ASP B CA 1
ATOM 2975 C C . ASP B 1 198 ? -6.031 -24.781 -9.906 1 84.12 198 ASP B C 1
ATOM 2977 O O . ASP B 1 198 ? -5.109 -24.562 -9.109 1 84.12 198 ASP B O 1
#

Sequence (396 aa):
MANPAGVGRPREFELEDAARDAMAVFWDHGYEGASLPDLMAGTGLSRGSLYKAFGDKKALLLAALDLYMADGLKATADILSQPGTVKAAIRDSLLRYARLSVGEAGRRGCLAVAMTTELAARDPDVAERTGRMFRRLQQLYAGAIVRGQASGEIAEQDEQVLARLLVCQVEGMRVLGKTGVSEADMLALVDRTMRFLDMANPAGVGRPREFELEDAARDAMAVFWDHGYEGASLPDLMAGTGLSRGSLYKAFGDKKALLLAALDLYMADGLKATADILSQPGTVKAAIRDSLLRYARLSVGEAGRRGCLAVAMTTELAARDPDVAERTGRMFRRLQQLYAGAIVRGQASGEIAEQDEQVLARLLVCQVEGMRVLGKTGVSEADMLALVDRTMRFLD

Radius of gyration: 23.23 Å; Cα contacts (8 Å, |Δi|>4): 548; chains: 2; bounding box: 105×56×39 Å